Protein AF-0000000066700471 (afdb_homodimer)

Foldseek 3Di:
DCPPDAACDPPDPRHLVNAAPSPDLFFDDAEPAPVQAAEAAWAAKDKWLLQPKFKFKWFQQQQWIKTATDDPDRFIWIDTPPDPAIWGWGIKTKWAAPDQFATDQYHYNPTHGRMKMWTWTAGPVHRLAIEIEIAGEHADDDAQLCVQVLVCLVVHQEHGDMDMTTGHRNVSQDDPDRQKWKWWFHFDFHPPRDRRYIYTYGPDHHYHHPVSVVSRQRHHGNVRHGPRGNYHHHDDNPPIHMYIYGYD/DCPPDAACDPPDPRHLVNAAPSPDLFFDDAEPAPVQAAEAAWAAKDKWLLQPWFKWKWFQQQQWIKTATDDPDRFIWIDTPPDPAIWGWGIKTKWAAPDQFATDQYHYNNTHGRMKMWTWTAGPVHRLAIEIEIAGEHADDDAQLCVQVLVCLVVHQEHGDMDMTTGHRNVSQDDPDRQKWKWWFHFDFHPPRDRRYIYTYGPDHHYHHPVSVVSRQRHHGNVRHGPRGNYHHHDDNPPIHMYIYGYD

pLDDT: mean 95.94, std 6.45, range [39.88, 98.94]

Solvent-accessible surface area (backbone atoms only — not comparable to full-atom values): 24936 Å² total; per-residue (Å²): 122,50,78,94,51,72,48,60,46,77,88,42,78,31,5,56,88,64,36,52,58,55,81,52,70,42,39,31,28,38,58,47,48,66,72,66,47,41,79,47,73,37,57,52,64,42,71,40,44,28,86,44,66,41,36,30,37,37,29,18,71,26,66,39,49,37,37,36,66,58,66,91,64,72,62,36,30,38,32,49,47,76,52,92,52,46,25,33,63,57,36,35,36,48,22,36,30,75,46,69,63,29,16,20,40,46,23,57,62,82,39,37,34,31,18,26,38,38,40,35,19,32,24,70,89,47,60,77,39,31,40,33,42,37,34,39,33,40,82,44,89,44,53,70,47,51,44,61,59,60,70,47,46,85,72,25,33,47,45,73,27,59,46,81,43,56,73,42,46,54,53,53,64,45,41,89,64,74,45,29,29,36,40,35,72,20,19,38,66,50,81,53,21,51,70,43,24,40,39,35,35,44,53,40,54,38,49,33,24,66,70,56,52,48,55,61,51,60,22,23,16,74,85,67,40,66,43,55,55,41,41,47,70,65,31,66,56,78,87,63,67,41,32,39,34,39,36,112,124,51,78,95,51,72,50,59,46,77,88,44,78,30,5,56,88,64,36,52,58,55,81,54,70,42,39,31,27,36,57,47,46,67,70,67,47,42,80,45,75,38,58,50,64,42,71,41,44,29,84,44,65,41,35,30,38,37,30,18,70,26,64,40,48,38,36,36,68,59,65,92,63,72,63,36,29,39,33,49,48,76,51,93,53,46,24,33,62,58,35,35,36,49,24,35,30,76,44,71,63,29,16,20,38,48,23,55,63,82,39,37,33,31,19,24,38,40,39,34,20,33,24,71,89,48,60,78,39,32,41,32,41,35,34,38,34,39,81,43,88,44,52,70,48,49,44,61,60,60,73,48,45,85,72,24,33,48,44,73,28,61,45,80,44,56,72,42,44,54,53,54,64,45,40,89,65,75,46,30,30,36,38,37,73,20,18,40,66,50,81,55,20,50,70,42,24,39,40,35,34,43,51,40,53,38,47,32,25,66,70,55,52,48,55,60,50,60,23,22,16,76,86,67,41,64,43,54,57,42,44,47,70,66,31,64,57,78,86,63,66,41,33,39,35,38,38,110

Nearest PDB structures (foldseek):
  8rbp-assembly1_A  TM=9.234E-01  e=6.744E-28  Homo sapiens
  3dv7-assembly1_A  TM=9.199E-01  e=5.077E-28  Homo sapiens
  5l6t-assembly1_B  TM=9.257E-01  e=1.124E-27  Homo sapiens
  3mnh-assembly1_A  TM=9.157E-01  e=9.483E-28  Homo sapiens
  3znc-assembly1_A-2  TM=9.060E-01  e=3.126E-27  Mus musculus

Sequence (496 aa):
MCPMNWDYDEESECGPKYWPNADGRNQSPINLDLCLMKYNTMEPLKFLNYDVKFKGEIVNNGHSVQVKPHCISNVPEIRGGGFDQTYRLVQYHFHWGLHDNEGSEHTLAGLHYPAELHLVHEGLANPNKLAVVGVFLVLGDDDNALSQECSVLNKIIDPAQSEQIQGILLDDKLPKNRKSFWRYMGSLTTPPCSEVVTWTIFTEPIVVTKSQLALFRSLHDKTGQIMKKNFRPIQKLYQREIQFIVTAMCPMNWDYDEESECGPKYWPNADGRNQSPINLDLCLMKYNTMEPLKFLNYDVKFKGEIVNNGHSVQVKPHCISNVPEIRGGGFDQTYRLVQYHFHWGLHDNEGSEHTLAGLHYPAELHLVHEGLANPNKLAVVGVFLVLGDDDNALSQECSVLNKIIDPAQSEQIQGILLDDKLPKNRKSFWRYMGSLTTPPCSEVVTWTIFTEPIVVTKSQLALFRSLHDKTGQIMKKNFRPIQKLYQREIQFIVTA

Organism: Brugia malayi (NCBI:txid6279)

Structure (mmCIF, N/CA/C/O backbone):
data_AF-0000000066700471-model_v1
#
loop_
_entity.id
_entity.type
_entity.pdbx_description
1 polymer 'Carbonic anhydrase'
#
loop_
_atom_site.group_PDB
_atom_site.id
_atom_site.type_symbol
_atom_site.label_atom_id
_atom_site.label_alt_id
_atom_site.label_comp_id
_atom_site.label_asym_id
_atom_site.label_entity_id
_atom_site.label_seq_id
_atom_site.pdbx_PDB_ins_code
_atom_site.Cartn_x
_atom_site.Cartn_y
_atom_site.Cartn_z
_atom_site.occupancy
_atom_site.B_iso_or_equiv
_atom_site.auth_seq_id
_atom_site.auth_comp_id
_atom_site.auth_asym_id
_atom_site.auth_atom_id
_atom_site.pdbx_PDB_model_num
ATOM 1 N N . MET A 1 1 ? 15.898 9.945 32.062 1 39.88 1 MET A N 1
ATOM 2 C CA . MET A 1 1 ? 14.625 10.469 31.578 1 39.88 1 MET A CA 1
ATOM 3 C C . MET A 1 1 ? 14.836 11.594 30.562 1 39.88 1 MET A C 1
ATOM 5 O O . MET A 1 1 ? 15.555 12.555 30.844 1 39.88 1 MET A O 1
ATOM 9 N N . CYS A 1 2 ? 14.938 11.234 29.234 1 53.69 2 CYS A N 1
ATOM 10 C CA . CYS A 1 2 ? 15.242 12.273 28.266 1 53.69 2 CYS A CA 1
ATOM 11 C C . CYS A 1 2 ? 14.32 13.477 28.438 1 53.69 2 CYS A C 1
ATOM 13 O O . CYS A 1 2 ? 13.141 13.414 28.125 1 53.69 2 CYS A O 1
ATOM 15 N N . PRO A 1 3 ? 14.5 14.18 29.484 1 51.62 3 PRO A N 1
ATOM 16 C CA . PRO A 1 3 ? 13.484 15.188 29.812 1 51.62 3 PRO A CA 1
ATOM 17 C C . PRO A 1 3 ? 12.773 15.742 28.578 1 51.62 3 PRO A C 1
ATOM 19 O O . PRO A 1 3 ? 11.562 15.555 28.422 1 51.62 3 PRO A O 1
ATOM 22 N N . MET A 1 4 ? 13.227 17.047 28.031 1 57.75 4 MET A N 1
ATOM 23 C CA . MET A 1 4 ? 12.664 17.969 27.047 1 57.75 4 MET A CA 1
ATOM 24 C C . MET A 1 4 ? 13.078 17.562 25.625 1 57.75 4 MET A C 1
ATOM 26 O O . MET A 1 4 ? 12.57 18.125 24.656 1 57.75 4 MET A O 1
ATOM 30 N N . ASN A 1 5 ? 13.812 16.422 25.5 1 81.31 5 ASN A N 1
ATOM 31 C CA . ASN A 1 5 ? 14.391 16.188 24.188 1 81.31 5 ASN A CA 1
ATOM 32 C C . ASN A 1 5 ? 14.023 14.797 23.656 1 81.31 5 ASN A C 1
ATOM 34 O O . ASN A 1 5 ? 14.336 13.789 24.281 1 81.31 5 ASN A O 1
ATOM 38 N N . TRP A 1 6 ? 13.055 14.75 22.844 1 90.62 6 TRP A N 1
ATOM 39 C CA . TRP A 1 6 ? 12.711 13.469 22.234 1 90.62 6 TRP A CA 1
ATOM 40 C C . TRP A 1 6 ? 13.242 13.383 20.812 1 90.62 6 TRP A C 1
ATOM 42 O O . TRP A 1 6 ? 13.578 14.406 20.203 1 90.62 6 TRP A O 1
ATOM 52 N N . ASP A 1 7 ? 13.508 12.156 20.375 1 91.62 7 ASP A N 1
ATOM 53 C CA . ASP A 1 7 ? 13.93 11.922 18.984 1 91.62 7 ASP A CA 1
ATOM 54 C C . ASP A 1 7 ? 13.273 10.664 18.422 1 91.62 7 ASP A C 1
ATOM 56 O O . ASP A 1 7 ? 12.5 10 19.109 1 91.62 7 ASP A O 1
ATOM 60 N N . TYR A 1 8 ? 13.523 10.383 17.203 1 92.75 8 TYR A N 1
ATOM 61 C CA . TYR A 1 8 ? 12.859 9.281 16.516 1 92.75 8 TYR A CA 1
ATOM 62 C C . TYR A 1 8 ? 13.742 8.031 16.516 1 92.75 8 TYR A C 1
ATOM 64 O O . TYR A 1 8 ? 13.375 7.004 15.953 1 92.75 8 TYR A O 1
ATOM 72 N N . ASP A 1 9 ? 14.883 8.102 17.125 1 90.69 9 ASP A N 1
ATOM 73 C CA . ASP A 1 9 ? 15.797 6.965 17.156 1 90.69 9 ASP A CA 1
ATOM 74 C C . ASP A 1 9 ? 15.305 5.902 18.141 1 90.69 9 ASP A C 1
ATOM 76 O O . ASP A 1 9 ? 15.328 6.109 19.359 1 90.69 9 ASP A O 1
ATOM 80 N N . GLU A 1 10 ? 14.992 4.773 17.656 1 89.69 10 GLU A N 1
ATOM 81 C CA . GLU A 1 10 ? 14.383 3.715 18.453 1 89.69 10 GLU A CA 1
ATOM 82 C C . GLU A 1 10 ? 15.367 3.156 19.469 1 89.69 10 GLU A C 1
ATOM 84 O O . GLU A 1 10 ? 14.961 2.562 20.469 1 89.69 10 GLU A O 1
ATOM 89 N N . GLU A 1 11 ? 16.609 3.299 19.234 1 89.94 11 GLU A N 1
ATOM 90 C CA . GLU A 1 11 ? 17.641 2.766 20.125 1 89.94 11 GLU A CA 1
ATOM 91 C C . GLU A 1 11 ? 18.078 3.807 21.156 1 89.94 11 GLU A C 1
ATOM 93 O O . GLU A 1 11 ? 18.844 3.502 22.062 1 89.94 11 GLU A O 1
ATOM 98 N N . SER A 1 12 ? 17.547 5 20.969 1 89.69 12 SER A N 1
ATOM 99 C CA . SER A 1 12 ? 17.922 6.105 21.844 1 89.69 12 SER A CA 1
ATOM 100 C C . SER A 1 12 ? 17.109 6.078 23.141 1 89.69 12 SER A C 1
ATOM 102 O O . SER A 1 12 ? 15.953 5.676 23.141 1 89.69 12 SER A O 1
ATOM 104 N N . GLU A 1 13 ? 17.688 6.578 24.188 1 89.25 13 GLU A N 1
ATOM 105 C CA . GLU A 1 13 ? 16.984 6.719 25.453 1 89.25 13 GLU A CA 1
ATOM 106 C C . GLU A 1 13 ? 15.891 7.773 25.375 1 89.25 13 GLU A C 1
ATOM 108 O O . GLU A 1 13 ? 15.023 7.852 26.25 1 89.25 13 GLU A O 1
ATOM 113 N N . CYS A 1 14 ? 15.898 8.539 24.391 1 90.62 14 CYS A N 1
ATOM 114 C CA . CYS A 1 14 ? 14.883 9.555 24.156 1 90.62 14 CYS A CA 1
ATOM 115 C C . CYS A 1 14 ? 13.969 9.164 23 1 90.62 14 CYS A C 1
ATOM 117 O O . CYS A 1 14 ? 13.258 10 22.453 1 90.62 14 CYS A O 1
ATOM 119 N N . GLY A 1 15 ? 14.039 7.953 22.672 1 93.44 15 GLY A N 1
ATOM 120 C CA . GLY A 1 15 ? 13.297 7.461 21.516 1 93.44 15 GLY A CA 1
ATOM 121 C C . GLY A 1 15 ? 11.844 7.156 21.828 1 93.44 15 GLY A C 1
ATOM 122 O O . GLY A 1 15 ? 11.398 7.312 22.969 1 93.44 15 GLY A O 1
ATOM 123 N N . PRO A 1 16 ? 11.102 6.715 20.844 1 94.5 16 PRO A N 1
ATOM 124 C CA . PRO A 1 16 ? 9.641 6.594 20.906 1 94.5 16 PRO A CA 1
ATOM 125 C C . PRO A 1 16 ? 9.18 5.66 22.016 1 94.5 16 PRO A C 1
ATOM 127 O O . PRO A 1 16 ? 8.125 5.883 22.625 1 94.5 16 PRO A O 1
ATOM 130 N N . LYS A 1 17 ? 9.914 4.672 22.328 1 91.44 17 LYS A N 1
ATOM 131 C CA . LYS A 1 17 ? 9.539 3.711 23.359 1 91.44 17 LYS A CA 1
ATOM 132 C C . LYS A 1 17 ? 9.422 4.383 24.734 1 91.44 17 LYS A C 1
ATOM 134 O O . LYS A 1 17 ? 8.695 3.906 25.609 1 91.44 17 LYS A O 1
ATOM 139 N N . TYR A 1 18 ? 10.078 5.508 24.875 1 92.31 18 TYR A N 1
ATOM 140 C CA . TYR A 1 18 ? 10.18 6.125 26.203 1 92.31 18 TYR A CA 1
ATOM 141 C C . TYR A 1 18 ? 9.422 7.449 26.234 1 92.31 18 TYR A C 1
ATOM 143 O O . TYR A 1 18 ? 9.547 8.211 27.203 1 92.31 18 TYR A O 1
ATOM 151 N N . TRP A 1 19 ? 8.703 7.699 25.203 1 94.94 19 TRP A N 1
ATOM 152 C CA . TRP A 1 19 ? 7.945 8.945 25.172 1 94.94 19 TRP A CA 1
ATOM 153 C C . TRP A 1 19 ? 6.824 8.93 26.203 1 94.94 19 TRP A C 1
ATOM 155 O O . TRP A 1 19 ? 6.328 7.859 26.562 1 94.94 19 TRP A O 1
ATOM 165 N N . PRO A 1 20 ? 6.48 10.102 26.703 1 92.81 20 PRO A N 1
ATOM 166 C CA . PRO A 1 20 ? 5.383 10.148 27.672 1 92.81 20 PRO A CA 1
ATOM 167 C C . PRO A 1 20 ? 4.078 9.578 27.109 1 92.81 20 PRO A C 1
ATOM 169 O O . PRO A 1 20 ? 3.691 9.898 25.984 1 92.81 20 PRO A O 1
ATOM 172 N N . ASN A 1 21 ? 3.432 8.734 27.828 1 93.06 21 ASN A N 1
ATOM 173 C CA . ASN A 1 21 ? 2.133 8.141 27.531 1 93.06 21 ASN A CA 1
ATOM 174 C C . ASN A 1 21 ? 2.184 7.273 26.266 1 93.06 21 ASN A C 1
ATOM 176 O O . ASN A 1 21 ? 1.166 7.082 25.609 1 93.06 21 ASN A O 1
ATOM 180 N N . ALA A 1 22 ? 3.354 6.754 25.922 1 93.75 22 ALA A N 1
ATOM 181 C CA . ALA A 1 22 ? 3.516 5.992 24.688 1 93.75 22 ALA A CA 1
ATOM 182 C C . ALA A 1 22 ? 3.096 4.539 24.875 1 93.75 22 ALA A C 1
ATOM 184 O O . ALA A 1 22 ? 3.088 3.754 23.922 1 93.75 22 ALA A O 1
ATOM 185 N N . ASP A 1 23 ? 2.645 4.188 26.094 1 93.56 23 ASP A N 1
ATOM 186 C CA . ASP A 1 23 ? 2.291 2.803 26.406 1 93.56 23 ASP A CA 1
ATOM 187 C C . ASP A 1 23 ? 0.775 2.615 26.422 1 93.56 23 ASP A C 1
ATOM 189 O O . ASP A 1 23 ? 0.278 1.576 26.859 1 93.56 23 ASP A O 1
ATOM 193 N N . GLY A 1 24 ? 0.075 3.611 25.953 1 95.81 24 GLY A N 1
ATOM 194 C CA . GLY A 1 24 ? -1.369 3.475 25.859 1 95.81 24 GLY A CA 1
ATOM 195 C C . GLY A 1 24 ? -1.806 2.406 24.875 1 95.81 24 GLY A C 1
ATOM 196 O O . GLY A 1 24 ? -1.009 1.947 24.047 1 95.81 24 GLY A O 1
ATOM 197 N N . ARG A 1 25 ? -3.062 2.016 24.938 1 96.81 25 ARG A N 1
ATOM 198 C CA . ARG A 1 25 ? -3.566 0.932 24.094 1 96.81 25 ARG A CA 1
ATOM 199 C C . ARG A 1 25 ? -4.238 1.479 22.844 1 96.81 25 ARG A C 1
ATOM 201 O O . ARG A 1 25 ? -4.688 0.712 21.984 1 96.81 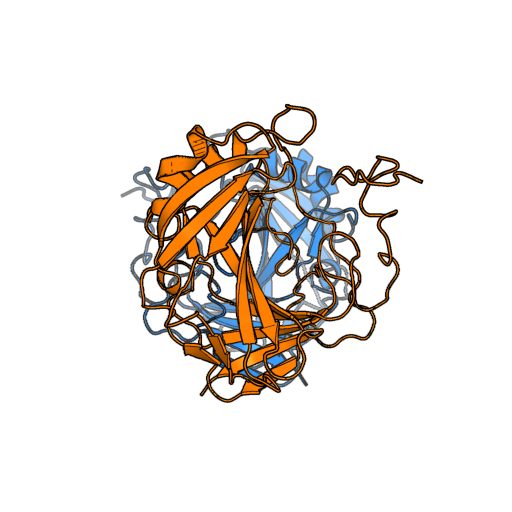25 ARG A O 1
ATOM 208 N N . ASN A 1 26 ? -4.316 2.832 22.734 1 98.12 26 ASN A N 1
ATOM 209 C CA . ASN A 1 26 ? -4.887 3.475 21.562 1 98.12 26 ASN A CA 1
ATOM 210 C C . ASN A 1 26 ? -3.885 4.406 20.891 1 98.12 26 ASN A C 1
ATOM 212 O O . ASN A 1 26 ? -4.223 5.543 20.547 1 98.12 26 ASN A O 1
ATOM 216 N N . GLN A 1 27 ? -2.695 3.916 20.781 1 98.44 27 GLN A N 1
ATOM 217 C CA . GLN A 1 27 ? -1.601 4.73 20.266 1 98.44 27 GLN A CA 1
ATOM 218 C C . GLN A 1 27 ? -1.605 4.75 18.75 1 98.44 27 GLN A C 1
ATOM 220 O O . GLN A 1 27 ? -2.168 3.859 18.109 1 98.44 27 GLN A O 1
ATOM 225 N N . SER A 1 28 ? -1.038 5.773 18.203 1 98.5 28 SER A N 1
ATOM 226 C CA . SER A 1 28 ? -0.813 5.984 16.781 1 98.5 28 SER A CA 1
ATOM 227 C C . SER A 1 28 ? 0.669 6.176 16.469 1 98.5 28 SER A C 1
ATOM 229 O O . SER A 1 28 ? 1.444 6.555 17.359 1 98.5 28 SER A O 1
ATOM 231 N N . PRO A 1 29 ? 1.042 5.934 15.242 1 98.62 29 PRO A N 1
ATOM 232 C CA . PRO A 1 29 ? 0.274 5.508 14.07 1 98.62 29 PRO A CA 1
ATOM 233 C C . PRO A 1 29 ? 0.051 3.996 14.031 1 98.62 29 PRO A C 1
ATOM 235 O O . PRO A 1 29 ? 0.733 3.25 14.742 1 98.62 29 PRO A O 1
ATOM 238 N N . ILE A 1 30 ? -0.865 3.559 13.258 1 98.69 30 ILE A N 1
ATOM 239 C CA . ILE A 1 30 ? -1.124 2.131 13.109 1 98.69 30 ILE A CA 1
ATOM 240 C C . ILE A 1 30 ? -0.91 1.716 11.656 1 98.69 30 ILE A C 1
ATOM 242 O O . ILE A 1 30 ? -0.756 2.566 10.781 1 98.69 30 ILE A O 1
ATOM 246 N N . ASN A 1 31 ? -0.766 0.433 11.5 1 98.06 31 ASN A N 1
ATOM 247 C CA . ASN A 1 31 ? -0.912 -0.144 10.172 1 98.06 31 ASN A CA 1
ATOM 248 C C . ASN A 1 31 ? -2.377 -0.211 9.742 1 98.06 31 ASN A C 1
ATOM 250 O O . ASN A 1 31 ? -3.217 -0.727 10.484 1 98.06 31 ASN A O 1
ATOM 254 N N . LEU A 1 32 ? -2.682 0.372 8.625 1 98.06 32 LEU A N 1
ATOM 255 C CA . LEU A 1 32 ? -4.02 0.213 8.062 1 98.06 32 LEU A CA 1
ATOM 256 C C . LEU A 1 32 ? -4.195 -1.173 7.453 1 98.06 32 LEU A C 1
ATOM 258 O O . LEU A 1 32 ? -4.004 -1.351 6.246 1 98.06 32 LEU A O 1
ATOM 262 N N . ASP A 1 33 ? -4.586 -2.035 8.305 1 95.81 33 ASP A N 1
ATOM 263 C CA . ASP A 1 33 ? -4.773 -3.438 7.949 1 95.81 33 ASP A CA 1
ATOM 264 C C . ASP A 1 33 ? -6.105 -3.65 7.234 1 95.81 33 ASP A C 1
ATOM 266 O O . ASP A 1 33 ? -7.16 -3.678 7.871 1 95.81 33 ASP A O 1
ATOM 270 N N . LEU A 1 34 ? -6.09 -3.916 5.988 1 95 34 LEU A N 1
ATOM 271 C CA . LEU A 1 34 ? -7.277 -3.912 5.141 1 95 34 LEU A CA 1
ATOM 272 C C . LEU A 1 34 ? -8.164 -5.113 5.449 1 95 34 LEU A C 1
ATOM 274 O O . LEU A 1 34 ? -9.375 -5.082 5.188 1 95 34 LEU A O 1
ATOM 278 N N . CYS A 1 35 ? -7.637 -6.164 5.969 1 93.06 35 CYS A N 1
ATOM 279 C CA . CYS A 1 35 ? -8.438 -7.352 6.234 1 93.06 35 CYS A CA 1
ATOM 280 C C . CYS A 1 35 ? -9.141 -7.246 7.578 1 93.06 35 CYS A C 1
ATOM 282 O O . CYS A 1 35 ? -9.969 -8.094 7.922 1 93.06 35 CYS A O 1
ATOM 284 N N . LEU A 1 36 ? -8.883 -6.172 8.352 1 93.06 36 LEU A N 1
ATOM 285 C CA . LEU A 1 36 ? -9.484 -5.996 9.672 1 93.06 36 LEU A CA 1
ATOM 286 C C . LEU A 1 36 ? -10.438 -4.801 9.68 1 93.06 36 LEU A C 1
ATOM 288 O O . LEU A 1 36 ? -11.016 -4.473 10.719 1 93.06 36 LEU A O 1
ATOM 292 N N . MET A 1 37 ? -10.617 -4.191 8.648 1 91.62 37 MET A N 1
ATOM 293 C CA . MET A 1 37 ? -11.414 -2.967 8.617 1 91.62 37 MET A CA 1
ATOM 294 C C . MET A 1 37 ? -12.906 -3.285 8.547 1 91.62 37 MET A C 1
ATOM 296 O O . MET A 1 37 ? -13.297 -4.305 7.977 1 91.62 37 MET A O 1
ATOM 300 N N . LYS A 1 38 ? -13.633 -2.461 9.117 1 94 38 LYS A N 1
ATOM 301 C CA . LYS A 1 38 ? -15.086 -2.504 9.008 1 94 38 LYS A CA 1
ATOM 302 C C . LYS A 1 38 ? -15.602 -1.435 8.047 1 94 38 LYS A C 1
ATOM 304 O O . LYS A 1 38 ? -15.211 -0.269 8.141 1 94 38 LYS A O 1
ATOM 309 N N . TYR A 1 39 ? -16.422 -1.864 7.188 1 92.75 39 TYR A N 1
ATOM 310 C CA . TYR A 1 39 ? -16.969 -0.942 6.199 1 92.75 39 TYR A CA 1
ATOM 311 C C . TYR A 1 39 ? -18.156 -0.18 6.766 1 92.75 39 TYR A C 1
ATOM 313 O O . TYR A 1 39 ? -19 -0.755 7.461 1 92.75 39 TYR A O 1
ATOM 321 N N . ASN A 1 40 ? -18.188 1.077 6.547 1 94.38 40 ASN A N 1
ATOM 322 C CA . ASN A 1 40 ? -19.281 1.928 6.98 1 94.38 40 ASN A CA 1
ATOM 323 C C . ASN A 1 40 ? -19.531 3.072 6 1 94.38 40 ASN A C 1
ATOM 325 O O . ASN A 1 40 ? -18.641 3.43 5.223 1 94.38 40 ASN A O 1
ATOM 329 N N . THR A 1 41 ? -20.734 3.555 5.957 1 95.06 41 THR A N 1
ATOM 330 C CA . THR A 1 41 ? -21.094 4.734 5.176 1 95.06 41 THR A CA 1
ATOM 331 C C . THR A 1 41 ? -21.438 5.906 6.09 1 95.06 41 THR A C 1
ATOM 333 O O . THR A 1 41 ? -22.062 5.719 7.137 1 95.06 41 THR A O 1
ATOM 336 N N . MET A 1 42 ? -21.047 7.066 5.699 1 96.12 42 MET A N 1
ATOM 337 C CA . MET A 1 42 ? -21.312 8.281 6.461 1 96.12 42 MET A CA 1
ATOM 338 C C . MET A 1 42 ? -21.688 9.438 5.535 1 96.12 42 MET A C 1
ATOM 340 O O . MET A 1 42 ? -21.547 9.328 4.316 1 96.12 42 MET A O 1
ATOM 344 N N . GLU A 1 43 ? -22.297 10.469 6.156 1 97.25 43 GLU A N 1
ATOM 345 C CA . GLU A 1 43 ? -22.453 11.719 5.422 1 97.25 43 GLU A CA 1
ATOM 346 C C . GLU A 1 43 ? -21.109 12.266 4.973 1 97.25 43 GLU A C 1
ATOM 348 O O . GLU A 1 43 ? -20.062 11.883 5.512 1 97.25 43 GLU A O 1
ATOM 353 N N . PRO A 1 44 ? -21.125 13.141 4.035 1 97.44 44 PRO A N 1
ATOM 354 C CA . PRO A 1 44 ? -19.875 13.672 3.508 1 97.44 44 PRO A CA 1
ATOM 355 C C . PRO A 1 44 ? -19.078 14.469 4.547 1 97.44 44 PRO A C 1
ATOM 357 O O . PRO A 1 44 ? -19.672 15.148 5.387 1 97.44 44 PRO A O 1
ATOM 360 N N . LEU A 1 45 ? -17.828 14.328 4.527 1 97.81 45 LEU A N 1
ATOM 361 C CA . LEU A 1 45 ? -16.922 15.211 5.25 1 97.81 45 LEU A CA 1
ATOM 362 C C . LEU A 1 45 ? -16.844 16.578 4.578 1 97.81 45 LEU A C 1
ATOM 364 O O . LEU A 1 45 ? -16.594 16.672 3.377 1 97.81 45 LEU A O 1
ATOM 368 N N . LYS A 1 46 ? -17.062 17.594 5.363 1 98.19 46 LYS A N 1
ATOM 369 C CA . LYS A 1 46 ? -17.094 18.953 4.812 1 98.19 46 LYS A CA 1
ATOM 370 C C . LYS A 1 46 ? -15.836 19.719 5.184 1 98.19 46 LYS A C 1
ATOM 372 O O . LYS A 1 46 ? -15.383 19.672 6.324 1 98.19 46 LYS A O 1
ATOM 377 N N . PHE A 1 47 ? -15.328 20.359 4.207 1 98.62 47 PHE A N 1
ATOM 378 C CA . PHE A 1 47 ? -14.164 21.219 4.363 1 98.62 47 PHE A CA 1
ATOM 379 C C . PHE A 1 47 ? -14.531 22.672 4.129 1 98.62 47 PHE A C 1
ATOM 381 O O . PHE A 1 47 ? -14.758 23.094 2.99 1 98.62 47 PHE A O 1
ATOM 388 N N . LEU A 1 48 ? -14.5 23.391 5.207 1 98.31 48 LEU A N 1
ATOM 389 C CA . LEU A 1 48 ? -14.844 24.812 5.125 1 98.31 48 LEU A CA 1
ATOM 390 C C . LEU A 1 48 ? -13.586 25.656 5.004 1 98.31 48 LEU A C 1
ATOM 392 O O . LEU A 1 48 ? -12.609 25.453 5.73 1 98.31 48 LEU A O 1
ATOM 396 N N . ASN A 1 49 ? -13.578 26.578 4.07 1 98.12 49 ASN A N 1
ATOM 397 C CA . ASN A 1 49 ? -12.523 27.547 3.844 1 98.12 49 ASN A CA 1
ATOM 398 C C . ASN A 1 49 ? -11.211 26.875 3.443 1 98.12 49 ASN A C 1
ATOM 400 O O . ASN A 1 49 ? -10.133 27.438 3.646 1 98.12 49 ASN A O 1
ATOM 404 N N . TYR A 1 50 ? -11.266 25.703 2.924 1 98.25 50 TYR A N 1
ATOM 405 C CA . TYR A 1 50 ? -10.078 25.031 2.408 1 98.25 50 TYR A CA 1
ATOM 406 C C . TYR A 1 50 ? -9.695 25.578 1.037 1 98.25 50 TYR A C 1
ATOM 408 O O . TYR A 1 50 ? -8.57 25.375 0.572 1 98.25 50 TYR A O 1
ATOM 416 N N . ASP A 1 51 ? -10.633 26.234 0.413 1 97.19 51 ASP A N 1
ATOM 417 C CA . ASP A 1 51 ? -10.43 26.797 -0.916 1 97.19 51 ASP A CA 1
ATOM 418 C C . ASP A 1 51 ? -10.039 28.266 -0.83 1 97.19 51 ASP A C 1
ATOM 420 O O . ASP A 1 51 ? -10.055 28.984 -1.837 1 97.19 51 ASP A O 1
ATOM 424 N N . VAL A 1 52 ? -9.719 28.734 0.374 1 97.12 52 VAL A N 1
ATOM 425 C CA . VAL A 1 52 ? -9.281 30.109 0.601 1 97.12 52 VAL A CA 1
ATOM 426 C C . VAL A 1 52 ? -7.781 30.125 0.896 1 97.12 52 VAL A C 1
ATOM 428 O O . VAL A 1 52 ? -7.312 29.422 1.792 1 97.12 52 VAL A O 1
ATOM 431 N N . LYS A 1 53 ? -7.125 30.922 0.154 1 96.69 53 LYS A N 1
ATOM 432 C CA . LYS A 1 53 ? -5.691 31.047 0.396 1 96.69 53 LYS A CA 1
ATOM 433 C C . LYS A 1 53 ? -5.418 31.703 1.742 1 96.69 53 LYS A C 1
ATOM 435 O O . LYS A 1 53 ? -6.121 32.656 2.131 1 96.69 53 LYS A O 1
ATOM 440 N N . PHE A 1 54 ? -4.395 31.219 2.398 1 95.75 54 PHE A N 1
ATOM 441 C CA . PHE A 1 54 ? -4.023 31.859 3.652 1 95.75 54 PHE A CA 1
ATOM 442 C C . PHE A 1 54 ? -2.514 32.031 3.748 1 95.75 54 PHE A C 1
ATOM 444 O O . PHE A 1 54 ? -1.77 31.516 2.912 1 95.75 54 PHE A O 1
ATOM 451 N N . LYS A 1 55 ? -2.107 32.844 4.668 1 96.56 55 LYS A N 1
ATOM 452 C CA . LYS A 1 55 ? -0.703 33.031 5.023 1 96.56 55 LYS A CA 1
ATOM 453 C C . LYS A 1 55 ? -0.386 32.375 6.363 1 96.56 55 LYS A C 1
ATOM 455 O O . LYS A 1 55 ? -1.294 31.984 7.105 1 96.56 55 LYS A O 1
ATOM 460 N N . GLY A 1 56 ? 0.83 32.156 6.57 1 97.5 56 GLY A N 1
ATOM 461 C CA . GLY A 1 56 ? 1.253 31.562 7.824 1 97.5 56 GLY A CA 1
ATOM 462 C C . GLY A 1 56 ? 2.758 31.578 8.016 1 97.5 56 GLY A C 1
ATOM 463 O O . GLY A 1 56 ? 3.455 32.406 7.422 1 97.5 56 GLY A O 1
ATOM 464 N N . GLU A 1 57 ? 3.125 30.828 8.938 1 98.44 57 GLU A N 1
ATOM 465 C CA . GLU A 1 57 ? 4.539 30.641 9.242 1 98.44 57 GLU A CA 1
ATOM 466 C C . GLU A 1 57 ? 4.945 29.172 9.109 1 98.44 57 GLU A C 1
ATOM 468 O O . GLU A 1 57 ? 4.219 28.281 9.555 1 98.44 57 GLU A O 1
ATOM 473 N N . ILE A 1 58 ? 6.027 28.969 8.406 1 98.75 58 ILE A N 1
ATOM 474 C CA . ILE A 1 58 ? 6.605 27.641 8.273 1 98.75 58 ILE A CA 1
ATOM 475 C C . ILE A 1 58 ? 7.902 27.547 9.07 1 98.75 58 ILE A C 1
ATOM 477 O O . ILE A 1 58 ? 8.734 28.469 9.016 1 98.75 58 ILE A O 1
ATOM 481 N N . VAL A 1 59 ? 8.016 26.484 9.859 1 98.62 59 VAL A N 1
ATOM 482 C CA . VAL A 1 59 ? 9.156 26.375 10.766 1 98.62 59 VAL A CA 1
ATOM 483 C C . VAL A 1 59 ? 9.75 24.969 10.688 1 98.62 59 VAL A C 1
ATOM 485 O O . VAL A 1 59 ? 9.016 23.984 10.602 1 98.62 59 VAL A O 1
ATOM 488 N N . ASN A 1 60 ? 11.023 24.844 10.531 1 98.56 60 ASN A N 1
ATOM 489 C CA . ASN A 1 60 ? 11.727 23.625 10.891 1 98.56 60 ASN A CA 1
ATOM 490 C C . ASN A 1 60 ? 11.906 23.5 12.398 1 98.56 60 ASN A C 1
ATOM 492 O O . ASN A 1 60 ? 12.758 24.172 12.984 1 98.56 60 ASN A O 1
ATOM 496 N N . ASN A 1 61 ? 11.164 22.656 13.031 1 96.75 61 ASN A N 1
ATOM 497 C CA . ASN A 1 61 ? 11.188 22.609 14.492 1 96.75 61 ASN A CA 1
ATOM 498 C C . ASN A 1 61 ? 12.164 21.547 15 1 96.75 61 ASN A C 1
ATOM 500 O O . ASN A 1 61 ? 12.156 21.219 16.188 1 96.75 61 ASN A O 1
ATOM 504 N N . GLY A 1 62 ? 12.898 21.016 14.047 1 96 62 GLY A N 1
ATOM 505 C CA . GLY A 1 62 ? 13.906 20.031 14.414 1 96 62 GLY A CA 1
ATOM 506 C C . GLY A 1 62 ? 13.391 18.594 14.336 1 96 62 GLY A C 1
ATOM 507 O O . GLY A 1 62 ? 14.18 17.656 14.336 1 96 62 GLY A O 1
ATOM 508 N N . HIS A 1 63 ? 12.102 18.406 14.336 1 96.06 63 HIS A N 1
ATOM 509 C CA . HIS A 1 63 ? 11.477 17.094 14.258 1 96.06 63 HIS A CA 1
ATOM 510 C C . HIS A 1 63 ? 10.664 16.938 12.977 1 96.06 63 HIS A C 1
ATOM 512 O O . HIS A 1 63 ? 10.352 15.82 12.562 1 96.06 63 HIS A O 1
ATOM 518 N N . SER A 1 64 ? 10.297 18.062 12.469 1 97.5 64 SER A N 1
ATOM 519 C CA . SER A 1 64 ? 9.516 18.156 11.242 1 97.5 64 SER A CA 1
ATOM 520 C C . SER A 1 64 ? 9.484 19.578 10.703 1 97.5 64 SER A C 1
ATOM 522 O O . SER A 1 64 ? 10.141 20.469 11.25 1 97.5 64 SER A O 1
ATOM 524 N N . VAL A 1 65 ? 8.812 19.734 9.617 1 98.25 65 VAL A N 1
ATOM 525 C CA . VAL A 1 65 ? 8.398 21.047 9.117 1 98.25 65 VAL A CA 1
ATOM 526 C C . VAL A 1 65 ? 6.926 21.281 9.43 1 98.25 65 VAL A C 1
ATOM 528 O O . VAL A 1 65 ? 6.074 20.453 9.102 1 98.25 65 VAL A O 1
ATOM 531 N N . GLN A 1 66 ? 6.703 22.359 10.031 1 98.62 66 GLN A N 1
ATOM 532 C CA . GLN A 1 66 ? 5.359 22.672 10.5 1 98.62 66 GLN A CA 1
ATOM 533 C C . GLN A 1 66 ? 4.902 24.031 9.977 1 98.62 66 GLN A C 1
ATOM 535 O O . GLN A 1 66 ? 5.684 24.984 9.953 1 98.62 66 GLN A O 1
ATOM 540 N N . VAL A 1 67 ? 3.678 24.094 9.57 1 98.62 67 VAL A N 1
ATOM 541 C CA . VAL A 1 67 ? 3.074 25.359 9.148 1 98.62 67 VAL A CA 1
ATOM 542 C C . VAL A 1 67 ? 1.938 25.734 10.094 1 98.62 67 VAL A C 1
ATOM 544 O O . VAL A 1 67 ? 1.062 24.906 10.383 1 98.62 67 VAL A O 1
ATOM 547 N N . LYS A 1 68 ? 1.978 26.906 10.555 1 98 68 LYS A N 1
ATOM 548 C CA . LYS A 1 68 ? 0.907 27.5 11.359 1 98 68 LYS A CA 1
ATOM 549 C C . LYS A 1 68 ? 0.197 28.609 10.594 1 98 68 LYS A C 1
ATOM 551 O O . LYS A 1 68 ? 0.816 29.609 10.227 1 98 68 LYS A O 1
ATOM 556 N N . PRO A 1 69 ? -1.047 28.406 10.43 1 97.12 69 PRO A N 1
ATOM 557 C CA . PRO A 1 69 ? -1.78 29.438 9.703 1 97.12 69 PRO A CA 1
ATOM 558 C C . PRO A 1 69 ? -1.976 30.719 10.523 1 97.12 69 PRO A C 1
ATOM 560 O O . PRO A 1 69 ? -2.176 30.641 11.734 1 97.12 69 PRO A O 1
ATOM 563 N N . HIS A 1 70 ? -1.9 31.812 9.906 1 95 70 HIS A N 1
ATOM 564 C CA . HIS A 1 70 ? -2.307 33.094 10.438 1 95 70 HIS A CA 1
ATOM 565 C C . HIS A 1 70 ? -3.594 33.594 9.781 1 95 70 HIS A C 1
ATOM 567 O O . HIS A 1 70 ? -3.555 34.344 8.805 1 95 70 HIS A O 1
ATOM 573 N N . CYS A 1 71 ? -4.66 33.094 10.352 1 87 71 CYS A N 1
ATOM 574 C CA . CYS A 1 71 ? -5.949 33.438 9.758 1 87 71 CYS A CA 1
ATOM 575 C C . CYS A 1 71 ? -6.684 34.469 10.609 1 87 71 CYS A C 1
ATOM 577 O O . CYS A 1 71 ? -6.828 34.281 11.82 1 87 71 CYS A O 1
ATOM 579 N N . ILE A 1 72 ? -7.039 35.531 10.023 1 84.88 72 ILE A N 1
ATOM 580 C CA . ILE A 1 72 ? -7.855 36.531 10.688 1 84.88 72 ILE A CA 1
ATOM 581 C C . ILE A 1 72 ? -9.336 36.188 10.516 1 84.88 72 ILE A C 1
ATOM 583 O O . ILE A 1 72 ? -10.133 36.406 11.43 1 84.88 72 ILE A O 1
ATOM 587 N N . SER A 1 73 ? -9.703 35.656 9.43 1 88.56 73 SER A N 1
ATOM 588 C CA . SER A 1 73 ? -11.039 35.219 9.07 1 88.56 73 SER A CA 1
ATOM 589 C C . SER A 1 73 ? -10.984 33.969 8.203 1 88.56 73 SER A C 1
ATOM 591 O O . SER A 1 73 ? -9.906 33.562 7.754 1 88.56 73 SER A O 1
ATOM 593 N N . ASN A 1 74 ? -12.148 33.25 8.094 1 94 74 ASN A N 1
ATOM 594 C CA . ASN A 1 74 ? -12.258 32.062 7.227 1 94 74 ASN A CA 1
ATOM 595 C C . ASN A 1 74 ? -11.273 30.969 7.637 1 94 74 ASN A C 1
ATOM 597 O O . ASN A 1 74 ? -10.57 30.422 6.789 1 94 74 ASN A O 1
ATOM 601 N N . VAL A 1 75 ? -11.156 30.812 8.914 1 96 75 VAL A N 1
ATOM 602 C CA . VAL A 1 75 ? -10.297 29.75 9.414 1 96 75 VAL A CA 1
ATOM 603 C C . VAL A 1 75 ? -10.758 28.406 8.852 1 96 75 VAL A C 1
ATOM 605 O O . VAL A 1 75 ? -11.945 28.094 8.867 1 96 75 VAL A O 1
ATOM 608 N N . PRO A 1 76 ? -9.82 27.656 8.305 1 98.31 76 PRO A N 1
ATOM 609 C CA . PRO A 1 76 ? -10.227 26.344 7.793 1 98.31 76 PRO A CA 1
ATOM 610 C C . PRO A 1 76 ? -10.82 25.438 8.875 1 98.31 76 PRO A C 1
ATOM 612 O O . PRO A 1 76 ? -10.297 25.375 9.984 1 98.31 76 PRO A O 1
ATOM 615 N N . GLU A 1 77 ? -11.93 24.844 8.531 1 98.56 77 GLU A N 1
ATOM 616 C CA . GLU A 1 77 ? -12.641 23.969 9.453 1 98.56 77 GLU A CA 1
ATOM 617 C C . GLU A 1 77 ? -13.086 22.688 8.758 1 98.56 77 GLU A C 1
ATOM 619 O O . GLU A 1 77 ? -13.195 22.641 7.531 1 98.56 77 GLU A O 1
ATOM 624 N N . ILE A 1 78 ? -13.305 21.656 9.586 1 98.81 78 ILE A N 1
ATOM 625 C CA . ILE A 1 78 ? -13.891 20.422 9.078 1 98.81 78 ILE A CA 1
ATOM 626 C C . ILE A 1 78 ? -15.062 20.016 9.961 1 98.81 78 ILE A C 1
ATOM 628 O O . ILE A 1 78 ? -15.062 20.266 11.164 1 98.81 78 ILE A O 1
ATOM 632 N N . ARG A 1 79 ? -16 19.453 9.398 1 98.5 79 ARG A N 1
ATOM 633 C CA . ARG A 1 79 ? -17.172 18.906 10.078 1 98.5 79 ARG A CA 1
ATOM 634 C C . ARG A 1 79 ? -17.844 17.844 9.227 1 98.5 79 ARG A C 1
ATOM 636 O O . ARG A 1 79 ? -17.453 17.609 8.078 1 98.5 79 ARG A O 1
ATOM 643 N N . GLY A 1 80 ? -18.797 17.141 9.797 1 97.69 80 GLY A N 1
ATOM 644 C CA . GLY A 1 80 ? -19.422 16.047 9.07 1 97.69 80 GLY A CA 1
ATOM 645 C C . GLY A 1 80 ? -18.547 14.812 9 1 97.69 80 GLY A C 1
ATOM 646 O O . GLY A 1 80 ? -17.594 14.68 9.766 1 97.69 80 GLY A O 1
ATOM 647 N N . GLY A 1 81 ? -19.016 13.844 8.242 1 96.75 81 GLY A N 1
ATOM 648 C CA . GLY A 1 81 ? -18.266 12.617 8.094 1 96.75 81 GLY A CA 1
ATOM 649 C C . GLY A 1 81 ? -18.172 11.812 9.383 1 96.75 81 GLY A C 1
ATOM 650 O O . GLY A 1 81 ? -17.188 11.109 9.617 1 96.75 81 GLY A O 1
ATOM 651 N N . GLY A 1 82 ? -19.062 12.047 10.289 1 96.31 82 GLY A N 1
ATOM 652 C CA . GLY A 1 82 ? -19.094 11.289 11.523 1 96.31 82 GLY A CA 1
ATOM 653 C C . GLY A 1 82 ? -18.5 12.023 12.703 1 96.31 82 GLY A C 1
ATOM 654 O O . GLY A 1 82 ? -18.5 11.523 13.828 1 96.31 82 GLY A O 1
ATOM 655 N N . PHE A 1 83 ? -17.969 13.18 12.469 1 97.88 83 PHE A N 1
ATOM 656 C CA . PHE A 1 83 ? -17.422 13.977 13.57 1 97.88 83 PHE A CA 1
ATOM 657 C C . PHE A 1 83 ? -18.547 14.414 14.516 1 97.88 83 PHE A C 1
ATOM 659 O O . PHE A 1 83 ? -19.656 14.695 14.07 1 97.88 83 PHE A O 1
ATOM 666 N N . ASP A 1 84 ? -18.156 14.586 15.766 1 96.81 84 ASP A N 1
ATOM 667 C CA . ASP A 1 84 ? -19.141 14.953 16.781 1 96.81 84 ASP A CA 1
ATOM 668 C C . ASP A 1 84 ? -19.219 16.469 16.953 1 96.81 84 ASP A C 1
ATOM 670 O O . ASP A 1 84 ? -20.078 16.969 17.672 1 96.81 84 ASP A O 1
ATOM 674 N N . GLN A 1 85 ? -18.344 17.141 16.391 1 98.5 85 GLN A N 1
ATOM 675 C CA . GLN A 1 85 ? -18.266 18.594 16.438 1 98.5 85 GLN A CA 1
ATOM 676 C C . GLN A 1 85 ? -17.469 19.141 15.258 1 98.5 85 GLN A C 1
ATOM 678 O O . GLN A 1 85 ? -16.922 18.375 14.469 1 98.5 85 GLN A O 1
ATOM 683 N N . THR A 1 86 ? -17.516 20.406 15.141 1 98.69 86 THR A N 1
ATOM 684 C CA . THR A 1 86 ? -16.656 21.078 14.164 1 98.69 86 THR A CA 1
ATOM 685 C C . THR A 1 86 ? -15.234 21.234 14.711 1 98.69 86 THR A C 1
ATOM 687 O O . THR A 1 86 ? -15.039 21.438 15.914 1 98.69 86 THR A O 1
ATOM 690 N N . TYR A 1 87 ? -14.305 21.109 13.852 1 98.81 87 TYR A N 1
ATOM 691 C CA . TYR A 1 87 ? -12.898 21.25 14.211 1 98.81 87 TYR A CA 1
ATOM 692 C C . TYR A 1 87 ? -12.227 22.344 13.375 1 98.81 87 TYR A C 1
ATOM 694 O O . TYR A 1 87 ? -12.492 22.469 12.18 1 98.81 87 TYR A O 1
ATOM 702 N N . ARG A 1 88 ? -11.328 23.031 13.992 1 98.38 88 ARG A N 1
ATOM 703 C CA . ARG A 1 88 ? -10.617 24.109 13.312 1 98.38 88 ARG A CA 1
ATOM 704 C C . ARG A 1 88 ? -9.141 23.781 13.148 1 98.38 88 ARG A C 1
ATOM 706 O O . ARG A 1 88 ? -8.516 23.25 14.062 1 98.38 88 ARG A O 1
ATOM 713 N N . LEU A 1 89 ? -8.672 24.156 11.969 1 98.62 89 LEU A N 1
ATOM 714 C CA . LEU A 1 89 ? -7.262 23.891 11.695 1 98.62 89 LEU A CA 1
ATOM 715 C C . LEU A 1 89 ? -6.363 24.688 12.633 1 98.62 89 LEU A C 1
ATOM 717 O O . LEU A 1 89 ? -6.551 25.891 12.812 1 98.62 89 LEU A O 1
ATOM 721 N N . VAL A 1 90 ? -5.363 24 13.141 1 98 90 VAL A N 1
ATOM 722 C CA . VAL A 1 90 ? -4.395 24.625 14.031 1 98 90 VAL A CA 1
ATOM 723 C C . VAL A 1 90 ? -3.031 24.703 13.352 1 98 90 VAL A C 1
ATOM 725 O O . VAL A 1 90 ? -2.316 25.688 13.484 1 98 90 VAL A O 1
ATOM 728 N N . GLN A 1 91 ? -2.672 23.641 12.703 1 98.44 91 GLN A N 1
ATOM 729 C CA . GLN A 1 91 ? -1.391 23.516 12.016 1 98.44 91 GLN A CA 1
ATOM 730 C C . GLN A 1 91 ? -1.378 22.312 11.07 1 98.44 91 GLN A C 1
ATOM 732 O O . GLN A 1 91 ? -2.307 21.5 11.078 1 98.44 91 GLN A O 1
ATOM 737 N N . TYR A 1 92 ? -0.418 22.266 10.227 1 98.69 92 TYR A N 1
ATOM 738 C CA . TYR A 1 92 ? -0.128 21.016 9.539 1 98.69 92 TYR A CA 1
ATOM 739 C C . TYR A 1 92 ? 1.375 20.781 9.438 1 98.69 92 TYR A C 1
ATOM 741 O O . TYR A 1 92 ? 2.166 21.71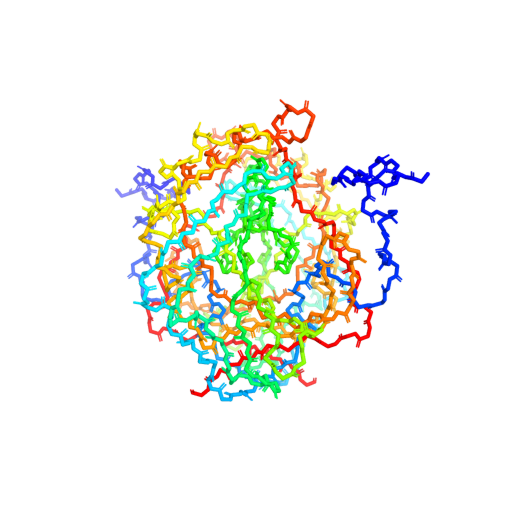9 9.578 1 98.69 92 TYR A O 1
ATOM 749 N N . HIS A 1 93 ? 1.752 19.547 9.336 1 98.81 93 HIS A N 1
ATOM 750 C CA . HIS A 1 93 ? 3.16 19.172 9.281 1 98.81 93 HIS A CA 1
ATOM 751 C C . HIS A 1 93 ? 3.361 17.891 8.469 1 98.81 93 HIS A C 1
ATOM 753 O O . HIS A 1 93 ? 2.391 17.266 8.039 1 98.81 93 HIS A O 1
ATOM 759 N N . PHE A 1 94 ? 4.672 17.531 8.297 1 98.81 94 PHE A N 1
ATOM 760 C CA . PHE A 1 94 ? 5.004 16.469 7.359 1 98.81 94 PHE A CA 1
ATOM 761 C C . PHE A 1 94 ? 5.879 15.406 8.031 1 98.81 94 PHE A C 1
ATOM 763 O O . PHE A 1 94 ? 6.625 15.711 8.961 1 98.81 94 PHE A O 1
ATOM 770 N N . HIS A 1 95 ? 5.746 14.258 7.547 1 98.81 95 HIS A N 1
ATOM 771 C CA . HIS A 1 95 ? 6.621 13.133 7.852 1 98.81 95 HIS A CA 1
ATOM 772 C C . HIS A 1 95 ? 7.238 12.555 6.582 1 98.81 95 HIS A C 1
ATOM 774 O O . HIS A 1 95 ? 6.562 12.445 5.555 1 98.81 95 HIS A O 1
ATOM 780 N N . TRP A 1 96 ? 8.523 12.211 6.688 1 98.38 96 TRP A N 1
ATOM 781 C CA . TRP A 1 96 ? 9.195 11.672 5.508 1 98.38 96 TRP A CA 1
ATOM 782 C C . TRP A 1 96 ? 10.367 10.781 5.91 1 98.38 96 TRP A C 1
ATOM 784 O O . TRP A 1 96 ? 10.766 10.75 7.078 1 98.38 96 TRP A O 1
ATOM 794 N N . GLY A 1 97 ? 10.82 9.961 4.984 1 96.5 97 GLY A N 1
ATOM 795 C CA . GLY A 1 97 ? 12.031 9.172 5.129 1 96.5 97 GLY A CA 1
ATOM 796 C C . GLY A 1 97 ? 13.07 9.461 4.062 1 96.5 97 GLY A C 1
ATOM 797 O O . GLY A 1 97 ? 12.805 10.219 3.125 1 96.5 97 GLY A O 1
ATOM 798 N N . LEU A 1 98 ? 14.203 8.883 4.254 1 95 98 LEU A N 1
ATOM 799 C CA . LEU A 1 98 ? 15.289 9.109 3.312 1 95 98 LEU A CA 1
ATOM 800 C C . LEU A 1 98 ? 15.07 8.328 2.023 1 95 98 LEU A C 1
ATOM 802 O O . LEU A 1 98 ? 15.539 8.734 0.958 1 95 98 LEU A O 1
ATOM 806 N N . HIS A 1 99 ? 14.336 7.227 2.197 1 93.44 99 HIS A N 1
ATOM 807 C CA . HIS A 1 99 ? 14.102 6.363 1.045 1 93.44 99 HIS A CA 1
ATOM 808 C C . HIS A 1 99 ? 12.617 6.332 0.672 1 93.44 99 HIS A C 1
ATOM 810 O O . HIS A 1 99 ? 11.758 6.613 1.509 1 93.44 99 HIS A O 1
ATOM 816 N N . ASP A 1 100 ? 12.383 5.918 -0.528 1 93 100 ASP A N 1
ATOM 817 C CA . ASP A 1 100 ? 11.031 6.035 -1.082 1 93 100 ASP A CA 1
ATOM 818 C C . ASP A 1 100 ? 10.109 4.969 -0.503 1 93 100 ASP A C 1
ATOM 820 O O . ASP A 1 100 ? 8.891 5.047 -0.66 1 93 100 ASP A O 1
ATOM 824 N N . ASN A 1 101 ? 10.641 3.941 0.14 1 92.19 101 ASN A N 1
ATOM 825 C CA . ASN A 1 101 ? 9.805 2.877 0.694 1 92.19 101 ASN A CA 1
ATOM 826 C C . ASN A 1 101 ? 9.617 3.041 2.199 1 92.19 101 ASN A C 1
ATOM 828 O O . ASN A 1 101 ? 9.289 2.078 2.896 1 92.19 101 ASN A O 1
ATOM 832 N N . GLU A 1 102 ? 9.922 4.199 2.641 1 94.31 102 GLU A N 1
ATOM 833 C CA . GLU A 1 102 ? 9.672 4.598 4.023 1 94.31 102 GLU A CA 1
ATOM 834 C C . GLU A 1 102 ? 9.305 6.074 4.109 1 94.31 102 GLU A C 1
ATOM 836 O O . GLU A 1 102 ? 9.602 6.852 3.199 1 94.31 102 GLU A O 1
ATOM 841 N N . GLY A 1 103 ? 8.641 6.434 5.227 1 97.19 103 GLY A N 1
ATOM 842 C CA . GLY A 1 103 ? 8.438 7.855 5.449 1 97.19 103 GLY A CA 1
ATOM 843 C C . GLY A 1 103 ? 7.078 8.18 6.035 1 97.19 103 GLY A C 1
ATOM 844 O O . GLY A 1 103 ? 6.965 9.016 6.934 1 97.19 103 GLY A O 1
ATOM 845 N N . SER A 1 104 ? 6.047 7.641 5.441 1 98.56 104 SER A N 1
ATOM 846 C CA . SER A 1 104 ? 4.738 7.859 6.047 1 98.56 104 SER A CA 1
ATOM 847 C C . SER A 1 104 ? 4.664 7.242 7.441 1 98.56 104 SER A C 1
ATOM 849 O O . SER A 1 104 ? 5.234 6.176 7.684 1 98.56 104 SER A O 1
ATOM 851 N N . GLU A 1 105 ? 4 7.871 8.32 1 98.44 105 GLU A N 1
ATOM 852 C CA . GLU A 1 105 ? 3.812 7.32 9.664 1 98.44 105 GLU A CA 1
ATOM 853 C C . GLU A 1 105 ? 2.902 6.094 9.633 1 98.44 105 GLU A C 1
ATOM 855 O O . GLU A 1 105 ? 3.271 5.027 10.125 1 98.44 105 GLU A O 1
ATOM 860 N N . HIS A 1 106 ? 1.786 6.32 9.086 1 98.75 106 HIS A N 1
ATOM 861 C CA . HIS A 1 106 ? 0.914 5.164 8.898 1 98.75 106 HIS A CA 1
ATOM 862 C C . HIS A 1 106 ? 1.424 4.262 7.785 1 98.75 106 HIS A C 1
ATOM 864 O O . HIS A 1 106 ? 2.086 4.73 6.855 1 98.75 106 HIS A O 1
ATOM 870 N N . THR A 1 107 ? 1.131 3.023 7.895 1 98.12 107 THR A N 1
ATOM 871 C CA . THR A 1 107 ? 1.371 2.098 6.793 1 98.12 107 THR A CA 1
ATOM 872 C C . THR A 1 107 ? 0.054 1.568 6.234 1 98.12 107 THR A C 1
ATOM 874 O O . THR A 1 107 ? -0.951 1.512 6.949 1 98.12 107 THR A O 1
ATOM 877 N N . LEU A 1 108 ? 0.08 1.296 4.988 1 97.69 108 LEU A N 1
ATOM 878 C CA . LEU A 1 108 ? -1.042 0.668 4.301 1 97.69 108 LEU A CA 1
ATOM 879 C C . LEU A 1 108 ? -0.729 -0.786 3.963 1 97.69 108 LEU A C 1
ATOM 881 O O . LEU A 1 108 ? 0.08 -1.061 3.074 1 97.69 108 LEU A O 1
ATOM 885 N N . ALA A 1 109 ? -1.365 -1.698 4.656 1 96.5 109 ALA A N 1
ATOM 886 C CA . ALA A 1 109 ? -1.166 -3.129 4.438 1 96.5 109 ALA A CA 1
ATOM 887 C C . ALA A 1 109 ? 0.318 -3.484 4.457 1 96.5 109 ALA A C 1
ATOM 889 O O . ALA A 1 109 ? 0.802 -4.207 3.584 1 96.5 109 ALA A O 1
ATOM 890 N N . GLY A 1 110 ? 1.024 -2.822 5.348 1 95.75 110 GLY A N 1
ATOM 891 C CA . GLY A 1 110 ? 2.426 -3.139 5.574 1 95.75 110 GLY A CA 1
ATOM 892 C C . GLY A 1 110 ? 3.371 -2.275 4.762 1 95.75 110 GLY A C 1
ATOM 893 O O . GLY A 1 110 ? 4.594 -2.375 4.91 1 95.75 110 GLY A O 1
ATOM 894 N N . LEU A 1 111 ? 2.861 -1.404 3.938 1 96.88 111 LEU A N 1
ATOM 895 C CA . LEU A 1 111 ? 3.691 -0.599 3.049 1 96.88 111 LEU A CA 1
ATOM 896 C C . LEU A 1 111 ? 3.734 0.854 3.514 1 96.88 111 LEU A C 1
ATOM 898 O O . LEU A 1 111 ? 2.729 1.388 3.984 1 96.88 111 LEU A O 1
ATOM 902 N N . HIS A 1 112 ? 4.871 1.498 3.295 1 97.5 112 HIS A N 1
ATOM 903 C CA . HIS A 1 112 ? 5.027 2.922 3.572 1 97.5 112 HIS A CA 1
ATOM 904 C C . HIS A 1 112 ? 4.926 3.746 2.291 1 97.5 112 HIS A C 1
ATOM 906 O O . HIS A 1 112 ? 5.434 3.338 1.244 1 97.5 112 HIS A O 1
ATOM 912 N N . TYR A 1 113 ? 4.32 4.812 2.434 1 98 113 TYR A N 1
ATOM 913 C CA . TYR A 1 113 ? 4.543 5.871 1.456 1 98 113 TYR A CA 1
ATOM 914 C C . TYR A 1 113 ? 5.82 6.641 1.768 1 98 113 TYR A C 1
ATOM 916 O O . TYR A 1 113 ? 6.328 6.586 2.891 1 98 113 TYR A O 1
ATOM 924 N N . PRO A 1 114 ? 6.367 7.383 0.795 1 97.75 114 PRO A N 1
ATOM 925 C CA . PRO A 1 114 ? 7.586 8.156 1.063 1 97.75 114 PRO A CA 1
ATOM 926 C C . PRO A 1 114 ? 7.359 9.289 2.062 1 97.75 114 PRO A C 1
ATOM 928 O O . PRO A 1 114 ? 8.312 9.75 2.699 1 97.75 114 PRO A O 1
ATOM 931 N N . ALA A 1 115 ? 6.133 9.695 2.162 1 98.62 115 ALA A N 1
ATOM 932 C CA . ALA A 1 115 ? 5.832 10.789 3.082 1 98.62 115 ALA A CA 1
ATOM 933 C C . ALA A 1 115 ? 4.348 10.805 3.441 1 98.62 115 ALA A C 1
ATOM 935 O O . ALA A 1 115 ? 3.547 10.086 2.838 1 98.62 115 ALA A O 1
ATOM 936 N N . GLU A 1 116 ? 4.02 11.586 4.426 1 98.88 116 GLU A N 1
ATOM 937 C CA . GLU A 1 116 ? 2.654 11.742 4.926 1 98.88 116 GLU A CA 1
ATOM 938 C C . GLU A 1 116 ? 2.428 13.148 5.473 1 98.88 116 GLU A C 1
ATOM 940 O O . GLU A 1 116 ? 3.297 13.711 6.145 1 98.88 116 GLU A O 1
ATOM 945 N N . LEU A 1 117 ? 1.325 13.719 5.117 1 98.88 117 LEU A N 1
ATOM 946 C CA . LEU A 1 117 ? 0.889 15.023 5.594 1 98.88 117 LEU A CA 1
ATOM 947 C C . LEU A 1 117 ? -0.157 14.883 6.695 1 98.88 117 LEU A C 1
ATOM 949 O O . LEU A 1 117 ? -1.067 14.055 6.586 1 98.88 117 LEU A O 1
ATOM 953 N N . HIS A 1 118 ? 0.02 15.625 7.801 1 98.94 118 HIS A N 1
ATOM 954 C CA . HIS A 1 118 ? -0.98 15.695 8.859 1 98.94 118 HIS A CA 1
ATOM 955 C C . HIS A 1 118 ? -1.567 17.094 8.969 1 98.94 118 HIS A C 1
ATOM 957 O O . HIS A 1 118 ? -0.837 18.062 9.203 1 98.94 118 HIS A O 1
ATOM 963 N N . LEU A 1 119 ? -2.838 17.219 8.766 1 98.94 119 LEU A N 1
ATOM 964 C CA . LEU A 1 119 ? -3.588 18.438 9.102 1 98.94 119 LEU A CA 1
ATOM 965 C C . LEU A 1 119 ? -4.246 18.312 10.469 1 98.94 119 LEU A C 1
ATOM 967 O O . LEU A 1 119 ? -5.148 17.484 10.656 1 98.94 119 LEU A O 1
ATOM 971 N N . VAL A 1 120 ? -3.844 19.109 11.359 1 98.88 120 VAL A N 1
ATOM 972 C CA . VAL A 1 120 ? -4.266 18.984 12.75 1 98.88 120 VAL A CA 1
ATOM 973 C C . VAL A 1 120 ? -5.336 20.031 13.062 1 98.88 120 VAL A C 1
ATOM 975 O O . VAL A 1 120 ? -5.137 21.219 12.844 1 98.88 120 VAL A O 1
ATOM 978 N N . HIS A 1 121 ? -6.457 19.562 13.609 1 98.88 121 HIS A N 1
ATOM 979 C CA . HIS A 1 121 ? -7.586 20.422 13.961 1 98.88 121 HIS A CA 1
ATOM 980 C C . HIS A 1 121 ? -7.945 20.281 15.438 1 98.88 121 HIS A C 1
ATOM 982 O O . HIS A 1 121 ? -7.84 19.188 16 1 98.88 121 HIS A O 1
ATOM 988 N N . GLU A 1 122 ? -8.375 21.312 16 1 98.56 122 GLU A N 1
ATOM 989 C CA . GLU A 1 122 ? -8.875 21.297 17.375 1 98.56 122 GLU A CA 1
ATOM 990 C C . GLU A 1 122 ? -10.383 21.5 17.406 1 98.56 122 GLU A C 1
ATOM 992 O O . GLU A 1 122 ? -10.938 22.281 16.641 1 98.56 122 GLU A O 1
ATOM 997 N N . GLY A 1 123 ? -11.008 20.797 18.344 1 98.69 123 GLY A N 1
ATOM 998 C CA . GLY A 1 123 ? -12.445 20.922 18.484 1 98.69 123 GLY A CA 1
ATOM 999 C C . GLY A 1 123 ? -12.883 22.312 18.938 1 98.69 123 GLY A C 1
ATOM 1000 O O . GLY A 1 123 ? -12.25 22.922 19.797 1 98.69 123 GLY A O 1
ATOM 1001 N N . LEU A 1 124 ? -13.938 22.766 18.359 1 98.25 124 LEU A N 1
ATOM 1002 C CA . LEU A 1 124 ? -14.445 24.078 18.734 1 98.25 124 LEU A CA 1
ATOM 1003 C C . LEU A 1 124 ? -15.203 24 20.062 1 98.25 124 LEU A C 1
ATOM 1005 O O . LEU A 1 124 ? -15.047 24.875 20.922 1 98.25 124 LEU A O 1
ATOM 1009 N N . ALA A 1 125 ? -16.047 22.938 20.141 1 98.31 125 ALA A N 1
ATOM 1010 C CA . ALA A 1 125 ? -16.812 22.766 21.375 1 98.31 125 ALA A CA 1
ATOM 1011 C C . ALA A 1 125 ? -15.914 22.25 22.516 1 98.31 125 ALA A C 1
ATOM 1013 O O . ALA A 1 125 ? -16.031 22.703 23.656 1 98.31 125 ALA A O 1
ATOM 1014 N N . ASN A 1 126 ? -15.031 21.328 22.25 1 98.25 126 ASN A N 1
ATOM 1015 C CA . ASN A 1 126 ? -14.07 20.75 23.188 1 98.25 126 ASN A CA 1
ATOM 1016 C C . ASN A 1 126 ? -12.656 20.75 22.594 1 98.25 126 ASN A C 1
ATOM 1018 O O . ASN A 1 126 ? -12.281 19.828 21.875 1 98.25 126 ASN A O 1
ATOM 1022 N N . PRO A 1 127 ? -11.914 21.656 22.953 1 96.56 127 PRO A N 1
ATOM 1023 C CA . PRO A 1 127 ? -10.586 21.812 22.344 1 96.56 127 PRO A CA 1
ATOM 1024 C C . PRO A 1 127 ? -9.633 20.688 22.719 1 96.56 127 PRO A C 1
ATOM 1026 O O . PRO A 1 127 ? -8.555 20.562 22.125 1 96.56 127 PRO A O 1
ATOM 1029 N N . ASN A 1 128 ? -9.938 19.891 23.688 1 96.94 128 ASN A N 1
ATOM 1030 C CA . ASN A 1 128 ? -9.102 18.766 24.047 1 96.94 128 ASN A CA 1
ATOM 1031 C C . ASN A 1 128 ? -9.195 17.641 23.031 1 96.94 128 ASN A C 1
ATOM 1033 O O . ASN A 1 128 ? -8.359 16.734 23.016 1 96.94 128 ASN A O 1
ATOM 1037 N N . LYS A 1 129 ? -10.219 17.656 22.281 1 98.31 129 LYS A N 1
ATOM 1038 C CA . LYS A 1 129 ? -10.375 16.672 21.203 1 98.31 129 LYS A CA 1
ATOM 1039 C C . LYS A 1 129 ? -9.727 17.172 19.922 1 98.31 129 LYS A C 1
ATOM 1041 O O . LYS A 1 129 ? -9.984 18.281 19.469 1 98.31 129 LYS A O 1
ATOM 1046 N N . LEU A 1 130 ? -8.922 16.344 19.391 1 98.81 130 LEU A N 1
ATOM 1047 C CA . LEU A 1 130 ? -8.25 16.688 18.141 1 98.81 130 LEU A CA 1
ATOM 1048 C C . LEU A 1 130 ? -8.758 15.812 16.984 1 98.81 130 LEU A C 1
ATOM 1050 O O . LEU A 1 130 ? -9.141 14.664 17.203 1 98.81 130 LEU A O 1
ATOM 1054 N N . ALA A 1 131 ? -8.828 16.344 15.852 1 98.94 131 ALA A N 1
ATOM 1055 C CA . ALA A 1 131 ? -9.047 15.633 14.594 1 98.94 131 ALA A CA 1
ATOM 1056 C C . ALA A 1 131 ? -7.863 15.828 13.648 1 98.94 131 ALA A C 1
ATOM 1058 O O . ALA A 1 131 ? -7.496 16.953 13.32 1 98.94 131 ALA A O 1
ATOM 1059 N N . VAL A 1 132 ? -7.277 14.766 13.266 1 98.94 132 VAL A N 1
ATOM 1060 C CA . VAL A 1 132 ? -6.152 14.859 12.344 1 98.94 132 VAL A CA 1
ATOM 1061 C C . VAL A 1 132 ? -6.512 14.195 11.023 1 98.94 132 VAL A C 1
ATOM 1063 O O . VAL A 1 132 ? -6.973 13.055 11 1 98.94 132 VAL A O 1
ATOM 1066 N N . VAL A 1 133 ? -6.359 14.93 9.977 1 98.94 133 VAL A N 1
ATOM 1067 C CA . VAL A 1 133 ? -6.5 14.391 8.625 1 98.94 133 VAL A CA 1
ATOM 1068 C C . VAL A 1 133 ? -5.125 14.008 8.078 1 98.94 133 VAL A C 1
ATOM 1070 O O . VAL A 1 133 ? -4.25 14.859 7.922 1 98.94 133 VAL A O 1
ATOM 1073 N N . GLY A 1 134 ? -4.953 12.719 7.871 1 98.88 134 GLY A N 1
ATOM 1074 C CA . GLY A 1 134 ? -3.744 12.219 7.246 1 98.88 134 GLY A CA 1
ATOM 1075 C C . GLY A 1 134 ? -3.889 12.016 5.75 1 98.88 134 GLY A C 1
ATOM 1076 O O . GLY A 1 134 ? -4.922 11.531 5.277 1 98.88 134 GLY A O 1
ATOM 1077 N N . VAL A 1 135 ? -2.865 12.445 5.031 1 98.88 135 VAL A N 1
ATOM 1078 C CA . VAL A 1 135 ? -2.818 12.281 3.58 1 98.88 135 VAL A CA 1
ATOM 1079 C C . VAL A 1 135 ? -1.471 11.695 3.17 1 98.88 135 VAL A C 1
ATOM 1081 O O . VAL A 1 135 ? -0.418 12.242 3.5 1 98.88 135 VAL A O 1
ATOM 1084 N N . PHE A 1 136 ? -1.566 10.602 2.447 1 98.75 136 PHE A N 1
ATOM 1085 C CA . PHE A 1 136 ? -0.349 9.984 1.931 1 98.75 136 PHE A CA 1
ATOM 1086 C C . PHE A 1 136 ? 0.176 10.758 0.724 1 98.75 136 PHE A C 1
ATOM 1088 O O . PHE A 1 136 ? -0.604 11.242 -0.098 1 98.75 136 PHE A O 1
ATOM 1095 N N . LEU A 1 137 ? 1.51 10.852 0.662 1 98.62 137 LEU A N 1
ATOM 1096 C CA . LEU A 1 137 ? 2.164 11.461 -0.49 1 98.62 137 LEU A CA 1
ATOM 1097 C C . LEU A 1 137 ? 2.857 10.406 -1.345 1 98.62 137 LEU A C 1
ATOM 1099 O O . LEU A 1 137 ? 3.637 9.602 -0.832 1 98.62 137 LEU A O 1
ATOM 1103 N N . VAL A 1 138 ? 2.551 10.453 -2.584 1 97.38 138 VAL A N 1
ATOM 1104 C CA . VAL A 1 138 ? 3.17 9.531 -3.527 1 97.38 138 VAL A CA 1
ATOM 1105 C C . VAL A 1 138 ? 3.988 10.305 -4.555 1 97.38 138 VAL A C 1
ATOM 1107 O O . VAL A 1 138 ? 3.662 11.453 -4.875 1 97.38 138 VAL A O 1
ATOM 1110 N N . LEU A 1 139 ? 5.047 9.727 -5.051 1 96.5 139 LEU A N 1
ATOM 1111 C CA . LEU A 1 139 ? 5.918 10.406 -6 1 96.5 139 LEU A CA 1
ATOM 1112 C C . LEU A 1 139 ? 5.305 10.414 -7.395 1 96.5 139 LEU A C 1
ATOM 1114 O O . LEU A 1 139 ? 4.762 9.398 -7.844 1 96.5 139 LEU A O 1
ATOM 1118 N N . GLY A 1 140 ? 5.312 11.547 -8.008 1 96.5 140 GLY A N 1
ATOM 1119 C CA . GLY A 1 140 ? 4.836 11.75 -9.367 1 96.5 140 GLY A CA 1
ATOM 1120 C C . GLY A 1 140 ? 5.273 13.078 -9.961 1 96.5 140 GLY A C 1
ATOM 1121 O O . GLY A 1 140 ? 6.316 13.617 -9.586 1 96.5 140 GLY A O 1
ATOM 1122 N N . ASP A 1 141 ? 4.531 13.586 -10.93 1 97 141 ASP A N 1
ATOM 1123 C CA . ASP A 1 141 ? 5.027 14.711 -11.719 1 97 141 ASP A CA 1
ATOM 1124 C C . ASP A 1 141 ? 4.266 15.992 -11.383 1 97 141 ASP A C 1
ATOM 1126 O O . ASP A 1 141 ? 4.57 17.062 -11.914 1 97 141 ASP A O 1
ATOM 1130 N N . ASP A 1 142 ? 3.355 15.93 -10.516 1 97.25 142 ASP A N 1
ATOM 1131 C CA . ASP A 1 142 ? 2.562 17.094 -10.125 1 97.25 142 ASP A CA 1
ATOM 1132 C C . ASP A 1 142 ? 3.162 17.781 -8.906 1 97.25 142 ASP A C 1
ATOM 1134 O O . ASP A 1 142 ? 3.328 17.172 -7.852 1 97.25 142 ASP A O 1
ATOM 1138 N N . ASP A 1 143 ? 3.477 19.031 -9.055 1 97.56 143 ASP A N 1
ATOM 1139 C CA . ASP A 1 143 ? 4.156 19.734 -7.965 1 97.56 143 ASP A CA 1
ATOM 1140 C C . ASP A 1 143 ? 3.221 20.734 -7.285 1 97.56 143 ASP A C 1
ATOM 1142 O O . ASP A 1 143 ? 3.672 21.609 -6.535 1 97.56 143 ASP A O 1
ATOM 1146 N N . ASN A 1 144 ? 1.983 20.656 -7.434 1 97.62 144 ASN A N 1
ATOM 1147 C CA . ASN A 1 144 ? 1.032 21.656 -6.961 1 97.62 144 ASN A CA 1
ATOM 1148 C C . ASN A 1 144 ? 0.875 21.609 -5.445 1 97.62 144 ASN A C 1
ATOM 1150 O O . ASN A 1 144 ? 0.831 22.641 -4.785 1 97.62 144 ASN A O 1
ATOM 1154 N N . ALA A 1 145 ? 0.853 20.469 -4.883 1 97.81 145 ALA A N 1
ATOM 1155 C CA . ALA A 1 145 ? 0.429 20.281 -3.498 1 97.81 145 ALA A CA 1
ATOM 1156 C C . ALA A 1 145 ? 1.387 20.969 -2.527 1 97.81 145 ALA A C 1
ATOM 1158 O O . ALA A 1 145 ? 0.964 21.484 -1.497 1 97.81 145 ALA A O 1
ATOM 1159 N N . LEU A 1 146 ? 2.676 21 -2.869 1 98.25 146 LEU A N 1
ATOM 1160 C CA . LEU A 1 146 ? 3.664 21.5 -1.921 1 98.25 146 LEU A CA 1
ATOM 1161 C C . LEU A 1 146 ? 4.422 22.688 -2.5 1 98.25 146 LEU A C 1
ATOM 1163 O O . LEU A 1 146 ? 5.5 23.031 -2.016 1 98.25 146 LEU A O 1
ATOM 1167 N N . SER A 1 147 ? 3.893 23.312 -3.531 1 98.12 147 SER A N 1
ATOM 1168 C CA . SER A 1 147 ? 4.602 24.359 -4.254 1 98.12 147 SER A CA 1
ATOM 1169 C C . SER A 1 147 ? 5.012 25.484 -3.32 1 98.12 147 SER A C 1
ATOM 1171 O O . SER A 1 147 ? 6.156 25.953 -3.357 1 98.12 147 SER A O 1
ATOM 1173 N N . GLN A 1 148 ? 4.117 26 -2.455 1 98.12 148 GLN A N 1
ATOM 1174 C CA . GLN A 1 148 ? 4.406 27.125 -1.585 1 98.12 148 GLN A CA 1
ATOM 1175 C C . GLN A 1 148 ? 5.449 26.766 -0.532 1 98.12 148 GLN A C 1
ATOM 1177 O O . GLN A 1 148 ? 6.387 27.531 -0.285 1 98.12 148 GLN A O 1
ATOM 1182 N N . GLU A 1 149 ? 5.301 25.609 0.099 1 98.44 149 GLU A N 1
ATOM 1183 C CA . GLU A 1 149 ? 6.27 25.156 1.093 1 98.44 149 GLU A CA 1
ATOM 1184 C C . GLU A 1 149 ? 7.656 25 0.478 1 98.44 149 GLU A C 1
ATOM 1186 O O . GLU A 1 149 ? 8.648 25.469 1.038 1 98.44 149 GLU A O 1
ATOM 1191 N N . CYS A 1 150 ? 7.691 24.391 -0.672 1 98.31 150 CYS A N 1
ATOM 1192 C CA . CYS A 1 150 ? 8.969 24.047 -1.286 1 98.31 150 CYS A CA 1
ATOM 1193 C C . CYS A 1 150 ? 9.68 25.297 -1.794 1 98.31 150 CYS A C 1
ATOM 1195 O O . CYS A 1 150 ? 10.883 25.281 -2.062 1 98.31 150 CYS A O 1
ATOM 1197 N N . SER A 1 151 ? 8.938 26.375 -1.911 1 97.94 151 SER A N 1
ATOM 1198 C CA . SER A 1 151 ? 9.555 27.625 -2.34 1 97.94 151 SER A CA 1
ATOM 1199 C C . SER A 1 151 ? 10.398 28.234 -1.227 1 97.94 151 SER A C 1
ATOM 1201 O O . SER A 1 151 ? 11.227 29.109 -1.479 1 97.94 151 SER A O 1
ATOM 1203 N N . VAL A 1 152 ? 10.258 27.766 0.018 1 98.25 152 VAL A N 1
ATOM 1204 C CA . VAL A 1 152 ? 10.938 28.453 1.106 1 98.25 152 VAL A CA 1
ATOM 1205 C C . VAL A 1 152 ? 11.727 27.453 1.946 1 98.25 152 VAL A C 1
ATOM 1207 O O . VAL A 1 152 ? 12.43 27.844 2.885 1 98.25 152 VAL A O 1
ATOM 1210 N N . LEU A 1 153 ? 11.672 26.141 1.644 1 98.38 153 LEU A N 1
ATOM 1211 C CA . LEU A 1 153 ? 12.289 25.109 2.484 1 98.38 153 LEU A CA 1
ATOM 1212 C C . LEU A 1 153 ? 13.797 25.328 2.576 1 98.38 153 LEU A C 1
ATOM 1214 O O . LEU A 1 153 ? 14.398 25.047 3.613 1 98.38 153 LEU A O 1
ATOM 1218 N N . ASN A 1 154 ? 14.383 25.828 1.526 1 97.94 154 ASN A N 1
ATOM 1219 C CA . ASN A 1 154 ? 15.828 26.047 1.512 1 97.94 154 ASN A CA 1
ATOM 1220 C C . ASN A 1 154 ? 16.234 27.125 2.516 1 97.94 154 ASN A C 1
ATOM 1222 O O . ASN A 1 154 ? 17.422 27.25 2.838 1 97.94 154 ASN A O 1
ATOM 1226 N N . LYS A 1 155 ? 15.305 27.875 2.959 1 98.25 155 LYS A N 1
ATOM 1227 C CA . LYS A 1 155 ? 15.586 28.953 3.895 1 98.25 155 LYS A CA 1
ATOM 1228 C C . LYS A 1 155 ? 15.461 28.484 5.34 1 98.25 155 LYS A C 1
ATOM 1230 O O . LYS A 1 155 ? 15.789 29.219 6.273 1 98.25 155 LYS A O 1
ATOM 1235 N N . ILE A 1 156 ? 14.945 27.297 5.5 1 98.44 156 ILE A N 1
ATOM 1236 C CA . ILE A 1 156 ? 14.727 26.828 6.863 1 98.44 156 ILE A CA 1
ATOM 1237 C C . ILE A 1 156 ? 15.375 25.453 7.039 1 98.44 156 ILE A C 1
ATOM 1239 O O . ILE A 1 156 ? 14.758 24.531 7.578 1 98.44 156 ILE A O 1
ATOM 1243 N N . ILE A 1 157 ? 16.531 25.281 6.543 1 98.5 157 ILE A N 1
ATOM 1244 C CA . ILE A 1 157 ? 17.266 24.016 6.57 1 98.5 157 ILE A CA 1
ATOM 1245 C C . ILE A 1 157 ? 17.578 23.641 8.016 1 98.5 157 ILE A C 1
ATOM 1247 O O . ILE A 1 157 ? 17.438 22.469 8.398 1 98.5 157 ILE A O 1
ATOM 1251 N N . ASP A 1 158 ? 17.938 24.594 8.789 1 97.94 158 ASP A N 1
ATOM 1252 C CA . ASP A 1 158 ? 18.359 24.328 10.164 1 97.94 158 ASP A CA 1
ATOM 1253 C C . ASP A 1 158 ? 17.188 24.438 11.133 1 97.94 158 ASP A C 1
ATOM 1255 O O . ASP A 1 158 ? 16.25 25.219 10.898 1 97.94 158 ASP A O 1
ATOM 1259 N N . PRO A 1 159 ? 17.281 23.719 12.219 1 96.56 159 PRO A N 1
ATOM 1260 C CA . PRO A 1 159 ? 16.188 23.766 13.203 1 96.56 159 PRO A CA 1
ATOM 1261 C C . PRO A 1 159 ? 15.953 25.156 13.766 1 96.56 159 PRO A C 1
ATOM 1263 O O . PRO A 1 159 ? 16.906 25.922 13.945 1 96.56 159 PRO A O 1
ATOM 1266 N N . ALA A 1 160 ? 14.711 25.484 14.062 1 95.5 160 ALA A N 1
ATOM 1267 C CA . ALA A 1 160 ? 14.242 26.719 14.695 1 95.5 160 ALA A CA 1
ATOM 1268 C C . ALA A 1 160 ? 14.203 27.859 13.688 1 95.5 160 ALA A C 1
ATOM 1270 O O . ALA A 1 160 ? 13.766 28.969 14.023 1 95.5 160 ALA A O 1
ATOM 1271 N N . GLN A 1 161 ? 14.68 27.594 12.562 1 97.88 161 GLN A N 1
ATOM 1272 C CA . GLN A 1 161 ? 14.484 28.609 11.523 1 97.88 161 GLN A CA 1
ATOM 1273 C C . GLN A 1 161 ? 13.039 28.625 11.031 1 97.88 161 GLN A C 1
ATOM 1275 O O . GLN A 1 161 ? 12.398 27.578 10.945 1 97.88 161 GLN A O 1
ATOM 1280 N N . SER A 1 162 ? 12.562 29.812 10.711 1 98.31 162 SER A N 1
ATOM 1281 C CA . SER A 1 162 ? 11.188 29.984 10.266 1 98.31 162 SER A CA 1
ATOM 1282 C C . SER A 1 162 ? 11.094 31 9.141 1 98.31 162 SER A C 1
ATOM 1284 O O . SER A 1 162 ? 12.016 31.812 8.945 1 98.31 162 SER A O 1
ATOM 1286 N N . GLU A 1 163 ? 10.133 30.906 8.375 1 98.38 163 GLU A N 1
ATOM 1287 C CA . GLU A 1 163 ? 9.836 31.812 7.27 1 98.38 163 GLU A CA 1
ATOM 1288 C C . GLU A 1 163 ? 8.336 32.094 7.16 1 98.38 163 GLU A C 1
ATOM 1290 O O . GLU A 1 163 ? 7.523 31.234 7.547 1 98.38 163 GLU A O 1
ATO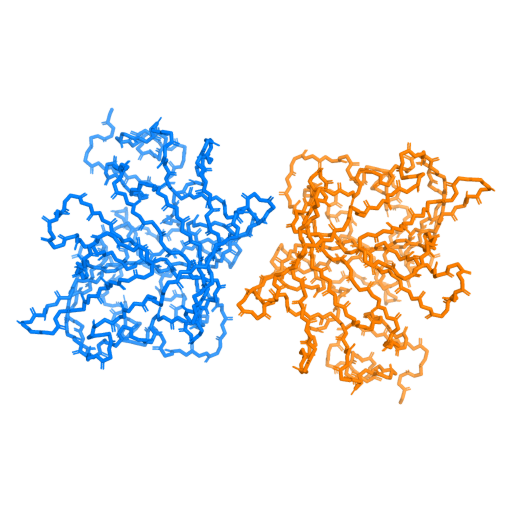M 1295 N N . GLN A 1 164 ? 8.008 33.312 6.77 1 98 164 GLN A N 1
ATOM 1296 C CA . GLN A 1 164 ? 6.625 33.562 6.387 1 98 164 GLN A CA 1
ATOM 1297 C C . GLN A 1 164 ? 6.281 32.875 5.062 1 98 164 GLN A C 1
ATOM 1299 O O . GLN A 1 164 ? 7.113 32.844 4.156 1 98 164 GLN A O 1
ATOM 1304 N N . ILE A 1 165 ? 5.121 32.344 5.008 1 97.62 165 ILE A N 1
ATOM 1305 C CA . ILE A 1 165 ? 4.648 31.703 3.793 1 97.62 165 ILE A CA 1
ATOM 1306 C C . ILE A 1 165 ? 3.246 32.188 3.447 1 97.62 165 ILE A C 1
ATOM 1308 O O . ILE A 1 165 ? 2.473 32.562 4.34 1 97.62 165 ILE A O 1
ATOM 1312 N N . GLN A 1 166 ? 2.963 32.312 2.16 1 96.44 166 GLN A N 1
ATOM 1313 C CA . GLN A 1 166 ? 1.672 32.812 1.721 1 96.44 166 GLN A CA 1
ATOM 1314 C C . GLN A 1 166 ? 1.141 32.031 0.526 1 96.44 166 GLN A C 1
ATOM 1316 O O . GLN A 1 166 ? 1.873 31.25 -0.085 1 96.44 166 GLN A O 1
ATOM 1321 N N . GLY A 1 167 ? -0.113 32.188 0.271 1 96.38 167 GLY A N 1
ATOM 1322 C CA . GLY A 1 167 ? -0.732 31.609 -0.908 1 96.38 167 GLY A CA 1
ATOM 1323 C C . GLY A 1 167 ? -1.021 30.125 -0.759 1 96.38 167 GLY A C 1
ATOM 1324 O O . GLY A 1 167 ? -1.161 29.422 -1.754 1 96.38 167 GLY A O 1
ATOM 1325 N N . ILE A 1 168 ? -1.114 29.719 0.448 1 97.06 168 ILE A N 1
ATOM 1326 C CA . ILE A 1 168 ? -1.342 28.297 0.686 1 97.06 168 ILE A CA 1
ATOM 1327 C C . ILE A 1 168 ? -2.811 27.953 0.438 1 97.06 168 ILE A C 1
ATOM 1329 O O . ILE A 1 168 ? -3.705 28.609 0.985 1 97.06 168 ILE A O 1
ATOM 1333 N N . LEU A 1 169 ? -3.053 27.062 -0.37 1 97.56 169 LEU A N 1
ATOM 1334 C CA . LEU A 1 169 ? -4.379 26.516 -0.609 1 97.56 169 LEU A CA 1
ATOM 1335 C C . LEU A 1 169 ? -4.469 25.078 -0.084 1 97.56 169 LEU A C 1
ATOM 1337 O O . LEU A 1 169 ? -3.887 24.156 -0.665 1 97.56 169 LEU A O 1
ATOM 1341 N N . LEU A 1 170 ? -5.246 24.875 0.969 1 98.25 170 LEU A N 1
ATOM 1342 C CA . LEU A 1 170 ? -5.324 23.562 1.606 1 98.25 170 LEU A CA 1
ATOM 1343 C C . LEU A 1 170 ? -5.984 22.547 0.678 1 98.25 170 LEU A C 1
ATOM 1345 O O . LEU A 1 170 ? -5.684 21.359 0.744 1 98.25 170 LEU A O 1
ATOM 1349 N N . ASP A 1 171 ? -6.836 23.016 -0.188 1 98.06 171 ASP A N 1
ATOM 1350 C CA . ASP A 1 171 ? -7.504 22.141 -1.144 1 98.06 171 ASP A CA 1
ATOM 1351 C C . ASP A 1 171 ? -6.492 21.359 -1.98 1 98.06 171 ASP A C 1
ATOM 1353 O O . ASP A 1 171 ? -6.754 20.234 -2.393 1 98.06 171 ASP A O 1
ATOM 1357 N N . ASP A 1 172 ? -5.34 21.938 -2.23 1 97.94 172 ASP A N 1
ATOM 1358 C CA . ASP A 1 172 ? -4.289 21.281 -3.016 1 97.94 172 ASP A CA 1
ATOM 1359 C C . ASP A 1 172 ? -3.646 20.141 -2.24 1 97.94 172 ASP A C 1
ATOM 1361 O O . ASP A 1 172 ? -2.938 19.312 -2.816 1 97.94 172 ASP A O 1
ATOM 1365 N N . LYS A 1 173 ? -3.916 20.125 -0.96 1 98.25 173 LYS A N 1
ATOM 1366 C CA . LYS A 1 173 ? -3.279 19.141 -0.09 1 98.25 173 LYS A CA 1
ATOM 1367 C C . LYS A 1 173 ? -4.234 18 0.24 1 98.25 173 LYS A C 1
ATOM 1369 O O . LYS A 1 173 ? -3.908 17.125 1.042 1 98.25 173 LYS A O 1
ATOM 1374 N N . LEU A 1 174 ? -5.371 18.062 -0.307 1 98.56 174 LEU A N 1
ATOM 1375 C CA . LEU A 1 174 ? -6.355 16.984 -0.19 1 98.56 174 LEU A CA 1
ATOM 1376 C C . LEU A 1 174 ? -6.48 16.219 -1.502 1 98.56 174 LEU A C 1
ATOM 1378 O O . LEU A 1 174 ? -6.25 16.781 -2.578 1 98.56 174 LEU A O 1
ATOM 1382 N N . PRO A 1 175 ? -6.824 14.953 -1.385 1 98 175 PRO A N 1
ATOM 1383 C CA . PRO A 1 175 ? -7.039 14.203 -2.627 1 98 175 PRO A CA 1
ATOM 1384 C C . PRO A 1 175 ? -8.234 14.719 -3.426 1 98 175 PRO A C 1
ATOM 1386 O O . PRO A 1 175 ? -9.094 15.414 -2.877 1 98 175 PRO A O 1
ATOM 1389 N N . LYS A 1 176 ? -8.234 14.383 -4.672 1 96.25 176 LYS A N 1
ATOM 1390 C CA . LYS A 1 176 ? -9.375 14.734 -5.516 1 96.25 176 LYS A CA 1
ATOM 1391 C C . LYS A 1 176 ? -10.633 13.992 -5.086 1 96.25 176 LYS A C 1
ATOM 1393 O O . LYS A 1 176 ? -11.711 14.586 -5 1 96.25 176 LYS A O 1
ATOM 1398 N N . ASN A 1 177 ? -10.492 12.719 -4.887 1 96.25 177 ASN A N 1
ATOM 1399 C CA . ASN A 1 177 ? -11.594 11.93 -4.352 1 96.25 177 ASN A CA 1
ATOM 1400 C C . ASN A 1 177 ? -11.57 11.898 -2.824 1 96.25 177 ASN A C 1
ATOM 1402 O O . ASN A 1 177 ? -10.688 11.273 -2.225 1 96.25 177 ASN A O 1
ATOM 1406 N N . ARG A 1 178 ? -12.523 12.516 -2.199 1 96.94 178 ARG A N 1
ATOM 1407 C CA . ARG A 1 178 ? -12.555 12.641 -0.746 1 96.94 178 ARG A CA 1
ATOM 1408 C C . ARG A 1 178 ? -13.703 11.836 -0.152 1 96.94 178 ARG A C 1
ATOM 1410 O O . ARG A 1 178 ? -14.125 12.086 0.98 1 96.94 178 ARG A O 1
ATOM 1417 N N . LYS A 1 179 ? -14.195 10.867 -0.911 1 96.56 179 LYS A N 1
ATOM 1418 C CA . LYS A 1 179 ? -15.391 10.141 -0.505 1 96.56 179 LYS A CA 1
ATOM 1419 C C . LYS A 1 179 ? -15.039 8.891 0.296 1 96.56 179 LYS A C 1
ATOM 1421 O O . LYS A 1 179 ? -15.922 8.211 0.821 1 96.56 179 LYS A O 1
ATOM 1426 N N . SER A 1 180 ? -13.789 8.562 0.347 1 97.12 180 SER A N 1
ATOM 1427 C CA . SER A 1 180 ? -13.398 7.363 1.082 1 97.12 180 SER A CA 1
ATOM 1428 C C . SER A 1 180 ? -12.188 7.629 1.964 1 97.12 180 SER A C 1
ATOM 1430 O O . SER A 1 180 ? -11.227 8.273 1.533 1 97.12 180 SER A O 1
ATOM 1432 N N . PHE A 1 181 ? -12.273 7.172 3.197 1 98.12 181 PHE A N 1
ATOM 1433 C CA . PHE A 1 181 ? -11.195 7.34 4.164 1 98.12 181 PHE A CA 1
ATOM 1434 C C . PHE A 1 181 ? -11.305 6.316 5.285 1 98.12 181 PHE A C 1
ATOM 1436 O O . PHE A 1 181 ? -12.352 5.68 5.449 1 98.12 181 PHE A O 1
ATOM 1443 N N . TRP A 1 182 ? -10.211 6.129 5.996 1 98.12 182 TRP A N 1
ATOM 1444 C CA . TRP A 1 182 ? -10.211 5.348 7.227 1 98.12 182 TRP A CA 1
ATOM 1445 C C . TRP A 1 182 ? -10.398 6.242 8.445 1 98.12 182 TRP A C 1
ATOM 1447 O O . TRP A 1 182 ? -9.883 7.363 8.484 1 98.12 182 TRP A O 1
ATOM 1457 N N . ARG A 1 183 ? -11.141 5.73 9.375 1 98.25 183 ARG A N 1
ATOM 1458 C CA . ARG A 1 183 ? -11.406 6.422 10.633 1 98.25 183 ARG A CA 1
ATOM 1459 C C . ARG A 1 183 ? -11.062 5.543 11.828 1 98.25 183 ARG A C 1
ATOM 1461 O O . ARG A 1 183 ? -11.414 4.363 11.859 1 98.25 183 ARG A O 1
ATOM 1468 N N . TYR A 1 184 ? -10.328 6.117 12.75 1 98.38 184 TYR A N 1
ATOM 1469 C CA . TYR A 1 184 ? -10.086 5.43 14.016 1 98.38 184 TYR A CA 1
ATOM 1470 C C . TYR A 1 184 ? -9.703 6.422 15.109 1 98.38 184 TYR A C 1
ATOM 1472 O O . TYR A 1 184 ? -9.289 7.543 14.82 1 98.38 184 TYR A O 1
ATOM 1480 N N . MET A 1 185 ? -9.945 6.035 16.344 1 98 185 MET A N 1
ATOM 1481 C CA . MET A 1 185 ? -9.516 6.816 17.5 1 98 185 MET A CA 1
ATOM 1482 C C . MET A 1 185 ? -8.086 6.449 17.906 1 98 185 MET A C 1
ATOM 1484 O O . MET A 1 185 ? -7.754 5.27 18.016 1 98 185 MET A O 1
ATOM 1488 N N . GLY A 1 186 ? -7.305 7.449 18.047 1 98.56 186 GLY A N 1
ATOM 1489 C CA . GLY A 1 186 ? -5.914 7.188 18.375 1 98.56 186 GLY A CA 1
ATOM 1490 C C . GLY A 1 186 ? -5.266 8.297 19.172 1 98.56 186 GLY A C 1
ATOM 1491 O O . GLY A 1 186 ? -5.941 8.992 19.938 1 98.56 186 GLY A O 1
ATOM 1492 N N . SER A 1 187 ? -3.977 8.383 19.125 1 98.62 187 SER A N 1
ATOM 1493 C CA . SER A 1 187 ? -3.174 9.344 19.875 1 98.62 187 SER A CA 1
ATOM 1494 C C . SER A 1 187 ? -2.402 10.273 18.953 1 98.62 187 SER A C 1
ATOM 1496 O O . SER A 1 187 ? -2.383 10.07 17.734 1 98.62 187 SER A O 1
ATOM 1498 N N . LEU A 1 188 ? -1.875 11.258 19.547 1 98 188 LEU A N 1
ATOM 1499 C CA . LEU A 1 188 ? -0.791 11.969 18.875 1 98 188 LEU A CA 1
ATOM 1500 C C . LEU A 1 188 ? 0.353 11.016 18.531 1 98 188 LEU A C 1
ATOM 1502 O O . LEU A 1 188 ? 0.549 10.008 19.219 1 98 188 LEU A O 1
ATOM 1506 N N . THR A 1 189 ? 1.11 11.414 17.438 1 98.06 189 THR A N 1
ATOM 1507 C CA . THR A 1 189 ? 2.217 10.555 17.031 1 98.06 189 THR A CA 1
ATOM 1508 C C . THR A 1 189 ? 3.547 11.109 17.531 1 98.06 189 THR A C 1
ATOM 1510 O O . THR A 1 189 ? 4.613 10.609 17.156 1 98.06 189 THR A O 1
ATOM 1513 N N . THR A 1 190 ? 3.498 12.164 18.281 1 96.12 190 THR A N 1
ATOM 1514 C CA . THR A 1 190 ? 4.625 12.766 18.984 1 96.12 190 THR A CA 1
ATOM 1515 C C . THR A 1 190 ? 4.27 13.023 20.438 1 96.12 190 THR A C 1
ATOM 1517 O O . THR A 1 190 ? 3.092 13.023 20.812 1 96.12 190 THR A O 1
ATOM 1520 N N . PRO A 1 191 ? 5.281 13.172 21.219 1 95.12 191 PRO A N 1
ATOM 1521 C CA . PRO A 1 191 ? 4.98 13.422 22.641 1 95.12 191 PRO A CA 1
ATOM 1522 C C . PRO A 1 191 ? 4.004 14.578 22.828 1 95.12 191 PRO A C 1
ATOM 1524 O O . PRO A 1 191 ? 4.094 15.594 22.141 1 95.12 191 PRO A O 1
ATOM 1527 N N . PRO A 1 192 ? 3.072 14.367 23.781 1 94.75 192 PRO A N 1
ATOM 1528 C CA . PRO A 1 192 ? 3.002 13.367 24.859 1 94.75 192 PRO A CA 1
ATOM 1529 C C . PRO A 1 192 ? 2.201 12.133 24.453 1 94.75 192 PRO A C 1
ATOM 1531 O O . PRO A 1 192 ? 1.763 11.367 25.328 1 94.75 192 PRO A O 1
ATOM 1534 N N . CYS A 1 193 ? 1.83 11.977 23.281 1 97.25 193 CYS A N 1
ATOM 1535 C CA . CYS A 1 193 ? 1.172 10.789 22.75 1 97.25 193 CYS A CA 1
ATOM 1536 C C . CYS A 1 193 ? -0.206 10.602 23.375 1 97.25 193 CYS A C 1
ATOM 1538 O O . CYS A 1 193 ? -0.625 9.477 23.641 1 97.25 193 CYS A O 1
ATOM 1540 N N . SER A 1 194 ? -0.821 11.75 23.641 1 97.44 194 SER A N 1
ATOM 1541 C CA . SER A 1 194 ? -2.15 11.719 24.234 1 97.44 194 SER A CA 1
ATOM 1542 C C . SER A 1 194 ? -3.164 11.062 23.312 1 97.44 194 SER A C 1
ATOM 1544 O O . SER A 1 194 ? -3.186 11.344 22.109 1 97.44 194 SER A O 1
ATOM 1546 N N . GLU A 1 195 ? -4 10.203 23.891 1 97.94 195 GLU A N 1
ATOM 1547 C CA . GLU A 1 195 ? -4.984 9.445 23.125 1 97.94 195 GLU A CA 1
ATOM 1548 C C . GLU A 1 195 ? -6.293 10.219 22.984 1 97.94 195 GLU A C 1
ATOM 1550 O O . GLU A 1 195 ? -7.328 9.781 23.484 1 97.94 195 GLU A O 1
ATOM 1555 N N . VAL A 1 196 ? -6.215 11.312 22.203 1 98.31 196 VAL A N 1
ATOM 1556 C CA . VAL A 1 196 ? -7.328 12.258 22.125 1 98.31 196 VAL A CA 1
ATOM 1557 C C . VAL A 1 196 ? -7.633 12.57 20.656 1 98.31 196 VAL A C 1
ATOM 1559 O O . VAL A 1 196 ? -8.328 13.539 20.359 1 98.31 196 VAL A O 1
ATOM 1562 N N . VAL A 1 197 ? -7.109 11.758 19.766 1 98.75 197 VAL A N 1
ATOM 1563 C CA . VAL A 1 197 ? -7.152 12.125 18.359 1 98.75 197 VAL A CA 1
ATOM 1564 C C . VAL A 1 197 ? -8.148 11.234 17.625 1 98.75 197 VAL A C 1
ATOM 1566 O O . VAL A 1 197 ? -8.133 10.016 17.781 1 98.75 197 VAL A O 1
ATOM 1569 N N . THR A 1 198 ? -8.992 11.844 16.859 1 98.75 198 THR A N 1
ATOM 1570 C CA . THR A 1 198 ? -9.734 11.141 15.812 1 98.75 198 THR A CA 1
ATOM 1571 C C . THR A 1 198 ? -9 11.242 14.484 1 98.75 198 THR A C 1
ATOM 1573 O O . THR A 1 198 ? -8.859 12.328 13.922 1 98.75 198 THR A O 1
ATOM 1576 N N . TRP A 1 199 ? -8.609 10.117 13.984 1 98.88 199 TRP A N 1
ATOM 1577 C CA . TRP A 1 199 ? -7.836 10.078 12.742 1 98.88 199 TRP A CA 1
ATOM 1578 C C . TRP A 1 199 ? -8.75 9.875 11.539 1 98.88 199 TRP A C 1
ATOM 1580 O O . TRP A 1 199 ? -9.672 9.055 11.586 1 98.88 199 TRP A O 1
ATOM 1590 N N . THR A 1 200 ? -8.516 10.617 10.57 1 98.81 200 THR A N 1
ATOM 1591 C CA . THR A 1 200 ? -9.055 10.43 9.227 1 98.81 200 THR A CA 1
ATOM 1592 C C . THR A 1 200 ? -7.926 10.305 8.203 1 98.81 200 THR A C 1
ATOM 1594 O O . THR A 1 200 ? -7.176 11.25 7.977 1 98.81 200 THR A O 1
ATOM 1597 N N . ILE A 1 201 ? -7.793 9.141 7.621 1 98.81 201 ILE A N 1
ATOM 1598 C CA . ILE A 1 201 ? -6.754 8.938 6.617 1 98.81 201 ILE A CA 1
ATOM 1599 C C . ILE A 1 201 ? -7.395 8.672 5.258 1 98.81 201 ILE A C 1
ATOM 1601 O O . ILE A 1 201 ? -8.086 7.668 5.082 1 98.81 201 ILE A O 1
ATOM 1605 N N . PHE A 1 202 ? -7.133 9.562 4.312 1 98.56 202 PHE A N 1
ATOM 1606 C CA . PHE A 1 202 ? -7.746 9.406 2.998 1 98.56 202 PHE A CA 1
ATOM 1607 C C . PHE A 1 202 ? -7.148 8.211 2.262 1 98.56 202 PHE A C 1
ATOM 1609 O O . PHE A 1 202 ? -5.945 7.953 2.365 1 98.56 202 PHE A O 1
ATOM 1616 N N . THR A 1 203 ? -8 7.543 1.48 1 97.56 203 THR A N 1
ATOM 1617 C CA . THR A 1 203 ? -7.582 6.363 0.732 1 97.56 203 THR A CA 1
ATOM 1618 C C . THR A 1 203 ? -6.773 6.762 -0.497 1 97.56 203 THR A C 1
ATOM 1620 O O . THR A 1 203 ? -5.914 6.004 -0.953 1 97.56 203 THR A O 1
ATOM 1623 N N . GLU A 1 204 ? -7.047 7.895 -1.06 1 97.88 204 GLU A N 1
ATOM 1624 C CA . GLU A 1 204 ? -6.316 8.391 -2.225 1 97.88 204 GLU A CA 1
ATOM 1625 C C . GLU A 1 204 ? -5.145 9.273 -1.811 1 97.88 204 GLU A C 1
ATOM 1627 O O . GLU A 1 204 ? -5.328 10.266 -1.106 1 97.88 204 GLU A O 1
ATOM 1632 N N . PRO A 1 205 ? -3.932 8.945 -2.217 1 98.12 205 PRO A N 1
ATOM 1633 C CA . PRO A 1 205 ? -2.785 9.812 -1.94 1 98.12 205 PRO A CA 1
ATOM 1634 C C . PRO A 1 205 ? -2.732 11.031 -2.863 1 98.12 205 PRO A C 1
ATOM 1636 O O . PRO A 1 205 ? -3.496 11.109 -3.828 1 98.12 205 PRO A O 1
ATOM 1639 N N . ILE A 1 206 ? -1.894 11.953 -2.518 1 98.38 206 ILE A N 1
ATOM 1640 C CA . ILE A 1 206 ? -1.645 13.062 -3.426 1 98.38 206 ILE A CA 1
ATOM 1641 C C . ILE A 1 206 ? -0.226 12.969 -3.982 1 98.38 206 ILE A C 1
ATOM 1643 O O . ILE A 1 206 ? 0.63 12.297 -3.406 1 98.38 206 ILE A O 1
ATOM 1647 N N . VAL A 1 207 ? -0.01 13.664 -5.055 1 97.88 207 VAL A N 1
ATOM 1648 C CA . VAL A 1 207 ? 1.245 13.531 -5.789 1 97.88 207 VAL A CA 1
ATOM 1649 C C . VAL A 1 207 ? 2.201 14.648 -5.387 1 97.88 207 VAL A C 1
ATOM 1651 O O . VAL A 1 207 ? 1.791 15.805 -5.25 1 97.88 207 VAL A O 1
ATOM 1654 N N . VAL A 1 208 ? 3.422 14.312 -5.156 1 98.31 208 VAL A N 1
ATOM 1655 C CA . VAL A 1 208 ? 4.527 15.258 -5.016 1 98.31 208 VAL A CA 1
ATOM 1656 C C . VAL A 1 208 ? 5.688 14.828 -5.91 1 98.31 208 VAL A C 1
ATOM 1658 O O . VAL A 1 208 ? 5.785 13.656 -6.297 1 98.31 208 VAL A O 1
ATOM 1661 N N . THR A 1 209 ? 6.547 15.719 -6.207 1 98.31 209 THR A N 1
ATOM 1662 C CA . THR A 1 209 ? 7.656 15.383 -7.094 1 98.31 209 THR A CA 1
ATOM 1663 C C . THR A 1 209 ? 8.875 14.93 -6.289 1 98.31 209 THR A C 1
ATOM 1665 O O . THR A 1 209 ? 8.984 15.234 -5.102 1 98.31 209 THR A O 1
ATOM 1668 N N . LYS A 1 210 ? 9.766 14.227 -6.984 1 97.56 210 LYS A N 1
ATOM 1669 C CA . LYS A 1 210 ? 11.023 13.812 -6.375 1 97.56 210 LYS A CA 1
ATOM 1670 C C . LYS A 1 210 ? 11.828 15.016 -5.902 1 97.56 210 LYS A C 1
ATOM 1672 O O . LYS A 1 210 ? 12.445 14.977 -4.84 1 97.56 210 LYS A O 1
ATOM 1677 N N . SER A 1 211 ? 11.773 16.062 -6.684 1 98.19 211 SER A N 1
ATOM 1678 C CA . SER A 1 211 ? 12.516 17.281 -6.336 1 98.19 211 SER A CA 1
ATOM 1679 C C . SER A 1 211 ? 11.961 17.922 -5.066 1 98.19 211 SER A C 1
ATOM 1681 O O . SER A 1 211 ? 12.727 18.406 -4.23 1 98.19 211 SER A O 1
ATOM 1683 N N . GLN A 1 212 ? 10.688 17.969 -4.949 1 98.5 212 GLN A N 1
ATOM 1684 C CA . GLN A 1 212 ? 10.07 18.516 -3.748 1 98.5 212 GLN A CA 1
ATOM 1685 C C . GLN A 1 212 ? 10.445 17.703 -2.514 1 98.5 212 GLN A C 1
ATOM 1687 O O . GLN A 1 212 ? 10.812 18.266 -1.479 1 98.5 212 GLN A O 1
ATOM 1692 N N . LEU A 1 213 ? 10.352 16.391 -2.65 1 98.31 213 LEU A N 1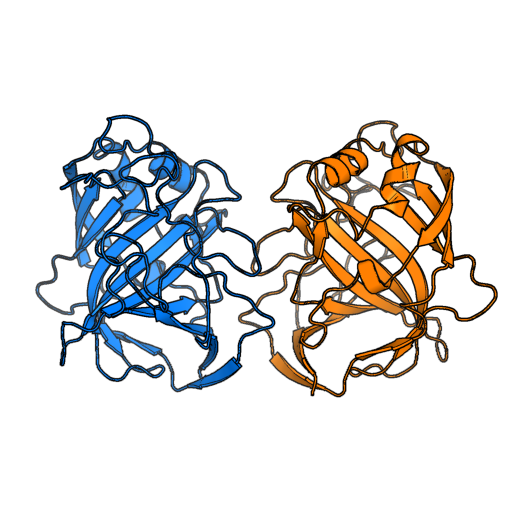
ATOM 1693 C CA . LEU A 1 213 ? 10.672 15.531 -1.514 1 98.31 213 LEU A CA 1
ATOM 1694 C C . LEU A 1 213 ? 12.148 15.641 -1.157 1 98.31 213 LEU A C 1
ATOM 1696 O O . LEU A 1 213 ? 12.516 15.547 0.016 1 98.31 213 LEU A O 1
ATOM 1700 N N . ALA A 1 214 ? 12.992 15.859 -2.139 1 98.19 214 ALA A N 1
ATOM 1701 C CA . ALA A 1 214 ? 14.422 16.031 -1.9 1 98.19 214 ALA A CA 1
ATOM 1702 C C . ALA A 1 214 ? 14.688 17.25 -1.016 1 98.19 214 ALA A C 1
ATOM 1704 O O . ALA A 1 214 ? 15.617 17.25 -0.205 1 98.19 214 ALA A O 1
ATOM 1705 N N . LEU A 1 215 ? 13.922 18.281 -1.152 1 98.5 215 LEU A N 1
ATOM 1706 C CA . LEU A 1 215 ? 14.062 19.438 -0.291 1 98.5 215 LEU A CA 1
ATOM 1707 C C . LEU A 1 215 ? 13.781 19.078 1.164 1 98.5 215 LEU A C 1
ATOM 1709 O O . LEU A 1 215 ? 14.508 19.5 2.066 1 98.5 215 LEU A O 1
ATOM 1713 N N . PHE A 1 216 ? 12.742 18.328 1.396 1 98.5 216 PHE A N 1
ATOM 1714 C CA . PHE A 1 216 ? 12.453 17.859 2.746 1 98.5 216 PHE A CA 1
ATOM 1715 C C . PHE A 1 216 ? 13.602 17.016 3.295 1 98.5 216 PHE A C 1
ATOM 1717 O O . PHE A 1 216 ? 13.992 17.188 4.453 1 98.5 216 PHE A O 1
ATOM 1724 N N . ARG A 1 217 ? 14.141 16.203 2.447 1 98.25 217 ARG A N 1
ATOM 1725 C CA . ARG A 1 217 ? 15.188 15.266 2.844 1 98.25 217 ARG A CA 1
ATOM 1726 C C . ARG A 1 217 ? 16.5 15.984 3.08 1 98.25 217 ARG A C 1
ATOM 1728 O O . ARG A 1 217 ? 17.484 15.383 3.531 1 98.25 217 ARG A O 1
ATOM 1735 N N . SER A 1 218 ? 16.547 17.266 2.834 1 98.25 218 SER A N 1
ATOM 1736 C CA . SER A 1 218 ? 17.75 18.047 3.057 1 98.25 218 SER A CA 1
ATOM 1737 C C . SER A 1 218 ? 17.688 18.797 4.391 1 98.25 218 SER A C 1
ATOM 1739 O O . SER A 1 218 ? 18.688 19.391 4.82 1 98.25 218 SER A O 1
ATOM 1741 N N . LEU A 1 219 ? 16.625 18.781 4.996 1 98.38 219 LEU A N 1
ATOM 1742 C CA . LEU A 1 219 ? 16.438 19.531 6.238 1 98.38 219 LEU A CA 1
ATOM 1743 C C . LEU A 1 219 ? 17.188 18.859 7.387 1 98.38 219 LEU A C 1
ATOM 1745 O O . LEU A 1 219 ? 17.328 17.641 7.418 1 98.38 219 LEU A O 1
ATOM 1749 N N . HIS A 1 220 ? 17.547 19.672 8.297 1 98.06 220 HIS A N 1
ATOM 1750 C CA . HIS A 1 220 ? 18.344 19.203 9.43 1 98.06 220 HIS A CA 1
ATOM 1751 C C . HIS A 1 220 ? 17.469 19.031 10.672 1 98.06 220 HIS A C 1
ATOM 1753 O O . HIS A 1 220 ? 16.469 19.719 10.828 1 98.06 220 HIS A O 1
ATOM 1759 N N . ASP A 1 221 ? 17.875 18.094 11.477 1 95.06 221 ASP A N 1
ATOM 1760 C CA . ASP A 1 221 ? 17.219 17.906 12.758 1 95.06 221 ASP A CA 1
ATOM 1761 C C . ASP A 1 221 ? 17.906 18.719 13.852 1 95.06 221 ASP A C 1
ATOM 1763 O O . ASP A 1 221 ? 18.75 19.562 13.562 1 95.06 221 ASP A O 1
ATOM 1767 N N . LYS A 1 222 ? 17.516 18.531 15.07 1 91.44 222 LYS A N 1
ATOM 1768 C CA . LYS A 1 222 ? 17.984 19.328 16.203 1 91.44 222 LYS A CA 1
ATOM 1769 C C . LYS A 1 222 ? 19.484 19.188 16.375 1 91.44 222 LYS A C 1
ATOM 1771 O O . LYS A 1 222 ? 20.141 20.047 16.969 1 91.44 222 LYS A O 1
ATOM 1776 N N . THR A 1 223 ? 20.047 18.094 15.867 1 91.5 223 THR A N 1
ATOM 1777 C CA . THR A 1 223 ? 21.469 17.859 16 1 91.5 223 THR A CA 1
ATOM 1778 C C . THR A 1 223 ? 22.25 18.547 14.883 1 91.5 223 THR A C 1
ATOM 1780 O O . THR A 1 223 ? 23.484 18.547 14.875 1 91.5 223 THR A O 1
ATOM 1783 N N . GLY A 1 224 ? 21.516 19.094 14 1 93.75 224 GLY A N 1
ATOM 1784 C CA . GLY A 1 224 ? 22.172 19.75 12.875 1 93.75 224 GLY A CA 1
ATOM 1785 C C . GLY A 1 224 ? 22.484 18.812 11.734 1 93.75 224 GLY A C 1
ATOM 1786 O O . GLY A 1 224 ? 23.141 19.188 10.758 1 93.75 224 GLY A O 1
ATOM 1787 N N . GLN A 1 225 ? 22.094 17.641 11.906 1 95.56 225 GLN A N 1
ATOM 1788 C CA . GLN A 1 225 ? 22.281 16.641 10.852 1 95.56 225 GLN A CA 1
ATOM 1789 C C . GLN A 1 225 ? 21.016 16.484 10.016 1 95.56 225 GLN A C 1
ATOM 1791 O O . GLN A 1 225 ? 19.938 16.922 10.414 1 95.56 225 GLN A O 1
ATOM 1796 N N . ILE A 1 226 ? 21.219 15.891 8.922 1 97.06 226 ILE A N 1
ATOM 1797 C CA . ILE A 1 226 ? 20.062 15.602 8.062 1 97.06 226 ILE A CA 1
ATOM 1798 C C . ILE A 1 226 ? 19.031 14.781 8.836 1 97.06 226 ILE A C 1
ATOM 1800 O O . ILE A 1 226 ? 19.391 13.82 9.523 1 97.06 226 ILE A O 1
ATOM 1804 N N . MET A 1 227 ? 17.844 15.219 8.789 1 96 227 MET A N 1
ATOM 1805 C CA . MET A 1 227 ? 16.734 14.5 9.406 1 96 227 MET A CA 1
ATOM 1806 C C . MET A 1 227 ? 16.422 13.227 8.633 1 96 227 MET A C 1
ATOM 1808 O O . MET A 1 227 ? 15.594 13.242 7.715 1 96 227 MET A O 1
ATOM 1812 N N . LYS A 1 228 ? 16.938 12.148 8.938 1 93.62 228 LYS A N 1
ATOM 1813 C CA . LYS A 1 228 ? 16.875 10.906 8.172 1 93.62 228 LYS A CA 1
ATOM 1814 C C . LYS A 1 228 ? 15.508 10.25 8.281 1 93.62 228 LYS A C 1
ATOM 1816 O O . LYS A 1 228 ? 15.086 9.531 7.375 1 93.62 228 LYS A O 1
ATOM 1821 N N . LYS A 1 229 ? 14.922 10.453 9.414 1 95.12 229 LYS A N 1
ATOM 1822 C CA . LYS A 1 229 ? 13.641 9.828 9.734 1 95.12 229 LYS A CA 1
ATOM 1823 C C . LYS A 1 229 ? 12.875 10.656 10.766 1 95.12 229 LYS A C 1
ATOM 1825 O O . LYS A 1 229 ? 13.422 11.023 11.805 1 95.12 229 LYS A O 1
ATOM 1830 N N . ASN A 1 230 ? 11.547 10.906 10.477 1 97.38 230 ASN A N 1
ATOM 1831 C CA . ASN A 1 230 ? 10.766 11.641 11.469 1 97.38 230 ASN A CA 1
ATOM 1832 C C . ASN A 1 230 ? 9.375 11.039 11.641 1 97.38 230 ASN A C 1
ATOM 1834 O O . ASN A 1 230 ? 8.375 11.758 11.672 1 97.38 230 ASN A O 1
ATOM 1838 N N . PHE A 1 231 ? 9.336 9.766 11.68 1 97.69 231 PHE A N 1
ATOM 1839 C CA . PHE A 1 231 ? 8.07 9.086 11.906 1 97.69 231 PHE A CA 1
ATOM 1840 C C . PHE A 1 231 ? 8.195 8.055 13.023 1 97.69 231 PHE A C 1
ATOM 1842 O O . PHE A 1 231 ? 9.266 7.465 13.211 1 97.69 231 PHE A O 1
ATOM 1849 N N . ARG A 1 232 ? 7.148 7.918 13.766 1 97.19 232 ARG A N 1
ATOM 1850 C CA . ARG A 1 232 ? 7.047 6.984 14.883 1 97.19 232 ARG A CA 1
ATOM 1851 C C . ARG A 1 232 ? 6.797 5.562 14.391 1 97.19 232 ARG A C 1
ATOM 1853 O O . ARG A 1 232 ? 6.074 5.359 13.406 1 97.19 232 ARG A O 1
ATOM 1860 N N . PRO A 1 233 ? 7.395 4.492 15.047 1 96.56 233 PRO A N 1
ATOM 1861 C CA . PRO A 1 233 ? 7.07 3.117 14.656 1 96.56 233 PRO A CA 1
ATOM 1862 C C . PRO A 1 233 ? 5.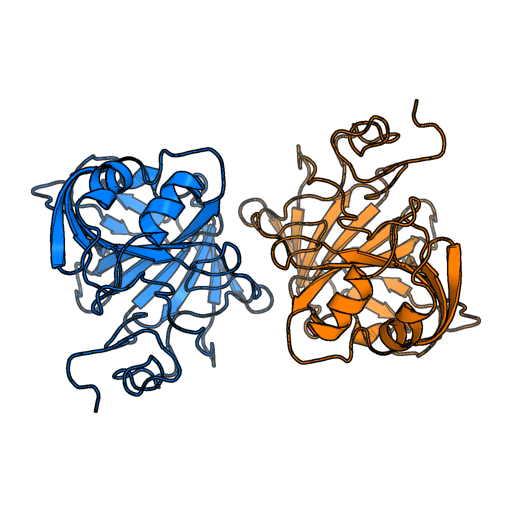578 2.807 14.781 1 96.56 233 PRO A C 1
ATOM 1864 O O . PRO A 1 233 ? 4.898 3.367 15.648 1 96.56 233 PRO A O 1
ATOM 1867 N N . ILE A 1 234 ? 5.133 1.957 13.945 1 97.88 234 ILE A N 1
ATOM 1868 C CA . ILE A 1 234 ? 3.744 1.512 13.961 1 97.88 234 ILE A CA 1
ATOM 1869 C C . ILE A 1 234 ? 3.385 0.984 15.344 1 97.88 234 ILE A C 1
ATOM 1871 O O . ILE A 1 234 ? 4.172 0.263 15.969 1 97.88 234 ILE A O 1
ATOM 1875 N N . GLN A 1 235 ? 2.223 1.361 15.805 1 98.06 235 GLN A N 1
ATOM 1876 C CA . GLN A 1 235 ? 1.701 0.921 17.094 1 98.06 235 GLN A CA 1
ATOM 1877 C C . GLN A 1 235 ? 0.677 -0.197 16.922 1 98.06 235 GLN A C 1
ATOM 1879 O O . GLN A 1 235 ? 0.064 -0.325 15.852 1 98.06 235 GLN A O 1
ATOM 1884 N N . LYS A 1 236 ? 0.478 -0.937 18.031 1 96.94 236 LYS A N 1
ATOM 1885 C CA . LYS A 1 236 ? -0.467 -2.051 18.016 1 96.94 236 LYS A CA 1
ATOM 1886 C C . LYS A 1 236 ? -1.906 -1.55 17.938 1 96.94 236 LYS A C 1
ATOM 1888 O O . LYS A 1 236 ? -2.252 -0.541 18.562 1 96.94 236 LYS A O 1
ATOM 1893 N N . LEU A 1 237 ? -2.635 -2.279 17.203 1 96.94 237 LEU A N 1
ATOM 1894 C CA . LEU A 1 237 ? -4.043 -1.926 17.047 1 96.94 237 LEU A CA 1
ATOM 1895 C C . LEU A 1 237 ? -4.828 -2.254 18.312 1 96.94 237 LEU A C 1
ATOM 1897 O O . LEU A 1 237 ? -5.695 -1.479 18.734 1 96.94 237 LEU A O 1
ATOM 1901 N N . TYR A 1 238 ? -4.531 -3.424 18.969 1 96.12 238 TYR A N 1
ATOM 1902 C CA . TYR A 1 238 ? -5.254 -3.996 20.094 1 96.12 238 TYR A CA 1
ATOM 1903 C C . TYR A 1 238 ? -6.727 -4.207 19.75 1 96.12 238 TYR A C 1
ATOM 1905 O O . TYR A 1 238 ? -7.051 -4.891 18.781 1 96.12 238 TYR A O 1
ATOM 1913 N N . GLN A 1 239 ? -7.648 -3.643 20.516 1 94.06 239 GLN A N 1
ATOM 1914 C CA . GLN A 1 239 ? -9.062 -3.932 20.312 1 94.06 239 GLN A CA 1
ATOM 1915 C C . GLN A 1 239 ? -9.75 -2.82 19.531 1 94.06 239 GLN A C 1
ATOM 1917 O O . GLN A 1 239 ? -10.977 -2.826 19.375 1 94.06 239 GLN A O 1
ATOM 1922 N N . ARG A 1 240 ? -9 -1.979 19.031 1 95.38 240 ARG A N 1
ATOM 1923 C CA . ARG A 1 240 ? -9.602 -0.856 18.328 1 95.38 240 ARG A CA 1
ATOM 1924 C C . ARG A 1 240 ? -10.156 -1.293 16.969 1 95.38 240 ARG A C 1
ATOM 1926 O O . ARG A 1 240 ? -9.625 -2.213 16.344 1 95.38 240 ARG A O 1
ATOM 1933 N N . GLU A 1 241 ? -11.141 -0.586 16.609 1 94.94 241 GLU A N 1
ATOM 1934 C CA . GLU A 1 241 ? -11.75 -0.772 15.289 1 94.94 241 GLU A CA 1
ATOM 1935 C C . GLU A 1 241 ? -11.242 0.273 14.297 1 94.94 241 GLU A C 1
ATOM 1937 O O . GLU A 1 241 ? -11.125 1.451 14.641 1 94.94 241 GLU A O 1
ATOM 1942 N N . ILE A 1 242 ? -10.922 -0.192 13.164 1 97.06 242 ILE A N 1
ATOM 1943 C CA . ILE A 1 242 ? -10.656 0.701 12.047 1 97.06 242 ILE A CA 1
ATOM 1944 C C . ILE A 1 242 ? -11.836 0.684 11.078 1 97.06 242 ILE A C 1
ATOM 1946 O O . ILE A 1 242 ? -12.25 -0.381 10.609 1 97.06 242 ILE A O 1
ATOM 1950 N N . GLN A 1 243 ? -12.375 1.814 10.812 1 97.38 243 GLN A N 1
ATOM 1951 C CA . GLN A 1 243 ? -13.492 1.91 9.875 1 97.38 243 GLN A CA 1
ATOM 1952 C C . GLN A 1 243 ? -13.016 2.363 8.5 1 97.38 243 GLN A C 1
ATOM 1954 O O . GLN A 1 243 ? -12.211 3.293 8.391 1 97.38 243 GLN A O 1
ATOM 1959 N N . PHE A 1 244 ? -13.414 1.658 7.566 1 96.69 244 PHE A N 1
ATOM 1960 C CA . PHE A 1 244 ? -13.336 2.133 6.191 1 96.69 244 PHE A CA 1
ATOM 1961 C C . PHE A 1 244 ? -14.633 2.809 5.777 1 96.69 244 PHE A C 1
ATOM 1963 O O . PHE A 1 244 ? -15.656 2.141 5.582 1 96.69 244 PHE A O 1
ATOM 1970 N N . ILE A 1 245 ? -14.547 4.086 5.57 1 97 245 ILE A N 1
ATOM 1971 C CA . ILE A 1 245 ? -15.766 4.871 5.387 1 97 245 ILE A CA 1
ATOM 1972 C C . ILE A 1 245 ? -15.875 5.32 3.932 1 97 245 ILE A C 1
ATOM 1974 O O . ILE A 1 245 ? -14.898 5.797 3.346 1 97 245 ILE A O 1
ATOM 1978 N N . VAL A 1 246 ? -17 5.133 3.357 1 95.44 246 VAL A N 1
ATOM 1979 C CA . VAL A 1 246 ? -17.375 5.734 2.082 1 95.44 246 VAL A CA 1
ATOM 1980 C C . VAL A 1 246 ? -18.547 6.695 2.291 1 95.44 246 VAL A C 1
ATOM 1982 O O . VAL A 1 246 ? -19.547 6.34 2.928 1 95.44 246 VAL A O 1
ATOM 1985 N N . THR A 1 247 ? -18.344 7.824 1.796 1 93.75 247 THR A N 1
ATOM 1986 C CA . THR A 1 247 ? -19.391 8.812 2.016 1 93.75 247 THR A CA 1
ATOM 1987 C C . THR A 1 247 ? -20.359 8.836 0.836 1 93.75 247 THR A C 1
ATOM 1989 O O . THR A 1 247 ? -20.016 8.445 -0.276 1 93.75 247 THR A O 1
ATOM 1992 N N . ALA A 1 248 ? -21.672 9.219 1.076 1 82.5 248 ALA A N 1
ATOM 1993 C CA . ALA A 1 248 ? -22.734 9.297 0.087 1 82.5 248 ALA A CA 1
ATOM 1994 C C . ALA A 1 248 ? -22.547 10.492 -0.838 1 82.5 248 ALA A C 1
ATOM 1996 O O . ALA A 1 248 ? -22.094 11.555 -0.403 1 82.5 248 ALA A O 1
ATOM 1997 N N . MET B 1 1 ? 8.516 -7.172 -35.688 1 39.97 1 MET B N 1
ATOM 1998 C CA . MET B 1 1 ? 7.586 -7.973 -34.906 1 39.97 1 MET B CA 1
ATOM 1999 C C . MET B 1 1 ? 8.336 -8.961 -34.031 1 39.97 1 MET B C 1
ATOM 2001 O O . MET B 1 1 ? 9.164 -9.734 -34.5 1 39.97 1 MET B O 1
ATOM 2005 N N . CYS B 1 2 ? 8.711 -8.562 -32.75 1 54.06 2 CYS B N 1
ATOM 2006 C CA . CYS B 1 2 ? 9.492 -9.461 -31.906 1 54.06 2 CYS B CA 1
ATOM 2007 C C . CYS B 1 2 ? 8.867 -10.852 -31.875 1 54.06 2 CYS B C 1
ATOM 2009 O O . CYS B 1 2 ? 7.828 -11.047 -31.234 1 54.06 2 CYS B O 1
ATOM 2011 N N . PRO B 1 3 ? 8.914 -11.523 -32.938 1 51.81 3 PRO B N 1
ATOM 2012 C CA . PRO B 1 3 ? 8.102 -12.734 -33.031 1 51.81 3 PRO B CA 1
ATOM 2013 C C . PRO B 1 3 ? 7.895 -13.398 -31.656 1 51.81 3 PRO B C 1
ATOM 2015 O O . PRO B 1 3 ? 6.762 -13.5 -31.172 1 51.81 3 PRO B O 1
ATOM 2018 N N . MET B 1 4 ? 8.789 -14.562 -31.297 1 57.56 4 MET B N 1
ATOM 2019 C CA . MET B 1 4 ? 8.742 -15.555 -30.234 1 57.56 4 MET B CA 1
ATOM 2020 C C . MET B 1 4 ? 9.406 -15.023 -28.969 1 57.56 4 MET B C 1
ATOM 2022 O O . MET B 1 4 ? 9.32 -15.641 -27.906 1 57.56 4 MET B O 1
ATOM 2026 N N . ASN B 1 5 ? 9.867 -13.727 -29 1 81.44 5 ASN B N 1
ATOM 2027 C CA . ASN B 1 5 ? 10.703 -13.312 -27.875 1 81.44 5 ASN B CA 1
ATOM 2028 C C . ASN B 1 5 ? 10.172 -12.031 -27.219 1 81.44 5 ASN B C 1
ATOM 2030 O O . ASN B 1 5 ? 10.031 -11.008 -27.891 1 81.44 5 ASN B O 1
ATOM 2034 N N . TRP B 1 6 ? 9.492 -12.172 -26.188 1 90.75 6 TRP B N 1
ATOM 2035 C CA . TRP B 1 6 ? 9.039 -10.984 -25.469 1 90.75 6 TRP B CA 1
ATOM 2036 C C . TRP B 1 6 ? 9.891 -10.734 -24.234 1 90.75 6 TRP B C 1
ATOM 2038 O O . TRP B 1 6 ? 10.602 -11.633 -23.766 1 90.75 6 TRP B O 1
ATOM 2048 N N . ASP B 1 7 ? 9.969 -9.477 -23.844 1 91.62 7 ASP B N 1
ATOM 2049 C CA . ASP B 1 7 ? 10.68 -9.102 -22.625 1 91.62 7 ASP B CA 1
ATOM 2050 C C . ASP B 1 7 ? 9.922 -8.016 -21.875 1 91.62 7 ASP B C 1
ATOM 2052 O O . ASP B 1 7 ? 8.859 -7.57 -22.297 1 91.62 7 ASP B O 1
ATOM 2056 N N . TYR B 1 8 ? 10.43 -7.648 -20.75 1 92.88 8 TYR B N 1
ATOM 2057 C CA . TYR B 1 8 ? 9.734 -6.699 -19.875 1 92.88 8 TYR B CA 1
ATOM 2058 C C . TYR B 1 8 ? 10.273 -5.289 -20.078 1 92.88 8 TYR B C 1
ATOM 2060 O O . TYR B 1 8 ? 9.844 -4.352 -19.406 1 92.88 8 TYR B O 1
ATOM 2068 N N . ASP B 1 9 ? 11.188 -5.098 -20.969 1 90.81 9 ASP B N 1
ATOM 2069 C CA . ASP B 1 9 ? 11.766 -3.785 -21.219 1 90.81 9 ASP B CA 1
ATOM 2070 C C . ASP B 1 9 ? 10.805 -2.896 -22 1 90.81 9 ASP B C 1
ATOM 2072 O O . ASP B 1 9 ? 10.539 -3.139 -23.188 1 90.81 9 ASP B O 1
ATOM 2076 N N . GLU B 1 10 ? 10.375 -1.851 -21.406 1 89.88 10 GLU B N 1
ATOM 2077 C CA . GLU B 1 10 ? 9.344 -0.989 -21.969 1 89.88 10 GLU B CA 1
ATOM 2078 C C . GLU B 1 10 ? 9.867 -0.251 -23.203 1 89.88 10 GLU B C 1
ATOM 2080 O O . GLU B 1 10 ? 9.086 0.205 -24.047 1 89.88 10 GLU B O 1
ATOM 2085 N N . GLU B 1 11 ? 11.141 -0.095 -23.312 1 90.12 11 GLU B N 1
ATOM 2086 C CA . GLU B 1 11 ? 11.742 0.627 -24.422 1 90.12 11 GLU B CA 1
ATOM 2087 C C . GLU B 1 11 ? 12.117 -0.322 -25.562 1 90.12 11 GLU B C 1
ATOM 2089 O O . GLU B 1 11 ? 12.516 0.119 -26.641 1 90.12 11 GLU B O 1
ATOM 2094 N N . SER B 1 12 ? 11.945 -1.612 -25.297 1 89.75 12 SER B N 1
ATOM 2095 C CA . SER B 1 12 ? 12.312 -2.637 -26.266 1 89.75 12 SER B CA 1
ATOM 2096 C C . SER B 1 12 ? 11.211 -2.84 -27.297 1 89.75 12 SER B C 1
ATOM 2098 O O . SER B 1 12 ? 10.023 -2.715 -26.984 1 89.75 12 SER B O 1
ATOM 2100 N N . GLU B 1 13 ? 11.578 -3.229 -28.469 1 89.19 13 GLU B N 1
ATOM 2101 C CA . GLU B 1 13 ? 10.625 -3.568 -29.516 1 89.19 13 GLU B CA 1
ATOM 2102 C C . GLU B 1 13 ? 9.859 -4.844 -29.172 1 89.19 13 GLU B C 1
ATOM 2104 O O . GLU B 1 13 ? 8.836 -5.145 -29.781 1 89.19 13 GLU B O 1
ATOM 2109 N N . CYS B 1 14 ? 10.305 -5.547 -28.266 1 90.75 14 CYS B N 1
ATOM 2110 C CA . CYS B 1 14 ? 9.648 -6.762 -27.797 1 90.75 14 CYS B CA 1
ATOM 2111 C C . CYS B 1 14 ? 9.016 -6.551 -26.422 1 90.75 14 CYS B C 1
ATOM 2113 O O . CYS B 1 14 ? 8.688 -7.512 -25.734 1 90.75 14 CYS B O 1
ATOM 2115 N N . GLY B 1 15 ? 8.891 -5.348 -26.078 1 93.5 15 GLY B N 1
ATOM 2116 C CA . GLY B 1 15 ? 8.391 -4.996 -24.75 1 93.5 15 GLY B CA 1
ATOM 2117 C C . GLY B 1 15 ? 6.879 -5.047 -24.656 1 93.5 15 GLY B C 1
ATOM 2118 O O . GLY B 1 15 ? 6.195 -5.348 -25.641 1 93.5 15 GLY B O 1
ATOM 2119 N N . PRO B 1 16 ? 6.34 -4.75 -23.484 1 94.62 16 PRO B N 1
ATOM 2120 C CA . PRO B 1 16 ? 4.93 -4.973 -23.172 1 94.62 16 PRO B CA 1
ATOM 2121 C C . PRO B 1 16 ? 3.984 -4.207 -24.094 1 94.62 16 PRO B C 1
ATOM 2123 O O . PRO B 1 16 ? 2.891 -4.688 -24.391 1 94.62 16 PRO B O 1
ATOM 2126 N N . LYS B 1 17 ? 4.359 -3.09 -24.562 1 91.5 17 LYS B N 1
ATOM 2127 C CA . LYS B 1 17 ? 3.512 -2.275 -25.422 1 91.5 17 LYS B CA 1
ATOM 2128 C C . LYS B 1 17 ? 3.197 -3.006 -26.734 1 91.5 17 LYS B C 1
ATOM 2130 O O . LYS B 1 17 ? 2.176 -2.738 -27.359 1 91.5 17 LYS B O 1
ATOM 2135 N N . TYR B 1 18 ? 4.039 -3.949 -27.078 1 92.44 18 TYR B N 1
ATOM 2136 C CA . TYR B 1 18 ? 3.926 -4.574 -28.391 1 92.44 18 TYR B CA 1
ATOM 2137 C C . TYR B 1 18 ? 3.512 -6.035 -28.266 1 92.44 18 TYR B C 1
ATOM 2139 O O . TYR B 1 18 ? 3.541 -6.777 -29.25 1 92.44 18 TYR B O 1
ATOM 2147 N N . TRP B 1 19 ? 3.174 -6.418 -27.078 1 95.06 19 TRP B N 1
ATOM 2148 C CA . TRP B 1 19 ? 2.758 -7.801 -26.891 1 95.06 19 TRP B CA 1
ATOM 2149 C C . TRP B 1 19 ? 1.432 -8.078 -27.578 1 95.06 19 TRP B C 1
ATOM 2151 O O . TRP B 1 19 ? 0.623 -7.164 -27.781 1 95.06 19 TRP B O 1
ATOM 2161 N N . PRO B 1 20 ? 1.26 -9.32 -28 1 92.94 20 PRO B N 1
ATOM 2162 C CA . PRO B 1 20 ? -0.015 -9.648 -28.641 1 92.94 20 PRO B CA 1
ATOM 2163 C C . PRO B 1 20 ? -1.217 -9.375 -27.75 1 92.94 20 PRO B C 1
ATOM 2165 O O . PRO B 1 20 ? -1.208 -9.75 -26.562 1 92.94 20 PRO B O 1
ATOM 2168 N N . ASN B 1 21 ? -2.217 -8.719 -28.219 1 93.25 21 ASN B N 1
ATOM 2169 C CA . ASN B 1 21 ? -3.492 -8.43 -27.578 1 93.25 21 ASN B CA 1
ATOM 2170 C C . ASN B 1 21 ? -3.311 -7.531 -26.359 1 93.25 21 ASN B C 1
ATOM 2172 O O . ASN B 1 21 ? -4.125 -7.562 -25.438 1 93.25 21 ASN B O 1
ATOM 2176 N N . ALA B 1 22 ? -2.248 -6.75 -26.328 1 93.94 22 ALA B N 1
ATOM 2177 C CA . ALA B 1 22 ? -1.947 -5.922 -25.156 1 93.94 22 ALA B CA 1
ATOM 2178 C C . ALA B 1 22 ? -2.732 -4.613 -25.203 1 93.94 22 ALA B C 1
ATOM 2180 O O . ALA B 1 22 ? -2.67 -3.816 -24.25 1 93.94 22 ALA B O 1
ATOM 2181 N N . ASP B 1 23 ? -3.559 -4.426 -26.219 1 93.69 23 ASP B N 1
ATOM 2182 C CA . ASP B 1 23 ? -4.293 -3.176 -26.391 1 93.69 23 ASP B CA 1
ATOM 2183 C C . ASP B 1 23 ? -5.758 -3.34 -26 1 93.69 23 ASP B C 1
ATOM 2185 O O . ASP B 1 23 ? -6.582 -2.463 -26.266 1 93.69 23 ASP B O 1
ATOM 2189 N N . GLY B 1 24 ? -6.055 -4.449 -25.391 1 95.81 24 GLY B N 1
ATOM 2190 C CA . GLY B 1 24 ? -7.414 -4.645 -24.906 1 95.81 24 GLY B CA 1
ATOM 2191 C C . GLY B 1 24 ? -7.805 -3.666 -23.812 1 95.81 24 GLY B C 1
ATOM 2192 O O . GLY B 1 24 ? -6.945 -3.006 -23.219 1 95.81 24 GLY B O 1
ATOM 2193 N N . ARG B 1 25 ? -9.086 -3.582 -23.516 1 96.81 25 ARG B N 1
ATOM 2194 C CA . ARG B 1 25 ? -9.586 -2.613 -22.547 1 96.81 25 ARG B CA 1
ATOM 2195 C C . ARG B 1 25 ? -9.758 -3.256 -21.172 1 96.81 25 ARG B C 1
ATOM 2197 O O . ARG B 1 25 ? -10.117 -2.582 -20.203 1 96.81 25 ARG B O 1
ATOM 2204 N N . ASN B 1 26 ? -9.492 -4.578 -21.094 1 98.12 26 ASN B N 1
ATOM 2205 C CA . ASN B 1 26 ? -9.57 -5.293 -19.812 1 98.12 26 ASN B CA 1
ATOM 2206 C C . ASN B 1 26 ? -8.234 -5.949 -19.469 1 98.12 26 ASN B C 1
ATOM 2208 O O . ASN B 1 26 ? -8.195 -7.121 -19.078 1 98.12 26 ASN B O 1
ATOM 2212 N N . GLN B 1 27 ? -7.215 -5.18 -19.656 1 98.44 27 GLN B N 1
ATOM 2213 C CA . GLN B 1 27 ? -5.863 -5.699 -19.469 1 98.44 27 GLN B CA 1
ATOM 2214 C C . GLN B 1 27 ? -5.453 -5.672 -18 1 98.44 27 GLN B C 1
ATOM 2216 O O . GLN B 1 27 ? -6.016 -4.91 -17.203 1 98.44 27 GLN B O 1
ATOM 2221 N N . SER B 1 28 ? -4.543 -6.535 -17.672 1 98.5 28 SER B N 1
ATOM 2222 C CA . SER B 1 28 ? -3.902 -6.641 -16.359 1 98.5 28 SER B CA 1
ATOM 2223 C C . SER B 1 28 ? -2.389 -6.484 -16.469 1 98.5 28 SER B C 1
ATOM 2225 O O . SER B 1 28 ? -1.814 -6.707 -17.547 1 98.5 28 SER B O 1
ATOM 2227 N N . PRO B 1 29 ? -1.763 -6.105 -15.375 1 98.62 29 PRO B N 1
ATOM 2228 C CA . PRO B 1 29 ? -2.266 -5.82 -14.031 1 98.62 29 PRO B CA 1
ATOM 2229 C C . PRO B 1 29 ? -2.811 -4.402 -13.891 1 98.62 29 PRO B C 1
ATOM 2231 O O . PRO B 1 29 ? -2.531 -3.545 -14.734 1 98.62 29 PRO B O 1
ATOM 2234 N N . ILE B 1 30 ? -3.562 -4.16 -12.883 1 98.69 30 ILE B N 1
ATOM 2235 C CA . ILE B 1 30 ? -4.094 -2.824 -12.633 1 98.69 30 ILE B CA 1
ATOM 2236 C C . ILE B 1 30 ? -3.602 -2.32 -11.281 1 98.69 30 ILE B C 1
ATOM 2238 O O . ILE B 1 30 ? -3.031 -3.082 -10.492 1 98.69 30 ILE B O 1
ATOM 2242 N N . ASN B 1 31 ? -3.713 -1.037 -11.133 1 98.06 31 ASN B N 1
ATOM 2243 C CA . ASN B 1 31 ? -3.627 -0.463 -9.789 1 98.06 31 ASN B CA 1
ATOM 2244 C C . ASN B 1 31 ? -4.902 -0.72 -8.992 1 98.06 31 ASN B C 1
ATOM 2246 O O . ASN B 1 31 ? -6.004 -0.442 -9.461 1 98.06 31 ASN B O 1
ATOM 2250 N N . LEU B 1 32 ? -4.742 -1.311 -7.84 1 98.06 32 LEU B N 1
ATOM 2251 C CA . LEU B 1 32 ? -5.887 -1.445 -6.941 1 98.06 32 LEU B CA 1
ATOM 2252 C C . LEU B 1 32 ? -6.199 -0.117 -6.262 1 98.06 32 LEU B C 1
ATOM 2254 O O . LEU B 1 32 ? -5.746 0.136 -5.145 1 98.06 32 LEU B O 1
ATOM 2258 N N . ASP B 1 33 ? -7.004 0.6 -6.961 1 95.75 33 ASP B N 1
ATOM 2259 C CA . ASP B 1 33 ? -7.406 1.933 -6.523 1 95.75 33 ASP B CA 1
ATOM 2260 C C . ASP B 1 33 ? -8.508 1.854 -5.473 1 95.75 33 ASP B C 1
ATOM 2262 O O . ASP B 1 33 ? -9.672 1.611 -5.805 1 95.75 33 ASP B O 1
ATOM 2266 N N . LEU B 1 34 ? -8.227 2.158 -4.258 1 94.94 34 LEU B N 1
ATOM 2267 C CA . LEU B 1 34 ? -9.117 1.906 -3.127 1 94.94 34 LEU B CA 1
ATOM 2268 C C . LEU B 1 34 ? -10.305 2.857 -3.148 1 94.94 34 LEU B C 1
ATOM 2270 O O . LEU B 1 34 ? -11.359 2.559 -2.572 1 94.94 34 LEU B O 1
ATOM 2274 N N . CYS B 1 35 ? -10.195 3.99 -3.764 1 92.62 35 CYS B N 1
ATOM 2275 C CA . CYS B 1 35 ? -11.297 4.953 -3.77 1 92.62 35 CYS B CA 1
ATOM 2276 C C . CYS B 1 35 ? -12.281 4.645 -4.887 1 92.62 35 CYS B C 1
ATOM 2278 O O . CYS B 1 35 ? -13.336 5.273 -4.977 1 92.62 35 CYS B O 1
ATOM 2280 N N . LEU B 1 36 ? -11.992 3.631 -5.734 1 92.62 36 LEU B N 1
ATOM 2281 C CA . LEU B 1 36 ? -12.867 3.281 -6.852 1 92.62 36 LEU B CA 1
ATOM 2282 C C . LEU B 1 36 ? -13.477 1.897 -6.652 1 92.62 36 LEU B C 1
ATOM 2284 O O . LEU B 1 36 ? -14.195 1.401 -7.52 1 92.62 36 LEU B O 1
ATOM 2288 N N . MET B 1 37 ? -13.266 1.298 -5.613 1 91.56 37 MET B N 1
ATOM 2289 C CA . MET B 1 37 ? -13.711 -0.077 -5.414 1 91.56 37 MET B CA 1
ATOM 2290 C C . MET B 1 37 ? -15.164 -0.112 -4.953 1 91.56 37 MET B C 1
ATOM 2292 O O . MET B 1 37 ? -15.633 0.808 -4.273 1 91.56 37 MET B O 1
ATOM 2296 N N . LYS B 1 38 ? -15.805 -1.101 -5.332 1 94 38 LYS B N 1
ATOM 2297 C CA . LYS B 1 38 ? -17.141 -1.396 -4.848 1 94 38 LYS B CA 1
ATOM 2298 C C . LYS B 1 38 ? -17.125 -2.516 -3.811 1 94 38 LYS B C 1
ATOM 2300 O O . LYS B 1 38 ? -16.516 -3.562 -4.035 1 94 38 LYS B O 1
ATOM 2305 N N . TYR B 1 39 ? -17.75 -2.258 -2.752 1 92.69 39 TYR B N 1
ATOM 2306 C CA . TYR B 1 39 ? -17.781 -3.242 -1.677 1 92.69 39 TYR B CA 1
ATOM 2307 C C . TYR B 1 39 ? -18.875 -4.277 -1.917 1 92.69 39 TYR B C 1
ATOM 2309 O O . TYR B 1 39 ? -19.984 -3.934 -2.346 1 92.69 39 TYR B O 1
ATOM 2317 N N . ASN B 1 40 ? -18.562 -5.5 -1.735 1 94.44 40 ASN B N 1
ATOM 2318 C CA . ASN B 1 40 ? -19.516 -6.594 -1.883 1 94.44 40 ASN B CA 1
ATOM 2319 C C . ASN B 1 40 ? -19.203 -7.73 -0.908 1 94.44 40 ASN B C 1
ATOM 2321 O O . ASN B 1 40 ? -18.094 -7.848 -0.409 1 94.44 40 ASN B O 1
ATOM 2325 N N . THR B 1 41 ? -20.219 -8.477 -0.557 1 95.06 41 THR B N 1
ATOM 2326 C CA . THR B 1 41 ? -20.078 -9.68 0.259 1 95.06 41 THR B CA 1
ATOM 2327 C C . THR B 1 41 ? -20.375 -10.93 -0.561 1 95.06 41 THR B C 1
ATOM 2329 O O . THR B 1 41 ? -21.266 -10.922 -1.406 1 95.06 41 THR B O 1
ATOM 2332 N N . MET B 1 42 ? -19.641 -11.953 -0.323 1 96.31 42 MET B N 1
ATOM 2333 C CA . MET B 1 42 ? -19.812 -13.219 -1.021 1 96.31 42 MET B CA 1
ATOM 2334 C C . MET B 1 42 ? -19.641 -14.398 -0.062 1 96.31 42 MET B C 1
ATOM 2336 O O . MET B 1 42 ? -19.219 -14.219 1.08 1 96.31 42 MET B O 1
ATOM 2340 N N . GLU B 1 43 ? -20.141 -15.562 -0.529 1 97.25 43 GLU B N 1
ATOM 2341 C CA . GLU B 1 43 ? -19.812 -16.797 0.187 1 97.25 43 GLU B CA 1
ATOM 2342 C C . GLU B 1 43 ? -18.297 -17 0.246 1 97.25 43 GLU B C 1
ATOM 2344 O O . GLU B 1 43 ? -17.547 -16.406 -0.538 1 97.25 43 GLU B O 1
ATOM 2349 N N . PRO B 1 44 ? -17.875 -17.828 1.136 1 97.44 44 PRO B N 1
ATOM 2350 C CA . PRO B 1 44 ? -16.422 -18.031 1.292 1 97.44 44 PRO B CA 1
ATOM 2351 C C . PRO B 1 44 ? -15.789 -18.656 0.058 1 97.44 44 PRO B C 1
ATOM 2353 O O . PRO B 1 44 ? -16.406 -19.484 -0.62 1 97.44 44 PRO B O 1
ATOM 2356 N N . LEU B 1 45 ? -14.633 -18.234 -0.253 1 97.88 45 LEU B N 1
ATOM 2357 C CA . LEU B 1 45 ? -13.773 -18.906 -1.22 1 97.88 45 LEU B CA 1
ATOM 2358 C C . LEU B 1 45 ? -13.203 -20.188 -0.637 1 97.88 45 LEU B C 1
ATOM 2360 O O . LEU B 1 45 ? -12.617 -20.188 0.451 1 97.88 45 LEU B O 1
ATOM 2364 N N . LYS B 1 46 ? -13.398 -21.266 -1.354 1 98.19 46 LYS B N 1
ATOM 2365 C CA . LYS B 1 46 ? -12.969 -22.562 -0.857 1 98.19 46 LYS B CA 1
ATOM 2366 C C . LYS B 1 46 ? -11.703 -23.031 -1.573 1 98.19 46 LYS B C 1
ATOM 2368 O O . LYS B 1 46 ? -11.594 -22.906 -2.795 1 98.19 46 LYS B O 1
ATOM 2373 N N . PHE B 1 47 ? -10.82 -23.516 -0.796 1 98.62 47 PHE B N 1
ATOM 2374 C CA . PHE B 1 47 ? -9.57 -24.094 -1.283 1 98.62 47 PHE B CA 1
ATOM 2375 C C . PHE B 1 47 ? -9.516 -25.578 -1.004 1 98.62 47 PHE B C 1
ATOM 2377 O O . PHE B 1 47 ? -9.328 -26 0.142 1 98.62 47 PHE B O 1
ATOM 2384 N N . LEU B 1 48 ? -9.617 -26.312 -2.068 1 98.31 48 LEU B N 1
ATOM 2385 C CA . LEU B 1 48 ? -9.586 -27.75 -1.941 1 98.31 48 LEU B CA 1
ATOM 2386 C C . LEU B 1 48 ? -8.18 -28.297 -2.184 1 98.31 48 LEU B C 1
ATOM 2388 O O . LEU B 1 48 ? -7.512 -27.891 -3.139 1 98.31 48 LEU B O 1
ATOM 2392 N N . ASN B 1 49 ? -7.723 -29.156 -1.316 1 98.12 49 ASN B N 1
ATOM 2393 C CA . ASN B 1 49 ? -6.445 -29.859 -1.41 1 98.12 49 ASN B CA 1
ATOM 2394 C C . ASN B 1 49 ? -5.27 -28.891 -1.354 1 98.12 49 ASN B C 1
ATOM 2396 O O . ASN B 1 49 ? -4.184 -29.188 -1.853 1 98.12 49 ASN B O 1
ATOM 2400 N N . TYR B 1 50 ? -5.441 -27.734 -0.8 1 98.25 50 TYR B N 1
ATOM 2401 C CA . TYR B 1 50 ? -4.348 -26.781 -0.602 1 98.25 50 TYR B CA 1
ATOM 2402 C C . TYR B 1 50 ? -3.496 -27.188 0.599 1 98.25 50 TYR B C 1
ATOM 2404 O O . TYR B 1 50 ? -2.367 -26.703 0.749 1 98.25 50 TYR B O 1
ATOM 2412 N N . ASP B 1 51 ? -4.059 -28.016 1.442 1 97.25 51 ASP B N 1
ATOM 2413 C CA . ASP B 1 51 ? -3.379 -28.469 2.648 1 97.25 51 ASP B CA 1
ATOM 2414 C C . ASP B 1 51 ? -2.697 -29.812 2.418 1 97.25 51 ASP B C 1
ATOM 2416 O O . ASP B 1 51 ? -2.268 -30.469 3.369 1 97.25 51 ASP B O 1
ATOM 2420 N N . VAL B 1 52 ? -2.621 -30.234 1.158 1 97.12 52 VAL B N 1
ATOM 2421 C CA . VAL B 1 52 ? -1.953 -31.469 0.782 1 97.12 52 VAL B CA 1
ATOM 2422 C C . VAL B 1 52 ? -0.625 -31.156 0.098 1 97.12 52 VAL B C 1
ATOM 2424 O O . VAL B 1 52 ? -0.583 -30.391 -0.871 1 97.12 52 VAL B O 1
ATOM 2427 N N . LYS B 1 53 ? 0.374 -31.75 0.618 1 96.75 53 LYS B N 1
ATOM 2428 C CA . LYS B 1 53 ? 1.683 -31.562 -0 1 96.75 53 LYS B CA 1
ATOM 2429 C C . LYS B 1 53 ? 1.734 -32.188 -1.389 1 96.75 53 LYS B C 1
ATOM 2431 O O . LYS B 1 53 ? 1.191 -33.281 -1.604 1 96.75 53 LYS B O 1
ATOM 2436 N N . PHE B 1 54 ? 2.395 -31.5 -2.279 1 95.81 54 PHE B N 1
ATOM 2437 C CA . PHE B 1 54 ? 2.549 -32.094 -3.607 1 95.81 54 PHE B CA 1
ATOM 2438 C C . PHE B 1 54 ? 3.977 -31.906 -4.109 1 95.81 54 PHE B C 1
ATOM 2440 O O . PHE B 1 54 ? 4.777 -31.203 -3.492 1 95.81 54 PHE B O 1
ATOM 2447 N N . LYS B 1 55 ? 4.305 -32.625 -5.129 1 96.56 55 LYS B N 1
ATOM 2448 C CA . LYS B 1 55 ? 5.562 -32.5 -5.855 1 96.56 55 LYS B CA 1
ATOM 2449 C C . LYS B 1 55 ? 5.348 -31.844 -7.207 1 96.56 55 LYS B C 1
ATOM 2451 O O . LYS B 1 55 ? 4.211 -31.688 -7.664 1 96.56 55 LYS B O 1
ATOM 2456 N N . GLY B 1 56 ? 6.379 -31.359 -7.734 1 97.5 56 GLY B N 1
ATOM 2457 C CA . GLY B 1 56 ? 6.297 -30.719 -9.031 1 97.5 56 GLY B CA 1
ATOM 2458 C C . GLY B 1 56 ? 7.656 -30.391 -9.633 1 97.5 56 GLY B C 1
ATOM 2459 O O . GLY B 1 56 ? 8.656 -31.016 -9.273 1 97.5 56 GLY B O 1
ATOM 2460 N N . GLU B 1 57 ? 7.578 -29.625 -10.594 1 98.44 57 GLU B N 1
ATOM 2461 C CA . GLU B 1 57 ? 8.781 -29.125 -11.258 1 98.44 57 GLU B CA 1
ATOM 2462 C C . GLU B 1 57 ? 8.859 -27.609 -11.203 1 98.44 57 GLU B C 1
ATOM 2464 O O . GLU B 1 57 ? 7.855 -26.922 -11.406 1 98.44 57 GLU B O 1
ATOM 2469 N N . ILE B 1 58 ? 10.016 -27.141 -10.812 1 98.75 58 ILE B N 1
ATOM 2470 C CA . ILE B 1 58 ? 10.281 -25.719 -10.797 1 98.75 58 ILE B CA 1
ATOM 2471 C C . ILE B 1 58 ? 11.258 -25.359 -11.914 1 98.75 58 ILE B C 1
ATOM 2473 O O . ILE B 1 58 ? 12.258 -26.062 -12.117 1 98.75 58 ILE B O 1
ATOM 2477 N N . VAL B 1 59 ? 10.914 -24.312 -12.672 1 98.62 59 VAL B N 1
ATOM 2478 C CA . VAL B 1 59 ? 11.711 -23.969 -13.852 1 98.62 59 VAL B CA 1
ATOM 2479 C C . VAL B 1 59 ? 11.969 -22.469 -13.891 1 98.62 59 VAL B C 1
ATOM 2481 O O . VAL B 1 59 ? 11.078 -21.672 -13.586 1 98.62 59 VAL B O 1
ATOM 2484 N N . ASN B 1 60 ? 13.172 -22.047 -14.078 1 98.56 60 ASN B N 1
ATOM 2485 C CA . ASN B 1 60 ? 13.453 -20.703 -14.57 1 98.56 60 ASN B CA 1
ATOM 2486 C C . ASN B 1 60 ? 13.195 -20.594 -16.078 1 98.56 60 ASN B C 1
ATOM 2488 O O . ASN B 1 60 ? 13.984 -21.078 -16.875 1 98.56 60 ASN B O 1
ATOM 2492 N N . ASN B 1 61 ? 12.133 -19.969 -16.453 1 96.75 61 ASN B N 1
ATOM 2493 C CA . ASN B 1 61 ? 11.758 -19.969 -17.875 1 96.75 61 ASN B CA 1
ATOM 2494 C C . ASN B 1 61 ? 12.281 -18.734 -18.594 1 96.75 61 ASN B C 1
ATOM 2496 O O . ASN B 1 61 ? 11.875 -18.453 -19.719 1 96.75 61 ASN B O 1
ATOM 2500 N N . GLY B 1 62 ? 13.117 -18.016 -17.859 1 96 62 GLY B N 1
ATOM 2501 C CA . GLY B 1 62 ? 13.727 -16.828 -18.438 1 96 62 GLY B CA 1
ATOM 2502 C C . GLY B 1 62 ? 12.945 -15.562 -18.203 1 96 62 GLY B C 1
ATOM 2503 O O . GLY B 1 62 ? 13.461 -14.453 -18.375 1 96 62 GLY B O 1
ATOM 2504 N N . HIS B 1 63 ? 11.688 -15.672 -17.828 1 96.06 63 HIS B N 1
ATOM 2505 C CA . HIS B 1 63 ? 10.82 -14.531 -17.562 1 96.06 63 HIS B CA 1
ATOM 2506 C C . HIS B 1 63 ? 10.359 -14.531 -16.109 1 96.06 63 HIS B C 1
ATOM 2508 O O . HIS B 1 63 ? 9.914 -13.5 -15.594 1 96.06 63 HIS B O 1
ATOM 2514 N N . SER B 1 64 ? 10.422 -15.688 -15.547 1 97.5 64 SER B N 1
ATOM 2515 C CA . SER B 1 64 ? 10.031 -15.906 -14.156 1 97.5 64 SER B CA 1
ATOM 2516 C C . SER B 1 64 ? 10.484 -17.281 -13.664 1 97.5 64 SER B C 1
ATOM 2518 O O . SER B 1 64 ? 11.164 -18.016 -14.391 1 97.5 64 SER B O 1
ATOM 2520 N N . VAL B 1 65 ? 10.172 -17.547 -12.445 1 98.25 65 VAL B N 1
ATOM 2521 C CA . VAL B 1 65 ? 10.227 -18.891 -11.891 1 98.25 65 VAL B CA 1
ATOM 2522 C C . VAL B 1 65 ? 8.82 -19.469 -11.805 1 98.25 65 VAL B C 1
ATOM 2524 O O . VAL B 1 65 ? 7.918 -18.859 -11.234 1 98.25 65 VAL B O 1
ATOM 2527 N N . GLN B 1 66 ? 8.703 -20.609 -12.359 1 98.62 66 GLN B N 1
ATOM 2528 C CA . GLN B 1 66 ? 7.391 -21.234 -12.461 1 98.62 66 GLN B CA 1
ATOM 2529 C C . GLN B 1 66 ? 7.414 -22.641 -11.875 1 98.62 66 GLN B C 1
ATOM 2531 O O . GLN B 1 66 ? 8.367 -23.406 -12.094 1 98.62 66 GLN B O 1
ATOM 2536 N N . VAL B 1 67 ? 6.395 -22.969 -11.156 1 98.62 67 VAL B N 1
ATOM 2537 C CA . VAL B 1 67 ? 6.234 -24.328 -10.625 1 98.62 67 VAL B CA 1
ATOM 2538 C C . VAL B 1 67 ? 5.004 -24.984 -11.242 1 98.62 67 VAL B C 1
ATOM 2540 O O . VAL B 1 67 ? 3.922 -24.391 -11.258 1 98.62 67 VAL B O 1
ATOM 2543 N N . LYS B 1 68 ? 5.188 -26.141 -11.727 1 98 68 LYS B N 1
ATOM 2544 C CA . LYS B 1 68 ? 4.105 -26.984 -12.227 1 98 68 LYS B CA 1
ATOM 2545 C C . LYS B 1 68 ? 3.902 -28.203 -11.344 1 98 68 LYS B C 1
ATOM 2547 O O . LYS B 1 68 ? 4.812 -29.016 -11.18 1 98 68 LYS B O 1
ATOM 2552 N N . PRO B 1 69 ? 2.732 -28.281 -10.844 1 97.12 69 PRO B N 1
ATOM 2553 C CA . PRO B 1 69 ? 2.479 -29.422 -9.977 1 97.12 69 PRO B CA 1
ATOM 2554 C C . PRO B 1 69 ? 2.375 -30.734 -10.75 1 97.12 69 PRO B C 1
ATOM 2556 O O . PRO B 1 69 ? 1.853 -30.766 -11.867 1 97.12 69 PRO B O 1
ATOM 2559 N N . HIS B 1 70 ? 2.867 -31.766 -10.211 1 94.94 70 HIS B N 1
ATOM 2560 C CA . HIS B 1 70 ? 2.648 -33.125 -10.656 1 94.94 70 HIS B CA 1
ATOM 2561 C C . HIS B 1 70 ? 1.729 -33.875 -9.695 1 94.94 70 HIS B C 1
ATOM 2563 O O . HIS B 1 70 ? 2.199 -34.594 -8.805 1 94.94 70 HIS B O 1
ATOM 2569 N N . CYS B 1 71 ? 0.471 -33.656 -9.938 1 86.88 71 CYS B N 1
ATOM 2570 C CA . CYS B 1 71 ? -0.503 -34.25 -9.039 1 86.88 71 CYS B CA 1
ATOM 2571 C C . CYS B 1 71 ? -1.182 -35.469 -9.695 1 86.88 71 CYS B C 1
ATOM 2573 O O . CYS B 1 71 ? -1.681 -35.344 -10.812 1 86.88 71 CYS B O 1
ATOM 2575 N N . ILE B 1 72 ? -1.125 -36.562 -9.062 1 84.62 72 ILE B N 1
ATOM 2576 C CA . ILE B 1 72 ? -1.834 -37.75 -9.523 1 84.62 72 ILE B CA 1
ATOM 2577 C C . ILE B 1 72 ? -3.248 -37.75 -8.945 1 84.62 72 ILE B C 1
ATOM 2579 O O . ILE B 1 72 ? -4.195 -38.156 -9.617 1 84.62 72 ILE B O 1
ATOM 2583 N N . SER B 1 73 ? -3.428 -37.281 -7.777 1 88.5 73 SER B N 1
ATOM 2584 C CA . SER B 1 73 ? -4.688 -37.156 -7.059 1 88.5 73 SER B CA 1
ATOM 2585 C C . SER B 1 73 ? -4.691 -35.875 -6.203 1 88.5 73 SER B C 1
ATOM 2587 O O . SER B 1 73 ? -3.656 -35.25 -6.039 1 88.5 73 SER B O 1
ATOM 2589 N N . ASN B 1 74 ? -5.914 -35.438 -5.766 1 93.94 74 ASN B N 1
ATOM 2590 C CA . ASN B 1 74 ? -6.055 -34.312 -4.867 1 93.94 74 ASN B CA 1
ATOM 2591 C C . ASN B 1 74 ? -5.492 -33.031 -5.488 1 93.94 74 ASN B C 1
ATOM 2593 O O . ASN B 1 74 ? -4.727 -32.312 -4.848 1 93.94 74 ASN B O 1
ATOM 2597 N N . VAL B 1 75 ? -5.754 -32.875 -6.758 1 95.94 75 VAL B N 1
ATOM 2598 C CA . VAL B 1 75 ? -5.324 -31.672 -7.438 1 95.94 75 VAL B CA 1
ATOM 2599 C C . VAL B 1 75 ? -5.914 -30.453 -6.73 1 95.94 75 VAL B C 1
ATOM 2601 O O . VAL B 1 75 ? -7.109 -30.422 -6.426 1 95.94 75 VAL B O 1
ATOM 2604 N N . PRO B 1 76 ? -5.078 -29.484 -6.426 1 98.31 76 PRO B N 1
ATOM 2605 C CA . PRO B 1 76 ? -5.621 -28.281 -5.781 1 98.31 76 PRO B CA 1
ATOM 2606 C C . PRO B 1 76 ? -6.676 -27.578 -6.637 1 98.31 76 PRO B C 1
ATOM 2608 O O . PRO B 1 76 ? -6.5 -27.438 -7.848 1 98.31 76 PRO B O 1
ATOM 2611 N N . GLU B 1 77 ? -7.758 -27.234 -6 1 98.56 77 GLU B N 1
ATOM 2612 C CA . GLU B 1 77 ? -8.875 -26.578 -6.672 1 98.56 77 GLU B CA 1
ATOM 2613 C C . GLU B 1 77 ? -9.398 -25.406 -5.848 1 98.56 77 GLU B C 1
ATOM 2615 O O . GLU B 1 77 ? -9.188 -25.344 -4.633 1 98.56 77 GLU B O 1
ATOM 2620 N N . ILE B 1 78 ? -10.062 -24.484 -6.551 1 98.81 78 ILE B N 1
ATOM 2621 C CA . ILE B 1 78 ? -10.758 -23.406 -5.871 1 98.81 78 ILE B CA 1
ATOM 2622 C C . ILE B 1 78 ? -12.188 -23.297 -6.395 1 98.81 78 ILE B C 1
ATOM 2624 O O . ILE B 1 78 ? -12.445 -23.594 -7.566 1 98.81 78 ILE B O 1
ATOM 2628 N N . ARG B 1 79 ? -13.047 -22.953 -5.59 1 98.5 79 ARG B N 1
ATOM 2629 C CA . ARG B 1 79 ? -14.445 -22.719 -5.914 1 98.5 79 ARG B CA 1
ATOM 2630 C C . ARG B 1 79 ? -15.102 -21.812 -4.879 1 98.5 79 ARG B C 1
ATOM 2632 O O . ARG B 1 79 ? -14.477 -21.453 -3.875 1 98.5 79 ARG B O 1
ATOM 2639 N N . GLY B 1 80 ? -16.312 -21.375 -5.156 1 97.69 80 GLY B N 1
ATOM 2640 C CA . GLY B 1 80 ? -16.938 -20.422 -4.258 1 97.69 80 GLY B CA 1
ATOM 2641 C C . GLY B 1 80 ? -16.391 -19.016 -4.387 1 97.69 80 GLY B C 1
ATOM 2642 O O . GLY B 1 80 ? -15.742 -18.688 -5.375 1 97.69 80 GLY B O 1
ATOM 2643 N N . GLY B 1 81 ? -16.844 -18.156 -3.488 1 96.81 81 GLY B N 1
ATOM 2644 C CA . GLY B 1 81 ? -16.375 -16.781 -3.518 1 96.81 81 GLY B CA 1
ATOM 2645 C C . GLY B 1 81 ? -16.812 -16.031 -4.758 1 96.81 81 GLY B C 1
ATOM 2646 O O . GLY B 1 81 ? -16.125 -15.125 -5.223 1 96.81 81 GLY B O 1
ATOM 2647 N N . GLY B 1 82 ? -17.844 -16.5 -5.406 1 96.38 82 GLY B N 1
ATOM 2648 C CA . GLY B 1 82 ? -18.391 -15.805 -6.566 1 96.38 82 GLY B CA 1
ATOM 2649 C C . GLY B 1 82 ? -17.953 -16.422 -7.883 1 96.38 82 GLY B C 1
ATOM 2650 O O . GLY B 1 82 ? -18.375 -15.977 -8.953 1 96.38 82 GLY B O 1
ATOM 2651 N N . PHE B 1 83 ? -17.125 -17.422 -7.832 1 97.88 83 PHE B N 1
ATOM 2652 C CA . PHE B 1 83 ? -16.734 -18.109 -9.062 1 97.88 83 PHE B CA 1
ATOM 2653 C C . PHE B 1 83 ? -17.938 -18.828 -9.68 1 97.88 83 PHE B C 1
ATOM 2655 O O . PHE B 1 83 ? -18.797 -19.344 -8.969 1 97.88 83 PHE B O 1
ATOM 2662 N N . ASP B 1 84 ? -17.875 -18.938 -11.008 1 96.81 84 ASP B N 1
ATOM 2663 C CA . ASP B 1 84 ? -18.984 -19.547 -11.727 1 96.81 84 ASP B CA 1
ATOM 2664 C C . ASP B 1 84 ? -18.75 -21.047 -11.93 1 96.81 84 ASP B C 1
ATOM 2666 O O . ASP B 1 84 ? -19.641 -21.75 -12.391 1 96.81 84 ASP B O 1
ATOM 2670 N N . GLN B 1 85 ? -17.625 -21.484 -11.625 1 98.5 85 GLN B N 1
ATOM 2671 C CA . GLN B 1 85 ? -17.234 -22.875 -11.734 1 98.5 85 GLN B CA 1
ATOM 2672 C C . GLN B 1 85 ? -16.047 -23.188 -10.828 1 98.5 85 GLN B C 1
ATOM 2674 O O . GLN B 1 85 ? -15.5 -22.297 -10.188 1 98.5 85 GLN B O 1
ATOM 2679 N N . THR B 1 86 ? -15.773 -24.438 -10.734 1 98.69 86 THR B N 1
ATOM 2680 C CA . THR B 1 86 ? -14.555 -24.859 -10.055 1 98.69 86 THR B CA 1
ATOM 2681 C C . THR B 1 86 ? -13.336 -24.688 -10.961 1 98.69 86 THR B C 1
ATOM 2683 O O . THR B 1 86 ? -13.43 -24.906 -12.172 1 98.69 86 THR B O 1
ATOM 2686 N N . TYR B 1 87 ? -12.258 -24.344 -10.375 1 98.81 87 TYR B N 1
ATOM 2687 C CA . TYR B 1 87 ? -11.008 -24.172 -11.102 1 98.81 87 TYR B CA 1
ATOM 2688 C C . TYR B 1 87 ? -9.906 -25.047 -10.508 1 98.81 87 TYR B C 1
ATOM 2690 O O . TYR B 1 87 ? -9.812 -25.188 -9.289 1 98.81 87 TYR B O 1
ATOM 2698 N N . ARG B 1 88 ? -9.07 -25.516 -11.359 1 98.38 88 ARG B N 1
ATOM 2699 C CA . ARG B 1 88 ? -7.984 -26.391 -10.938 1 98.38 88 ARG B CA 1
ATOM 2700 C C . ARG B 1 88 ? -6.629 -25.734 -11.164 1 98.38 88 ARG B C 1
ATOM 2702 O O . ARG B 1 88 ? -6.41 -25.094 -12.195 1 98.38 88 ARG B O 1
ATOM 2709 N N . LEU B 1 89 ? -5.789 -25.953 -10.148 1 98.62 89 LEU B N 1
ATOM 2710 C CA . LEU B 1 89 ? -4.461 -25.359 -10.258 1 98.62 89 LEU B CA 1
ATOM 2711 C C . LEU B 1 89 ? -3.688 -25.953 -11.43 1 98.62 89 LEU B C 1
ATOM 2713 O O . LEU B 1 89 ? -3.637 -27.172 -11.586 1 98.62 89 LEU B O 1
ATOM 2717 N N . VAL B 1 90 ? -3.051 -25.062 -12.164 1 98 90 VAL B N 1
ATOM 2718 C CA . VAL B 1 90 ? -2.24 -25.484 -13.305 1 98 90 VAL B CA 1
ATOM 2719 C C . VAL B 1 90 ? -0.764 -25.219 -13.016 1 98 90 VAL B C 1
ATOM 2721 O O . VAL B 1 90 ? 0.099 -26.031 -13.367 1 98 90 VAL B O 1
ATOM 2724 N N . GLN B 1 91 ? -0.496 -24.078 -12.445 1 98.44 91 GLN B N 1
ATOM 2725 C CA . GLN B 1 91 ? 0.86 -23.656 -12.117 1 98.44 91 GLN B CA 1
ATOM 2726 C C . GLN B 1 91 ? 0.847 -22.453 -11.18 1 98.44 91 GLN B C 1
ATOM 2728 O O . GLN B 1 91 ? -0.21 -21.875 -10.906 1 98.44 91 GLN B O 1
ATOM 2733 N N . TYR B 1 92 ? 1.961 -22.156 -10.625 1 98.69 92 TYR B N 1
ATOM 2734 C CA . TYR B 1 92 ? 2.129 -20.844 -10 1 98.69 92 TYR B CA 1
ATOM 2735 C C . TYR B 1 92 ? 3.51 -20.281 -10.305 1 98.69 92 TYR B C 1
ATOM 2737 O O . TYR B 1 92 ? 4.426 -21.016 -10.672 1 98.69 92 TYR B O 1
ATOM 2745 N N . HIS B 1 93 ? 3.605 -18.984 -10.266 1 98.81 93 HIS B N 1
ATOM 2746 C CA . HIS B 1 93 ? 4.855 -18.297 -10.578 1 98.81 93 HIS B CA 1
ATOM 2747 C C . HIS B 1 93 ? 4.965 -16.984 -9.82 1 98.81 93 HIS B C 1
ATOM 2749 O O . HIS B 1 93 ? 4.027 -16.578 -9.125 1 98.81 93 HIS B O 1
ATOM 2755 N N . PHE B 1 94 ? 6.152 -16.328 -9.992 1 98.81 94 PHE B N 1
ATOM 2756 C CA . PHE B 1 94 ? 6.465 -15.172 -9.148 1 98.81 94 PHE B CA 1
ATOM 2757 C C . PHE B 1 94 ? 6.867 -13.969 -10 1 98.81 94 PHE B C 1
ATOM 2759 O O . PHE B 1 94 ? 7.387 -14.133 -11.102 1 98.81 94 PHE B O 1
ATOM 2766 N N . HIS B 1 95 ? 6.594 -12.859 -9.477 1 98.75 95 HIS B N 1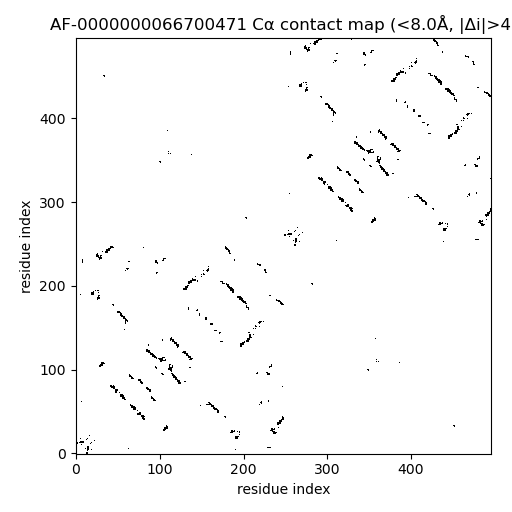
ATOM 2767 C CA . HIS B 1 95 ? 7.078 -11.578 -9.969 1 98.75 95 HIS B CA 1
ATOM 2768 C C . HIS B 1 95 ? 7.863 -10.836 -8.891 1 98.75 95 HIS B C 1
ATOM 2770 O O . HIS B 1 95 ? 7.484 -10.852 -7.719 1 98.75 95 HIS B O 1
ATOM 2776 N N . TRP B 1 96 ? 8.969 -10.211 -9.32 1 98.38 96 TRP B N 1
ATOM 2777 C CA . TRP B 1 96 ? 9.789 -9.492 -8.352 1 98.38 96 TRP B CA 1
ATOM 2778 C C . TRP B 1 96 ? 10.578 -8.375 -9.023 1 98.38 96 TRP B C 1
ATOM 2780 O O . TRP B 1 96 ? 10.625 -8.289 -10.258 1 98.38 96 TRP B O 1
ATOM 2790 N N . GLY B 1 97 ? 11.055 -7.441 -8.234 1 96.5 97 GLY B N 1
ATOM 2791 C CA . GLY B 1 97 ? 11.969 -6.398 -8.672 1 96.5 97 GLY B CA 1
ATOM 2792 C C . GLY B 1 97 ? 13.297 -6.414 -7.934 1 96.5 97 GLY B C 1
ATOM 2793 O O . GLY B 1 97 ? 13.477 -7.184 -6.984 1 96.5 97 GLY B O 1
ATOM 2794 N N . LEU B 1 98 ? 14.172 -5.586 -8.391 1 95.06 98 LEU B N 1
ATOM 2795 C CA . LEU B 1 98 ? 15.5 -5.527 -7.785 1 95.06 98 LEU B CA 1
ATOM 2796 C C . LEU B 1 98 ? 15.453 -4.773 -6.457 1 95.06 98 LEU B C 1
ATOM 2798 O O . LEU B 1 98 ? 16.281 -5.012 -5.578 1 95.06 98 LEU B O 1
ATOM 2802 N N . HIS B 1 99 ? 14.453 -3.889 -6.398 1 93.5 99 HIS B N 1
ATOM 2803 C CA . HIS B 1 99 ? 14.344 -3.064 -5.203 1 93.5 99 HIS B CA 1
ATOM 2804 C C . HIS B 1 99 ? 13.047 -3.359 -4.449 1 93.5 99 HIS B C 1
ATOM 2806 O O . HIS B 1 99 ? 12.086 -3.854 -5.035 1 93.5 99 HIS B O 1
ATOM 2812 N N . ASP B 1 100 ? 13.055 -2.973 -3.209 1 93 100 ASP B N 1
ATOM 2813 C CA . ASP B 1 100 ? 11.961 -3.373 -2.324 1 93 100 ASP B CA 1
ATOM 2814 C C . ASP B 1 100 ? 10.703 -2.562 -2.607 1 93 100 ASP B C 1
ATOM 2816 O O . ASP B 1 100 ? 9.617 -2.912 -2.139 1 93 100 ASP B O 1
ATOM 2820 N N . ASN B 1 101 ? 10.797 -1.471 -3.34 1 92.19 101 ASN B N 1
ATOM 2821 C CA . ASN B 1 101 ? 9.633 -0.644 -3.625 1 92.19 101 ASN B CA 1
ATOM 2822 C C . ASN B 1 101 ? 9.102 -0.89 -5.035 1 92.19 101 ASN B C 1
ATOM 2824 O O . ASN B 1 101 ? 8.398 -0.048 -5.594 1 92.19 101 ASN B O 1
ATOM 2828 N N . GLU B 1 102 ? 9.539 -1.958 -5.574 1 94.31 102 GLU B N 1
ATOM 2829 C CA . GLU B 1 102 ? 9.039 -2.449 -6.855 1 94.31 102 GLU B CA 1
ATOM 2830 C C . GLU B 1 102 ? 9.008 -3.975 -6.887 1 94.31 102 GLU B C 1
ATOM 2832 O O . GLU B 1 102 ? 9.711 -4.633 -6.117 1 94.31 102 GLU B O 1
ATOM 2837 N N . GLY B 1 103 ? 8.164 -4.512 -7.785 1 97.06 103 GLY B N 1
ATOM 2838 C CA . GLY B 1 103 ? 8.234 -5.949 -7.988 1 97.06 103 GLY B CA 1
ATOM 2839 C C . GLY B 1 103 ? 6.871 -6.586 -8.203 1 97.06 103 GLY B C 1
ATOM 2840 O O . GLY B 1 103 ? 6.711 -7.441 -9.07 1 97.06 103 GLY B O 1
ATOM 2841 N N . SER B 1 104 ? 5.941 -6.289 -7.324 1 98.56 104 SER B N 1
ATOM 2842 C CA . SER B 1 104 ? 4.602 -6.816 -7.566 1 98.56 104 SER B CA 1
ATOM 2843 C C . SER B 1 104 ? 4.02 -6.277 -8.867 1 98.56 104 SER B C 1
ATOM 2845 O O . SER B 1 104 ? 4.246 -5.117 -9.219 1 98.56 104 SER B O 1
ATOM 2847 N N . GLU B 1 105 ? 3.299 -7.07 -9.555 1 98.44 105 GLU B N 1
ATOM 2848 C CA . GLU B 1 105 ? 2.646 -6.629 -10.781 1 98.44 105 GLU B CA 1
ATOM 2849 C C . GLU B 1 105 ? 1.518 -5.645 -10.484 1 98.44 105 GLU B C 1
ATOM 2851 O O . GLU B 1 105 ? 1.478 -4.547 -11.039 1 98.44 105 GLU B O 1
ATOM 2856 N N . HIS B 1 106 ? 0.666 -6.094 -9.664 1 98.75 106 HIS B N 1
ATOM 2857 C CA . HIS B 1 106 ? -0.365 -5.164 -9.219 1 98.75 106 HIS B CA 1
ATOM 2858 C C . HIS B 1 106 ? 0.206 -4.129 -8.25 1 98.75 106 HIS B C 1
ATOM 2860 O O . HIS B 1 106 ? 1.184 -4.402 -7.551 1 98.75 106 HIS B O 1
ATOM 2866 N N . THR B 1 107 ? -0.375 -2.99 -8.242 1 98.12 107 THR B N 1
ATOM 2867 C CA . THR B 1 107 ? -0.071 -1.997 -7.219 1 98.12 107 THR B CA 1
ATOM 2868 C C . THR B 1 107 ? -1.276 -1.768 -6.312 1 98.12 107 THR B C 1
ATOM 2870 O O . THR B 1 107 ? -2.42 -1.964 -6.73 1 98.12 107 THR B O 1
ATOM 2873 N N . LEU B 1 108 ? -0.981 -1.466 -5.113 1 97.62 108 LEU B N 1
ATOM 2874 C CA . LEU B 1 108 ? -1.992 -1.087 -4.133 1 97.62 108 LEU B CA 1
ATOM 2875 C C . LEU B 1 108 ? -1.939 0.41 -3.85 1 97.62 108 LEU B C 1
ATOM 2877 O O . LEU B 1 108 ? -1.007 0.89 -3.201 1 97.62 108 LEU B O 1
ATOM 2881 N N . ALA B 1 109 ? -2.928 1.133 -4.312 1 96.44 109 ALA B N 1
ATOM 2882 C CA . ALA B 1 109 ? -3.006 2.578 -4.113 1 96.44 109 ALA B CA 1
ATOM 2883 C C . ALA B 1 109 ? -1.703 3.258 -4.527 1 96.44 109 ALA B C 1
ATOM 2885 O O . ALA B 1 109 ? -1.18 4.105 -3.797 1 96.44 109 ALA B O 1
ATOM 2886 N N . GLY B 1 110 ? -1.13 2.744 -5.59 1 95.81 110 GLY B N 1
ATOM 2887 C CA . GLY B 1 110 ? 0.049 3.359 -6.18 1 95.81 110 GLY B CA 1
ATOM 2888 C C . GLY B 1 110 ? 1.35 2.764 -5.672 1 95.81 110 GLY B C 1
ATOM 2889 O O . GLY B 1 110 ? 2.43 3.135 -6.137 1 95.81 110 GLY B O 1
ATOM 2890 N N . LEU B 1 111 ? 1.284 1.837 -4.758 1 96.88 111 LEU B N 1
ATOM 2891 C CA . LEU B 1 111 ? 2.482 1.271 -4.145 1 96.88 111 LEU B CA 1
ATOM 2892 C C . LEU B 1 111 ? 2.734 -0.145 -4.652 1 96.88 111 LEU B C 1
ATOM 2894 O O . LEU B 1 111 ? 1.789 -0.908 -4.871 1 96.88 111 LEU B O 1
ATOM 2898 N N . HIS B 1 112 ? 4.012 -0.503 -4.754 1 97.5 112 HIS B N 1
ATOM 2899 C CA . HIS B 1 112 ? 4.414 -1.86 -5.105 1 97.5 112 HIS B CA 1
ATOM 2900 C C . HIS B 1 112 ? 4.852 -2.645 -3.875 1 97.5 112 HIS B C 1
ATOM 2902 O O . HIS B 1 112 ? 5.516 -2.098 -2.99 1 97.5 112 HIS B O 1
ATOM 2908 N N . TYR B 1 113 ? 4.484 -3.828 -3.891 1 98 113 TYR B N 1
ATOM 2909 C CA . TYR B 1 113 ? 5.195 -4.781 -3.041 1 98 113 TYR B CA 1
ATOM 2910 C C . TYR B 1 113 ? 6.484 -5.25 -3.703 1 98 113 TYR B C 1
ATOM 2912 O O . TYR B 1 113 ? 6.648 -5.117 -4.918 1 98 113 TYR B O 1
ATOM 2920 N N . PRO B 1 114 ? 7.426 -5.801 -2.93 1 97.75 114 PRO B N 1
ATOM 2921 C CA . PRO B 1 114 ? 8.672 -6.285 -3.537 1 97.75 114 PRO B CA 1
ATOM 2922 C C . PRO B 1 114 ? 8.445 -7.469 -4.473 1 97.75 114 PRO B C 1
ATOM 2924 O O . PRO B 1 114 ? 9.266 -7.719 -5.363 1 97.75 114 PRO B O 1
ATOM 2927 N N . ALA B 1 115 ? 7.371 -8.156 -4.254 1 98.62 115 ALA B N 1
ATOM 2928 C CA . ALA B 1 115 ? 7.09 -9.32 -5.09 1 98.62 115 ALA B CA 1
ATOM 2929 C C . ALA B 1 115 ? 5.613 -9.688 -5.035 1 98.62 115 ALA B C 1
ATOM 2931 O O . ALA B 1 115 ? 4.859 -9.156 -4.215 1 98.62 115 ALA B O 1
ATOM 2932 N N . GLU B 1 116 ? 5.219 -10.555 -5.926 1 98.88 116 GLU B N 1
ATOM 2933 C CA . GLU B 1 116 ? 3.844 -11.031 -6.043 1 98.88 116 GLU B CA 1
ATOM 2934 C C . GLU B 1 116 ? 3.807 -12.477 -6.547 1 98.88 116 GLU B C 1
ATOM 2936 O O . GLU B 1 116 ? 4.566 -12.844 -7.445 1 98.88 116 GLU B O 1
ATOM 2941 N N . LEU B 1 117 ? 2.99 -13.258 -5.93 1 98.88 117 LEU B N 1
ATOM 2942 C CA . LEU B 1 117 ? 2.754 -14.641 -6.309 1 98.88 117 LEU B CA 1
ATOM 2943 C C . LEU B 1 117 ? 1.448 -14.781 -7.082 1 98.88 117 LEU B C 1
ATOM 2945 O O . LEU B 1 117 ? 0.436 -14.18 -6.715 1 98.88 117 LEU B O 1
ATOM 2949 N N . HIS B 1 118 ? 1.494 -15.5 -8.211 1 98.94 118 HIS B N 1
ATOM 2950 C CA . HIS B 1 118 ? 0.291 -15.844 -8.969 1 98.94 118 HIS B CA 1
ATOM 2951 C C . HIS B 1 118 ? 0.037 -17.344 -8.945 1 98.94 118 HIS B C 1
ATOM 2953 O O . HIS B 1 118 ? 0.882 -18.125 -9.391 1 98.94 118 HIS B O 1
ATOM 2959 N N . LEU B 1 119 ? -1.071 -17.75 -8.43 1 98.94 119 LEU B N 1
ATOM 2960 C CA . LEU B 1 119 ? -1.582 -19.109 -8.578 1 98.94 119 LEU B CA 1
ATOM 2961 C C . LEU B 1 119 ? -2.594 -19.188 -9.719 1 98.94 119 LEU B C 1
ATOM 2963 O O . LEU B 1 119 ? -3.676 -18.594 -9.633 1 98.94 119 LEU B O 1
ATOM 2967 N N . VAL B 1 120 ? -2.268 -19.922 -10.711 1 98.88 120 VAL B N 1
ATOM 2968 C CA . VAL B 1 120 ? -3.061 -19.938 -11.938 1 98.88 120 VAL B CA 1
ATOM 2969 C C . VAL B 1 120 ? -3.91 -21.203 -11.977 1 98.88 120 VAL B C 1
ATOM 2971 O O . VAL B 1 120 ? -3.389 -22.312 -11.852 1 98.88 120 VAL B O 1
ATOM 2974 N N . HIS B 1 121 ? -5.211 -21.031 -12.188 1 98.88 121 HIS B N 1
ATOM 2975 C CA . HIS B 1 121 ? -6.164 -22.125 -12.258 1 98.88 121 HIS B CA 1
ATOM 2976 C C . HIS B 1 121 ? -6.93 -22.125 -13.578 1 98.88 121 HIS B C 1
ATOM 2978 O O . HIS B 1 121 ? -7.234 -21.047 -14.117 1 98.88 121 HIS B O 1
ATOM 2984 N N . GLU B 1 122 ? -7.242 -23.25 -14.031 1 98.56 122 GLU B N 1
ATOM 2985 C CA . GLU B 1 122 ? -8.078 -23.391 -15.219 1 98.56 122 GLU B CA 1
ATOM 2986 C C . GLU B 1 122 ? -9.461 -23.922 -14.859 1 98.56 122 GLU B C 1
ATOM 2988 O O . GLU B 1 122 ? -9.594 -24.797 -13.992 1 98.56 122 GLU B O 1
ATOM 2993 N N . GLY B 1 123 ? -10.445 -23.438 -15.578 1 98.69 123 GLY B N 1
ATOM 2994 C CA . GLY B 1 123 ? -11.805 -23.891 -15.336 1 98.69 123 GLY B CA 1
ATOM 2995 C C . GLY B 1 123 ? -12.008 -25.359 -15.688 1 98.69 123 GLY B C 1
ATOM 2996 O O . GLY B 1 123 ? -11.508 -25.828 -16.703 1 98.69 123 GLY B O 1
ATOM 2997 N N . LEU B 1 124 ? -12.75 -26.016 -14.859 1 98.25 124 LEU B N 1
ATOM 2998 C CA . LEU B 1 124 ? -13.023 -27.438 -15.133 1 98.25 124 LEU B CA 1
ATOM 2999 C C . LEU B 1 124 ? -14.102 -27.578 -16.203 1 98.25 124 LEU B C 1
ATOM 3001 O O . LEU B 1 124 ? -13.977 -28.422 -17.094 1 98.25 124 LEU B O 1
ATOM 3005 N N . ALA B 1 125 ? -15.156 -26.75 -16.016 1 98.25 125 ALA B N 1
ATOM 3006 C CA . ALA B 1 125 ? -16.234 -26.781 -16.984 1 98.25 125 ALA B CA 1
ATOM 3007 C C . ALA B 1 125 ? -15.82 -26.125 -18.297 1 98.25 125 ALA B C 1
ATOM 3009 O O . ALA B 1 125 ? -16.125 -26.641 -19.391 1 98.25 125 ALA B O 1
ATOM 3010 N N . ASN B 1 126 ? -15.141 -25 -18.266 1 98.19 126 ASN B N 1
ATOM 3011 C CA . ASN B 1 126 ? -14.617 -24.25 -19.406 1 98.19 126 ASN B CA 1
ATOM 3012 C C . ASN B 1 126 ? -13.148 -23.906 -19.219 1 98.19 126 ASN B C 1
ATOM 3014 O O . ASN B 1 126 ? -12.812 -22.906 -18.594 1 98.19 126 ASN B O 1
ATOM 3018 N N . PRO B 1 127 ? -12.328 -24.641 -19.781 1 96.5 127 PRO B N 1
ATOM 3019 C CA . PRO B 1 127 ? -10.891 -24.453 -19.562 1 96.5 127 PRO B CA 1
ATOM 3020 C C . PRO B 1 127 ? -10.359 -23.156 -20.156 1 96.5 127 PRO B C 1
ATOM 3022 O O . PRO B 1 127 ? -9.227 -22.766 -19.875 1 96.5 127 PRO B O 1
ATOM 3025 N N . ASN B 1 128 ? -11.094 -22.5 -20.969 1 96.88 128 ASN B N 1
ATOM 3026 C CA . ASN B 1 128 ? -10.672 -21.219 -21.516 1 96.88 128 ASN B CA 1
ATOM 3027 C C . ASN B 1 128 ? -10.742 -20.109 -20.469 1 96.88 128 ASN B C 1
ATOM 3029 O O . ASN B 1 128 ? -10.172 -19.031 -20.656 1 96.88 128 ASN B O 1
ATOM 3033 N N . LYS B 1 129 ? -11.5 -20.328 -19.484 1 98.31 129 LYS B N 1
ATOM 3034 C CA . LYS B 1 129 ? -11.578 -19.375 -18.375 1 98.31 129 LYS B CA 1
ATOM 3035 C C . LYS B 1 129 ? -10.516 -19.672 -17.328 1 98.31 129 LYS B C 1
ATOM 3037 O O . LYS B 1 129 ? -10.383 -20.797 -16.859 1 98.31 129 LYS B O 1
ATOM 3042 N N . LEU B 1 130 ? -9.805 -18.656 -17 1 98.81 130 LEU B N 1
ATOM 3043 C CA . LEU B 1 130 ? -8.766 -18.797 -15.984 1 98.81 130 LEU B CA 1
ATOM 3044 C C . LEU B 1 130 ? -9.133 -18.016 -14.727 1 98.81 130 LEU B C 1
ATOM 3046 O O . LEU B 1 130 ? -9.82 -17 -14.797 1 98.81 130 LEU B O 1
ATOM 3050 N N . ALA B 1 131 ? -8.773 -18.516 -13.617 1 98.94 131 ALA B N 1
ATOM 3051 C CA . ALA B 1 131 ? -8.797 -17.828 -12.328 1 98.94 131 ALA B CA 1
ATOM 3052 C C . ALA B 1 131 ? -7.398 -17.719 -11.742 1 98.94 131 ALA B C 1
ATOM 3054 O O . ALA B 1 131 ? -6.711 -18.719 -11.547 1 98.94 131 ALA B O 1
ATOM 3055 N N . VAL B 1 132 ? -6.992 -16.531 -11.5 1 98.94 132 VAL B N 1
ATOM 3056 C CA . VAL B 1 132 ? -5.672 -16.344 -10.922 1 98.94 132 VAL B CA 1
ATOM 3057 C C . VAL B 1 132 ? -5.809 -15.727 -9.523 1 98.94 132 VAL B C 1
ATOM 3059 O O . VAL B 1 132 ? -6.496 -14.719 -9.352 1 98.94 132 VAL B O 1
ATOM 3062 N N . VAL B 1 133 ? -5.223 -16.375 -8.586 1 98.94 133 VAL B N 1
ATOM 3063 C CA . VAL B 1 133 ? -5.113 -15.844 -7.23 1 98.94 133 VAL B CA 1
ATOM 3064 C C . VAL B 1 133 ? -3.771 -15.133 -7.059 1 98.94 133 VAL B C 1
ATOM 3066 O O . VAL B 1 133 ? -2.713 -15.758 -7.168 1 98.94 133 VAL B O 1
ATOM 3069 N N . GLY B 1 134 ? -3.85 -13.836 -6.863 1 98.88 134 GLY B N 1
ATOM 3070 C CA . GLY B 1 134 ? -2.666 -13.047 -6.57 1 98.88 134 GLY B CA 1
ATOM 3071 C C . GLY B 1 134 ? -2.447 -12.828 -5.086 1 98.88 134 GLY B C 1
ATOM 3072 O O . GLY B 1 134 ? -3.4 -12.578 -4.344 1 98.88 134 GLY B O 1
ATOM 3073 N N . VAL B 1 135 ? -1.205 -12.977 -4.68 1 98.88 135 VAL B N 1
ATOM 3074 C CA . VAL B 1 135 ? -0.81 -12.758 -3.291 1 98.88 135 VAL B CA 1
ATOM 3075 C C . VAL B 1 135 ? 0.426 -11.859 -3.24 1 98.88 135 VAL B C 1
ATOM 3077 O O . VAL B 1 135 ? 1.448 -12.164 -3.857 1 98.88 135 VAL B O 1
ATOM 3080 N N . PHE B 1 136 ? 0.285 -10.805 -2.484 1 98.75 136 PHE B N 1
ATOM 3081 C CA . PHE B 1 136 ? 1.424 -9.914 -2.297 1 98.75 136 PHE B CA 1
ATOM 3082 C C . PHE B 1 136 ? 2.412 -10.5 -1.296 1 98.75 136 PHE B C 1
ATOM 3084 O O . PHE B 1 136 ? 2.008 -11.125 -0.313 1 98.75 136 PHE B O 1
ATOM 3091 N N . LEU B 1 137 ? 3.693 -10.281 -1.588 1 98.62 137 LEU B N 1
ATOM 3092 C CA . LEU B 1 137 ? 4.75 -10.688 -0.67 1 98.62 137 LEU B CA 1
ATOM 3093 C C . LEU B 1 137 ? 5.387 -9.477 0.001 1 98.62 137 LEU B C 1
ATOM 3095 O O . LEU B 1 137 ? 5.777 -8.523 -0.674 1 98.62 137 LEU B O 1
ATOM 3099 N N . VAL B 1 138 ? 5.461 -9.555 1.272 1 97.38 138 VAL B N 1
ATOM 3100 C CA . VAL B 1 138 ? 6.086 -8.484 2.043 1 97.38 138 VAL B CA 1
ATOM 3101 C C . VAL B 1 138 ? 7.305 -9.031 2.785 1 97.38 138 VAL B C 1
ATOM 3103 O O . VAL B 1 138 ? 7.352 -10.211 3.135 1 97.38 138 VAL B O 1
ATOM 3106 N N . LEU B 1 139 ? 8.289 -8.203 3.006 1 96.5 139 LEU B N 1
ATOM 3107 C CA . LEU B 1 139 ? 9.516 -8.641 3.666 1 96.5 139 LEU B CA 1
ATOM 3108 C C . LEU B 1 139 ? 9.312 -8.742 5.176 1 96.5 139 LEU B C 1
ATOM 3110 O O . LEU B 1 139 ? 8.695 -7.867 5.781 1 96.5 139 LEU B O 1
ATOM 3114 N N . GLY B 1 140 ? 9.742 -9.82 5.723 1 96.5 140 GLY B N 1
ATOM 3115 C CA . GLY B 1 140 ? 9.711 -10.086 7.152 1 96.5 140 GLY B CA 1
ATOM 3116 C C . GLY B 1 140 ? 10.578 -11.258 7.566 1 96.5 140 GLY B C 1
ATOM 3117 O O . GLY B 1 140 ? 11.578 -11.555 6.918 1 96.5 140 GLY B O 1
ATOM 3118 N N . ASP B 1 141 ? 10.25 -11.891 8.68 1 97.06 141 ASP B N 1
ATOM 3119 C CA . ASP B 1 141 ? 11.18 -12.852 9.266 1 97.06 141 ASP B CA 1
ATOM 3120 C C . ASP B 1 141 ? 10.672 -14.281 9.102 1 97.06 141 ASP B C 1
ATOM 3122 O O . ASP B 1 141 ? 11.352 -15.234 9.492 1 97.06 141 ASP B O 1
ATOM 3126 N N . ASP B 1 142 ? 9.555 -14.461 8.531 1 97.25 142 ASP B N 1
ATOM 3127 C CA . ASP B 1 142 ? 8.977 -15.781 8.336 1 97.25 142 ASP B CA 1
ATOM 3128 C C . ASP B 1 142 ? 9.375 -16.359 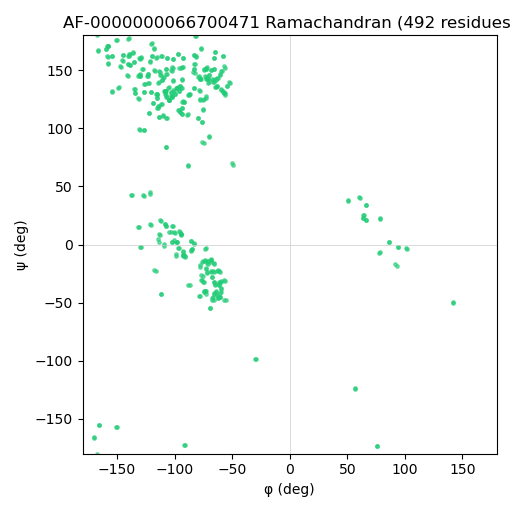6.977 1 97.25 142 ASP B C 1
ATOM 3130 O O . ASP B 1 142 ? 9.125 -15.75 5.938 1 97.25 142 ASP B O 1
ATOM 3134 N N . ASP B 1 143 ? 9.992 -17.5 6.992 1 97.56 143 ASP B N 1
ATOM 3135 C CA . ASP B 1 143 ? 10.5 -18.062 5.746 1 97.56 143 ASP B CA 1
ATOM 3136 C C . ASP B 1 143 ? 9.68 -19.266 5.305 1 97.56 143 ASP B C 1
ATOM 3138 O O . ASP B 1 143 ? 10.109 -20.031 4.434 1 97.56 143 ASP B O 1
ATOM 3142 N N . ASN B 1 144 ? 8.539 -19.469 5.773 1 97.62 144 ASN B N 1
ATOM 3143 C CA . ASN B 1 144 ? 7.758 -20.672 5.531 1 97.62 144 ASN B CA 1
ATOM 3144 C C . ASN B 1 144 ? 7.199 -20.703 4.109 1 97.62 144 ASN B C 1
ATOM 3146 O O . ASN B 1 144 ? 7.223 -21.75 3.453 1 97.62 144 ASN B O 1
ATOM 3150 N N . ALA B 1 145 ? 6.77 -19.641 3.611 1 97.81 145 ALA B N 1
ATOM 3151 C CA . ALA B 1 145 ? 5.965 -19.578 2.395 1 97.81 145 ALA B CA 1
ATOM 3152 C C . ALA B 1 145 ? 6.762 -20.062 1.186 1 97.81 145 ALA B C 1
ATOM 3154 O O . ALA B 1 145 ? 6.215 -20.688 0.284 1 97.81 145 ALA B O 1
ATOM 3155 N N . LEU B 1 146 ? 8.062 -19.781 1.168 1 98.31 146 LEU B N 1
ATOM 3156 C CA . LEU B 1 146 ? 8.859 -20.078 -0.023 1 98.31 146 LEU B CA 1
ATOM 3157 C C . LEU B 1 146 ? 9.992 -21.047 0.298 1 98.31 146 LEU B C 1
ATOM 3159 O O . LEU B 1 146 ? 10.953 -21.156 -0.467 1 98.31 146 LEU B O 1
ATOM 3163 N N . SER B 1 147 ? 9.906 -21.719 1.422 1 98.12 147 SER B N 1
ATOM 3164 C CA . SER B 1 147 ? 11 -22.562 1.898 1 98.12 147 SER B CA 1
ATOM 3165 C C . SER B 1 147 ? 11.391 -23.594 0.856 1 98.12 147 SER B C 1
ATOM 3167 O O . SER B 1 147 ? 12.578 -23.781 0.574 1 98.12 147 SER B O 1
ATOM 3169 N N . GLN B 1 148 ? 10.445 -24.328 0.243 1 98.19 148 GLN B N 1
ATOM 3170 C CA . GLN B 1 148 ? 10.742 -25.391 -0.708 1 98.19 148 GLN B CA 1
ATOM 3171 C C . GLN B 1 148 ? 11.352 -24.828 -1.988 1 98.19 148 GLN B C 1
ATOM 3173 O O . GLN B 1 148 ? 12.336 -25.359 -2.5 1 98.19 148 GLN B O 1
ATOM 3178 N N . GLU B 1 149 ? 10.781 -23.766 -2.523 1 98.44 149 GLU B N 1
ATOM 3179 C CA . GLU B 1 149 ? 11.32 -23.141 -3.725 1 98.44 149 GLU B CA 1
ATOM 3180 C C . GLU B 1 149 ? 12.742 -22.641 -3.498 1 98.44 149 GLU B C 1
ATOM 3182 O O . GLU B 1 149 ? 13.633 -22.891 -4.316 1 98.44 149 GLU B O 1
ATOM 3187 N N . CYS B 1 150 ? 12.945 -22 -2.385 1 98.31 150 CYS B N 1
ATOM 3188 C CA . CYS B 1 150 ? 14.234 -21.375 -2.127 1 98.31 150 CYS B CA 1
ATOM 3189 C C . CYS B 1 150 ? 15.312 -22.406 -1.866 1 98.31 150 CYS B C 1
ATOM 3191 O O . CYS B 1 150 ? 16.5 -22.094 -1.933 1 98.31 150 CYS B O 1
ATOM 3193 N N . SER B 1 151 ? 14.898 -23.609 -1.583 1 97.94 151 SER B N 1
ATOM 3194 C CA . SER B 1 151 ? 15.875 -24.672 -1.375 1 97.94 151 SER B CA 1
ATOM 3195 C C . SER B 1 151 ? 16.5 -25.109 -2.693 1 97.94 151 SER B C 1
ATOM 3197 O O . SER B 1 151 ? 17.547 -25.766 -2.701 1 97.94 151 SER B O 1
ATOM 3199 N N . VAL B 1 152 ? 15.93 -24.719 -3.84 1 98.25 152 VAL B N 1
ATOM 3200 C CA . VAL B 1 152 ? 16.438 -25.281 -5.09 1 98.25 152 VAL B CA 1
ATOM 3201 C C . VAL B 1 152 ? 16.719 -24.141 -6.082 1 98.25 152 VAL B C 1
ATOM 3203 O O . VAL B 1 152 ? 17.203 -24.391 -7.184 1 98.25 152 VAL B O 1
ATOM 3206 N N . LEU B 1 153 ? 16.453 -22.859 -5.734 1 98.38 153 LEU B N 1
ATOM 3207 C CA . LEU B 1 153 ? 16.562 -21.75 -6.676 1 98.38 153 LEU B CA 1
ATOM 3208 C C . LEU B 1 153 ? 18 -21.609 -7.18 1 98.38 153 LEU B C 1
ATOM 3210 O O . LEU B 1 153 ? 18.219 -21.234 -8.328 1 98.38 153 LEU B O 1
ATOM 3214 N N . ASN B 1 154 ? 18.953 -21.938 -6.336 1 97.94 154 ASN B N 1
ATOM 3215 C CA . ASN B 1 154 ? 20.344 -21.828 -6.719 1 97.94 154 ASN B CA 1
ATOM 3216 C C . ASN B 1 154 ? 20.703 -22.812 -7.832 1 97.94 154 ASN B C 1
ATOM 3218 O O . ASN B 1 154 ? 21.75 -22.672 -8.469 1 97.94 154 ASN B O 1
ATOM 3222 N N . LYS B 1 155 ? 19.891 -23.766 -8.031 1 98.31 155 LYS B N 1
ATOM 3223 C CA . LYS B 1 155 ? 20.156 -24.797 -9.039 1 98.31 155 LYS B CA 1
ATOM 3224 C C . LYS B 1 155 ? 19.547 -24.406 -10.383 1 98.31 155 LYS B C 1
ATOM 3226 O O . LYS B 1 155 ? 19.766 -25.078 -11.391 1 98.31 155 LYS B O 1
ATOM 3231 N N . ILE B 1 156 ? 18.734 -23.375 -10.367 1 98.44 156 ILE B N 1
ATOM 3232 C CA . ILE B 1 156 ? 18.062 -23 -11.602 1 98.44 156 ILE B CA 1
ATOM 3233 C C . ILE B 1 156 ? 18.312 -21.531 -11.906 1 98.44 156 ILE B C 1
ATOM 3235 O O . ILE B 1 156 ? 17.375 -20.797 -12.242 1 98.44 156 ILE B O 1
ATOM 3239 N N . ILE B 1 157 ? 19.5 -21.078 -11.719 1 98.5 157 ILE B N 1
ATOM 3240 C CA . ILE B 1 157 ? 19.875 -19.688 -11.906 1 98.5 157 ILE B CA 1
ATOM 3241 C C . ILE B 1 157 ? 19.703 -19.297 -13.367 1 98.5 157 ILE B C 1
ATOM 3243 O O . ILE B 1 157 ? 19.203 -18.203 -13.664 1 98.5 157 ILE B O 1
ATOM 3247 N N . ASP B 1 158 ? 20.047 -20.156 -14.25 1 97.94 158 ASP B N 1
ATOM 3248 C CA . ASP B 1 158 ? 20.016 -19.844 -15.672 1 97.94 158 ASP B CA 1
ATOM 3249 C C . ASP B 1 158 ? 18.688 -20.266 -16.297 1 97.94 158 ASP B C 1
ATOM 3251 O O . ASP B 1 158 ? 18.062 -21.234 -15.852 1 97.94 158 ASP B O 1
ATOM 3255 N N . PRO B 1 159 ? 18.312 -19.594 -17.344 1 96.5 159 PRO B N 1
ATOM 3256 C CA . PRO B 1 159 ? 17.031 -19.906 -18 1 96.5 159 PRO B CA 1
ATOM 3257 C C . PRO B 1 159 ? 16.984 -21.344 -18.516 1 96.5 159 PRO B C 1
ATOM 3259 O O . PRO B 1 159 ? 18 -21.875 -18.969 1 96.5 159 PRO B O 1
ATOM 3262 N N . ALA B 1 160 ? 15.812 -21.938 -18.484 1 95.44 160 ALA B N 1
ATOM 3263 C CA . ALA B 1 160 ? 15.492 -23.266 -19.016 1 95.44 160 ALA B CA 1
ATOM 3264 C C . ALA B 1 160 ? 15.984 -24.359 -18.062 1 95.44 160 ALA B C 1
ATOM 3266 O O . ALA B 1 160 ? 15.734 -25.547 -18.297 1 95.44 160 ALA B O 1
ATOM 3267 N N . GLN B 1 161 ? 16.688 -23.969 -17.094 1 97.88 161 GLN B N 1
ATOM 3268 C CA . GLN B 1 161 ? 17.016 -24.953 -16.078 1 97.88 161 GLN B CA 1
ATOM 3269 C C . GLN B 1 161 ? 15.797 -25.281 -15.219 1 97.88 161 GLN B C 1
ATOM 3271 O O . GLN B 1 161 ? 14.977 -24.406 -14.922 1 97.88 161 GLN B O 1
ATOM 3276 N N . SER B 1 162 ? 15.695 -26.531 -14.828 1 98.31 162 SER B N 1
ATOM 3277 C CA . SER B 1 162 ? 14.57 -27 -14.031 1 98.31 162 SER B CA 1
ATOM 3278 C C . SER B 1 162 ? 15.023 -27.984 -12.961 1 98.31 162 SER B C 1
ATOM 3280 O O . SER B 1 162 ? 16.109 -28.547 -13.047 1 98.31 162 SER B O 1
ATOM 3282 N N . GLU B 1 163 ? 14.305 -28.094 -11.961 1 98.38 163 GLU B N 1
ATOM 3283 C CA . GLU B 1 163 ? 14.531 -29 -10.852 1 98.38 163 GLU B CA 1
ATOM 3284 C C . GLU B 1 163 ? 13.227 -29.594 -10.344 1 98.38 163 GLU B C 1
ATOM 3286 O O . GLU B 1 163 ? 12.164 -28.984 -10.469 1 98.38 163 GLU B O 1
ATOM 3291 N N . GLN B 1 164 ? 13.305 -30.844 -9.906 1 98 164 GLN B N 1
ATOM 3292 C CA . GLN B 1 164 ? 12.172 -31.406 -9.172 1 98 164 GLN B CA 1
ATOM 3293 C C . GLN B 1 164 ? 12.055 -30.781 -7.785 1 98 164 GLN B C 1
ATOM 3295 O O . GLN B 1 164 ? 13.07 -30.5 -7.137 1 98 164 GLN B O 1
ATOM 3300 N N . ILE B 1 165 ? 10.867 -30.516 -7.395 1 97.62 165 ILE B N 1
ATOM 3301 C CA . ILE B 1 165 ? 10.602 -29.953 -6.082 1 97.62 165 ILE B CA 1
ATOM 3302 C C . ILE B 1 165 ? 9.492 -30.75 -5.387 1 97.62 165 ILE B C 1
ATOM 3304 O O . ILE B 1 165 ? 8.617 -31.297 -6.047 1 97.62 165 ILE B O 1
ATOM 3308 N N . GLN B 1 166 ? 9.594 -30.875 -4.066 1 96.5 166 GLN B N 1
ATOM 3309 C CA . GLN B 1 166 ? 8.625 -31.656 -3.314 1 96.5 166 GLN B CA 1
ATOM 3310 C C . GLN B 1 166 ? 8.266 -30.969 -1.996 1 96.5 166 GLN B C 1
ATOM 3312 O O . GLN B 1 166 ? 8.938 -30.016 -1.582 1 96.5 166 GLN B O 1
ATOM 3317 N N . GLY B 1 167 ? 7.195 -31.406 -1.415 1 96.5 167 GLY B N 1
ATOM 3318 C CA . GLY B 1 167 ? 6.801 -30.938 -0.096 1 96.5 167 GLY B CA 1
ATOM 3319 C C . GLY B 1 167 ? 6.148 -29.562 -0.118 1 96.5 167 GLY B C 1
ATOM 3320 O O . GLY B 1 167 ? 6.117 -28.875 0.9 1 96.5 167 GLY B O 1
ATOM 3321 N N . ILE B 1 168 ? 5.652 -29.234 -1.254 1 97.12 168 ILE B N 1
ATOM 3322 C CA . ILE B 1 168 ? 5.051 -27.906 -1.38 1 97.12 168 ILE B CA 1
ATOM 3323 C C . ILE B 1 168 ? 3.664 -27.906 -0.738 1 97.12 168 ILE B C 1
ATOM 3325 O O . ILE B 1 168 ? 2.83 -28.75 -1.05 1 97.12 168 ILE B O 1
ATOM 3329 N N . LEU B 1 169 ? 3.439 -27.062 0.139 1 97.62 169 LEU B N 1
ATOM 3330 C CA . LEU B 1 169 ? 2.135 -26.812 0.741 1 97.62 169 LEU B CA 1
ATOM 3331 C C . LEU B 1 169 ? 1.581 -25.469 0.302 1 97.62 169 LEU B C 1
ATOM 3333 O O . LEU B 1 169 ? 2.068 -24.422 0.735 1 97.62 169 LEU B O 1
ATOM 3337 N N . LEU B 1 170 ? 0.528 -25.484 -0.496 1 98.19 170 LEU B N 1
ATOM 3338 C CA . LEU B 1 170 ? -0.019 -24.25 -1.051 1 98.19 170 LEU B CA 1
ATOM 3339 C C . LEU B 1 170 ? -0.621 -23.391 0.047 1 98.19 170 LEU B C 1
ATOM 3341 O O . LEU B 1 170 ? -0.633 -22.156 -0.064 1 98.19 170 LEU B O 1
ATOM 3345 N N . ASP B 1 171 ? -1.073 -24 1.101 1 98.06 171 ASP B N 1
ATOM 3346 C CA . ASP B 1 171 ? -1.645 -23.266 2.225 1 98.06 171 ASP B CA 1
ATOM 3347 C C . ASP B 1 171 ? -0.648 -22.25 2.779 1 98.06 171 ASP B C 1
ATOM 3349 O O . ASP B 1 171 ? -1.044 -21.188 3.283 1 98.06 171 ASP B O 1
ATOM 3353 N N . ASP B 1 172 ? 0.625 -22.531 2.693 1 97.94 172 ASP B N 1
ATOM 3354 C CA . ASP B 1 172 ? 1.671 -21.625 3.182 1 97.94 172 ASP B CA 1
ATOM 3355 C C . ASP B 1 172 ? 1.799 -20.391 2.293 1 97.94 172 ASP B C 1
ATOM 3357 O O . ASP B 1 172 ? 2.43 -19.406 2.68 1 97.94 172 ASP B O 1
ATOM 3361 N N . LYS B 1 173 ? 1.194 -20.484 1.135 1 98.25 173 LYS B N 1
ATOM 3362 C CA . LYS B 1 173 ? 1.328 -19.422 0.152 1 98.25 173 LYS B CA 1
ATOM 3363 C C . LYS B 1 173 ? 0.081 -18.531 0.123 1 98.25 173 LYS B C 1
ATOM 3365 O O . LYS B 1 173 ? -0.036 -17.641 -0.718 1 98.25 173 LYS B O 1
ATOM 3370 N N . LEU B 1 174 ? -0.819 -18.828 0.96 1 98.62 174 LEU B N 1
ATOM 3371 C CA . LEU B 1 174 ? -2.016 -18.016 1.144 1 98.62 174 LEU B CA 1
ATOM 3372 C C . LEU B 1 174 ? -1.957 -17.25 2.463 1 98.62 174 LEU B C 1
ATOM 3374 O O . LEU B 1 174 ? -1.321 -17.703 3.418 1 98.62 174 LEU B O 1
ATOM 3378 N N . PRO B 1 175 ? -2.602 -16.094 2.486 1 98.06 175 PRO B N 1
ATOM 3379 C CA . PRO B 1 175 ? -2.643 -15.383 3.764 1 98.06 175 PRO B CA 1
ATOM 3380 C C . PRO B 1 175 ? -3.43 -16.125 4.836 1 98.06 175 PRO B C 1
ATOM 3382 O O . PRO B 1 175 ? -4.215 -17.031 4.52 1 98.06 175 PRO B O 1
ATOM 3385 N N . LYS B 1 176 ? -3.184 -15.758 6.047 1 96.38 176 LYS B N 1
ATOM 3386 C CA . LYS B 1 176 ? -3.941 -16.344 7.156 1 96.38 176 LYS B CA 1
ATOM 3387 C C . LYS B 1 176 ? -5.406 -15.914 7.102 1 96.38 176 LYS B C 1
ATOM 3389 O O . LYS B 1 176 ? -6.305 -16.734 7.289 1 96.38 176 LYS B O 1
ATOM 3394 N N . ASN B 1 177 ? -5.621 -14.656 6.922 1 96.44 177 ASN B N 1
ATOM 3395 C CA . ASN B 1 177 ? -6.977 -14.156 6.719 1 96.44 177 ASN B CA 1
ATOM 3396 C C . ASN B 1 177 ? -7.363 -14.172 5.242 1 96.44 177 ASN B C 1
ATOM 3398 O O . ASN B 1 177 ? -6.84 -13.391 4.449 1 96.44 177 ASN B O 1
ATOM 3402 N N . ARG B 1 178 ? -8.297 -15.016 4.871 1 97.06 178 ARG B N 1
ATOM 3403 C CA . ARG B 1 178 ? -8.68 -15.195 3.475 1 97.06 178 ARG B CA 1
ATOM 3404 C C . ARG B 1 178 ? -10.102 -14.688 3.23 1 97.06 178 ARG B C 1
ATOM 3406 O O . ARG B 1 178 ? -10.734 -15.07 2.244 1 97.06 178 ARG B O 1
ATOM 3413 N N . LYS B 1 179 ? -10.57 -13.828 4.113 1 96.75 179 LYS B N 1
ATOM 3414 C CA . LYS B 1 179 ? -11.969 -13.414 4.062 1 96.75 179 LYS B CA 1
ATOM 3415 C C . LYS B 1 179 ? -12.141 -12.148 3.227 1 96.75 179 LYS B C 1
ATOM 3417 O O . LYS B 1 179 ? -13.266 -11.711 2.977 1 96.75 179 LYS B O 1
ATOM 3422 N N . SER B 1 180 ? -11.062 -11.547 2.855 1 97.19 180 SER B N 1
ATOM 3423 C CA . SER B 1 180 ? -11.18 -10.32 2.076 1 97.19 180 SER B CA 1
ATOM 3424 C C . SER B 1 180 ? -10.211 -10.32 0.895 1 97.19 180 SER B C 1
ATOM 3426 O O . SER B 1 180 ? -9.055 -10.719 1.035 1 97.19 180 SER B O 1
ATOM 3428 N N . PHE B 1 181 ? -10.727 -9.953 -0.253 1 98.19 181 PHE B N 1
ATOM 3429 C CA . PHE B 1 181 ? -9.938 -9.898 -1.478 1 98.19 181 PHE B CA 1
ATOM 3430 C C . PHE B 1 181 ? -10.578 -8.969 -2.498 1 98.19 181 PHE B C 1
ATOM 3432 O O . PHE B 1 181 ? -11.75 -8.594 -2.361 1 98.19 181 PHE B O 1
ATOM 3439 N N . TRP B 1 182 ? -9.789 -8.547 -3.469 1 98.19 182 TRP B N 1
ATOM 3440 C CA . TRP B 1 182 ? -10.297 -7.828 -4.633 1 98.19 182 TRP B CA 1
ATOM 3441 C C . TRP B 1 182 ? -10.586 -8.789 -5.781 1 98.19 182 TRP B C 1
ATOM 3443 O O . TRP B 1 182 ? -9.859 -9.758 -5.992 1 98.19 182 TRP B O 1
ATOM 3453 N N . ARG B 1 183 ? -11.648 -8.492 -6.465 1 98.25 183 ARG B N 1
ATOM 3454 C CA . ARG B 1 183 ? -12.078 -9.273 -7.621 1 98.25 183 ARG B CA 1
ATOM 3455 C C . ARG B 1 183 ? -12.273 -8.383 -8.844 1 98.25 183 ARG B C 1
ATOM 3457 O O . ARG B 1 183 ? -12.883 -7.312 -8.75 1 98.25 183 ARG B O 1
ATOM 3464 N N . TYR B 1 184 ? -11.703 -8.797 -9.938 1 98.38 184 TYR B N 1
ATOM 3465 C CA . TYR B 1 184 ? -11.977 -8.117 -11.203 1 98.38 184 TYR B CA 1
ATOM 3466 C C . TYR B 1 184 ? -11.68 -9.031 -12.383 1 98.38 184 TYR B C 1
ATOM 3468 O O . TYR B 1 184 ? -10.953 -10.023 -12.25 1 98.38 184 TYR B O 1
ATOM 3476 N N . MET B 1 185 ? -12.32 -8.758 -13.508 1 98 185 MET B N 1
ATOM 3477 C CA . MET B 1 185 ? -12.039 -9.461 -14.758 1 98 185 MET B CA 1
ATOM 3478 C C . MET B 1 185 ? -10.898 -8.789 -15.516 1 98 185 MET B C 1
ATOM 3480 O O . MET B 1 185 ? -10.898 -7.566 -15.688 1 98 185 MET B O 1
ATOM 3484 N N . GLY B 1 186 ? -9.969 -9.586 -15.883 1 98.56 186 GLY B N 1
ATOM 3485 C CA . GLY B 1 186 ? -8.82 -9.023 -16.562 1 98.56 186 GLY B CA 1
ATOM 3486 C C . GLY B 1 186 ? -8.172 -9.984 -17.547 1 98.56 186 GLY B C 1
ATOM 3487 O O . GLY B 1 186 ? -8.852 -10.828 -18.125 1 98.56 186 GLY B O 1
ATOM 3488 N N . SER B 1 187 ? -6.938 -9.766 -17.844 1 98.62 187 SER B N 1
ATOM 3489 C CA . SER B 1 187 ? -6.164 -10.539 -18.812 1 98.62 187 SER B CA 1
ATOM 3490 C C . SER B 1 187 ? -4.98 -11.234 -18.156 1 98.62 187 SER B C 1
ATOM 3492 O O . SER B 1 187 ? -4.684 -10.984 -16.984 1 98.62 187 SER B O 1
ATOM 3494 N N . LEU B 1 188 ? -4.418 -12.102 -18.891 1 98.06 188 LEU B N 1
ATOM 3495 C CA . LEU B 1 188 ? -3.061 -12.523 -18.562 1 98.06 188 LEU B CA 1
ATOM 3496 C C . LEU B 1 188 ? -2.117 -11.328 -18.516 1 98.06 188 LEU B C 1
ATOM 3498 O O . LEU B 1 188 ? -2.34 -10.32 -19.203 1 98.06 188 LEU B O 1
ATOM 3502 N N . THR B 1 189 ? -1.035 -11.484 -17.656 1 98.06 189 THR B N 1
ATOM 3503 C CA . THR B 1 189 ? -0.085 -10.383 -17.531 1 98.06 189 THR B CA 1
ATOM 3504 C C . THR B 1 189 ? 1.149 -10.633 -18.406 1 98.06 189 THR B C 1
ATOM 3506 O O . THR B 1 189 ? 2.131 -9.891 -18.312 1 98.06 189 THR B O 1
ATOM 3509 N N . THR B 1 190 ? 1.154 -11.703 -19.125 1 96.25 190 THR B N 1
ATOM 3510 C CA . THR B 1 190 ? 2.158 -12.055 -20.125 1 96.25 190 THR B CA 1
ATOM 3511 C C . THR B 1 190 ? 1.497 -12.43 -21.453 1 96.25 190 THR B C 1
ATOM 3513 O O . THR B 1 190 ? 0.296 -12.711 -21.5 1 96.25 190 THR B O 1
ATOM 3516 N N . PRO B 1 191 ? 2.277 -12.375 -22.469 1 95.19 191 PRO B N 1
ATOM 3517 C CA . PRO B 1 191 ? 1.676 -12.734 -23.766 1 95.19 191 PRO B CA 1
ATOM 3518 C C . PRO B 1 191 ? 0.973 -14.086 -23.734 1 95.19 191 PRO B C 1
ATOM 3520 O O . PRO B 1 191 ? 1.474 -15.031 -23.109 1 95.19 191 PRO B O 1
ATOM 3523 N N . PRO B 1 192 ? -0.189 -14.117 -24.406 1 94.81 192 PRO B N 1
ATOM 3524 C CA . PRO B 1 192 ? -0.77 -13.203 -25.391 1 94.81 192 PRO B CA 1
ATOM 3525 C C . PRO B 1 192 ? -1.704 -12.172 -24.75 1 94.81 192 PRO B C 1
ATOM 3527 O O . PRO B 1 192 ? -2.529 -11.57 -25.453 1 94.81 192 PRO B O 1
ATOM 3530 N N . CYS B 1 193 ? -1.764 -12.07 -23.5 1 97.31 193 CYS B N 1
ATOM 3531 C CA . CYS B 1 193 ? -2.514 -11.047 -22.781 1 97.31 193 CYS B CA 1
ATOM 3532 C C . CYS B 1 193 ? -4.012 -11.211 -23 1 97.31 193 CYS B C 1
ATOM 3534 O O . CYS B 1 193 ? -4.738 -10.227 -23.109 1 97.31 193 CYS B O 1
ATOM 3536 N N . SER B 1 194 ? -4.398 -12.469 -23.125 1 97.44 194 SER B N 1
ATOM 3537 C CA . SER B 1 194 ? -5.809 -12.773 -23.359 1 97.44 194 SER B CA 1
ATOM 3538 C C . SER B 1 194 ? -6.664 -12.328 -22.172 1 97.44 194 SER B C 1
ATOM 3540 O O . SER B 1 194 ? -6.309 -12.57 -21.016 1 97.44 194 SER B O 1
ATOM 3542 N N . GLU B 1 195 ? -7.797 -11.719 -22.484 1 98 195 GLU B N 1
ATOM 3543 C CA . GLU B 1 195 ? -8.695 -11.18 -21.469 1 98 195 GLU B CA 1
ATOM 3544 C C . GLU B 1 195 ? -9.703 -12.227 -21 1 98 195 GLU B C 1
ATOM 3546 O O . GLU B 1 195 ? -10.906 -12.062 -21.219 1 98 195 GLU B O 1
ATOM 3551 N N . VAL B 1 196 ? -9.172 -13.242 -20.312 1 98.31 196 VAL B N 1
ATOM 3552 C CA . VAL B 1 196 ? -9.977 -14.406 -19.953 1 98.31 196 VAL B CA 1
ATOM 3553 C C . VAL B 1 196 ? -9.797 -14.727 -18.469 1 98.31 196 VAL B C 1
ATOM 3555 O O . VAL B 1 196 ? -10.148 -15.82 -18.016 1 98.31 196 VAL B O 1
ATOM 3558 N N . VAL B 1 197 ? -9.258 -13.797 -17.734 1 98.75 197 VAL B N 1
ATOM 3559 C CA . VAL B 1 197 ? -8.836 -14.109 -16.359 1 98.75 197 VAL B CA 1
ATOM 3560 C C . VAL B 1 197 ? -9.789 -13.453 -15.367 1 98.75 197 VAL B C 1
ATOM 3562 O O . VAL B 1 197 ? -10.094 -12.266 -15.484 1 98.75 197 VAL B O 1
ATOM 3565 N N . THR B 1 198 ? -10.234 -14.203 -14.422 1 98.81 198 THR B N 1
ATOM 3566 C CA . THR B 1 198 ? -10.805 -13.656 -13.195 1 98.81 198 THR B CA 1
ATOM 3567 C C . THR B 1 198 ? -9.742 -13.539 -12.109 1 98.81 198 THR B C 1
ATOM 3569 O O . THR B 1 198 ? -9.203 -14.547 -11.648 1 98.81 198 THR B O 1
ATOM 3572 N N . TRP B 1 199 ? -9.508 -12.344 -11.703 1 98.88 199 TRP B N 1
ATOM 3573 C CA . TRP B 1 199 ? -8.461 -12.078 -10.719 1 98.88 199 TRP B CA 1
ATOM 3574 C C . TRP B 1 199 ? -9.047 -12.055 -9.305 1 98.88 199 TRP B C 1
ATOM 3576 O O . TRP B 1 199 ? -10.109 -11.477 -9.078 1 98.88 199 TRP B O 1
ATOM 3586 N N . THR B 1 200 ? -8.391 -12.688 -8.461 1 98.81 200 THR B N 1
ATOM 3587 C CA . THR B 1 200 ? -8.578 -12.586 -7.016 1 98.81 200 THR B CA 1
ATOM 3588 C C . THR B 1 200 ? -7.281 -12.172 -6.328 1 98.81 200 THR B C 1
ATOM 3590 O O . THR B 1 200 ? -6.301 -12.922 -6.332 1 98.81 200 THR B O 1
ATOM 3593 N N . ILE B 1 201 ? -7.266 -10.984 -5.762 1 98.81 201 ILE B N 1
ATOM 3594 C CA . ILE B 1 201 ? -6.07 -10.523 -5.066 1 98.81 201 ILE B CA 1
ATOM 3595 C C . ILE B 1 201 ? -6.367 -10.359 -3.576 1 98.81 201 ILE B C 1
ATOM 3597 O O . ILE B 1 201 ? -7.203 -9.531 -3.191 1 98.81 201 ILE B O 1
ATOM 3601 N N . PHE B 1 202 ? -5.672 -11.141 -2.76 1 98.62 202 PHE B N 1
ATOM 3602 C CA . PHE B 1 202 ? -5.934 -11.078 -1.326 1 98.62 202 PHE B CA 1
ATOM 3603 C C . PHE B 1 202 ? -5.449 -9.758 -0.74 1 98.62 202 PHE B C 1
ATOM 3605 O O . PHE B 1 202 ? -4.418 -9.234 -1.155 1 98.62 202 PHE B O 1
ATOM 3612 N N . THR B 1 203 ? -6.195 -9.273 0.259 1 97.69 203 THR B N 1
ATOM 3613 C CA . THR B 1 203 ? -5.875 -8.008 0.902 1 97.69 203 THR B CA 1
ATOM 3614 C C . THR B 1 203 ? -4.695 -8.164 1.857 1 97.69 203 THR B C 1
ATOM 3616 O O . THR B 1 203 ? -3.947 -7.215 2.092 1 97.69 203 THR B O 1
ATOM 3619 N N . GLU B 1 204 ? -4.531 -9.312 2.443 1 97.94 204 GLU B N 1
ATOM 3620 C CA . GLU B 1 204 ? -3.422 -9.586 3.355 1 97.94 204 GLU B CA 1
ATOM 3621 C C . GLU B 1 204 ? -2.234 -10.188 2.615 1 97.94 204 GLU B C 1
ATOM 3623 O O . GLU B 1 204 ? -2.367 -11.227 1.956 1 97.94 204 GLU B O 1
ATOM 3628 N N . PRO B 1 205 ? -1.064 -9.586 2.686 1 98.19 205 PRO B N 1
ATOM 3629 C CA . PRO B 1 205 ? 0.132 -10.18 2.086 1 98.19 205 PRO B CA 1
ATOM 3630 C C . PRO B 1 205 ? 0.708 -11.32 2.922 1 98.19 205 PRO B C 1
ATOM 3632 O O . PRO B 1 205 ? 0.264 -11.547 4.051 1 98.19 205 PRO B O 1
ATOM 3635 N N . ILE B 1 206 ? 1.616 -12.023 2.346 1 98.44 206 ILE B N 1
ATOM 3636 C CA . ILE B 1 206 ? 2.348 -13.023 3.115 1 98.44 206 ILE B CA 1
ATOM 3637 C C . ILE B 1 206 ? 3.801 -12.586 3.281 1 98.44 206 ILE B C 1
ATOM 3639 O O . ILE B 1 206 ? 4.293 -11.75 2.525 1 98.44 206 ILE B O 1
ATOM 3643 N N . VAL B 1 207 ? 4.449 -13.188 4.238 1 97.88 207 VAL B N 1
ATOM 3644 C CA . VAL B 1 207 ? 5.789 -12.75 4.613 1 97.88 207 VAL B CA 1
ATOM 3645 C C . VAL B 1 207 ? 6.832 -13.633 3.941 1 97.88 207 VAL B C 1
ATOM 3647 O O . VAL B 1 207 ? 6.676 -14.859 3.889 1 97.88 207 VAL B O 1
ATOM 3650 N N . VAL B 1 208 ? 7.836 -13.039 3.398 1 98.31 208 VAL B N 1
ATOM 3651 C CA . VAL B 1 208 ? 9.047 -13.711 2.945 1 98.31 208 VAL B CA 1
ATOM 3652 C C . VAL B 1 208 ? 10.273 -13 3.51 1 98.31 208 VAL B C 1
ATOM 3654 O O . VAL B 1 208 ? 10.203 -11.836 3.902 1 98.31 208 VAL B O 1
ATOM 3657 N N . THR B 1 209 ? 11.367 -13.656 3.525 1 98.31 209 THR B N 1
ATOM 3658 C CA . THR B 1 209 ? 12.562 -13.047 4.094 1 98.31 209 THR B CA 1
ATOM 3659 C C . THR B 1 209 ? 13.383 -12.352 3.008 1 98.31 209 THR B C 1
ATOM 3661 O O . THR B 1 209 ? 13.242 -12.664 1.823 1 98.31 209 THR B O 1
ATOM 3664 N N . LYS B 1 210 ? 14.234 -11.453 3.467 1 97.56 210 LYS B N 1
ATOM 3665 C CA . LYS B 1 210 ? 15.156 -10.773 2.557 1 97.56 210 LYS B CA 1
ATOM 3666 C C . LYS B 1 210 ? 16.062 -11.781 1.848 1 97.56 210 LYS B C 1
ATOM 3668 O O . LYS B 1 210 ? 16.344 -11.641 0.657 1 97.56 210 LYS B O 1
ATOM 3673 N N . SER B 1 211 ? 16.469 -12.789 2.576 1 98.25 211 SER B N 1
ATOM 3674 C CA . SER B 1 211 ? 17.344 -13.805 2.006 1 98.25 211 SER B CA 1
ATOM 3675 C C . SER B 1 211 ? 16.625 -14.594 0.912 1 98.25 211 SER B C 1
ATOM 3677 O O . SER B 1 211 ? 17.234 -14.922 -0.114 1 98.25 211 SER B O 1
ATOM 3679 N N . GLN B 1 212 ? 15.422 -14.93 1.135 1 98.5 212 GLN B N 1
ATOM 3680 C CA . GLN B 1 212 ? 14.656 -15.648 0.127 1 98.5 212 GLN B CA 1
ATOM 3681 C C . GLN B 1 212 ? 14.484 -14.812 -1.138 1 98.5 212 GLN B C 1
ATOM 3683 O O . GLN B 1 212 ? 14.68 -15.305 -2.248 1 98.5 212 GLN B O 1
ATOM 3688 N N . LEU B 1 213 ? 14.125 -13.555 -0.939 1 98.31 213 LEU B N 1
ATOM 3689 C CA . LEU B 1 213 ? 13.922 -12.688 -2.094 1 98.31 213 LEU B CA 1
ATOM 3690 C C . LEU B 1 213 ? 15.234 -12.461 -2.836 1 98.31 213 LEU B C 1
ATOM 3692 O O . LEU B 1 213 ? 15.25 -12.32 -4.062 1 98.31 213 LEU B O 1
ATOM 3696 N N . ALA B 1 214 ? 16.344 -12.453 -2.113 1 98.19 214 ALA B N 1
ATOM 3697 C CA . ALA B 1 214 ? 17.656 -12.305 -2.73 1 98.19 214 ALA B CA 1
ATOM 3698 C C . ALA B 1 214 ? 17.953 -13.453 -3.689 1 98.19 214 ALA B C 1
ATOM 3700 O O . ALA B 1 214 ? 18.594 -13.266 -4.719 1 98.19 214 ALA B O 1
ATOM 3701 N N . LEU B 1 215 ? 17.5 -14.625 -3.393 1 98.5 215 LEU B N 1
ATOM 3702 C CA . LEU B 1 215 ? 17.672 -15.758 -4.297 1 98.5 215 LEU B CA 1
ATOM 3703 C C . LEU B 1 215 ? 16.938 -15.516 -5.609 1 98.5 215 LEU B C 1
ATOM 3705 O O . LEU B 1 215 ? 17.469 -15.789 -6.684 1 98.5 215 LEU B O 1
ATOM 3709 N N . PHE B 1 216 ? 15.727 -15.008 -5.539 1 98.5 216 PHE B N 1
ATOM 3710 C CA . PHE B 1 216 ? 14.984 -14.664 -6.746 1 98.5 216 PHE B CA 1
ATOM 3711 C C . PHE B 1 216 ? 15.727 -13.609 -7.555 1 98.5 216 PHE B C 1
ATOM 3713 O O . PHE B 1 216 ? 15.82 -13.719 -8.781 1 98.5 216 PHE B O 1
ATOM 3720 N N . ARG B 1 217 ? 16.266 -12.656 -6.855 1 98.25 217 ARG B N 1
ATOM 3721 C CA . ARG B 1 217 ? 16.922 -11.516 -7.488 1 98.25 217 ARG B CA 1
ATOM 3722 C C . ARG B 1 217 ? 18.266 -11.93 -8.086 1 98.25 217 ARG B C 1
ATOM 3724 O O . ARG B 1 217 ? 18.922 -11.125 -8.766 1 98.25 217 ARG B O 1
ATOM 3731 N N . SER B 1 218 ? 18.656 -13.156 -7.906 1 98.31 218 SER B N 1
ATOM 3732 C CA . SER B 1 218 ? 19.906 -13.65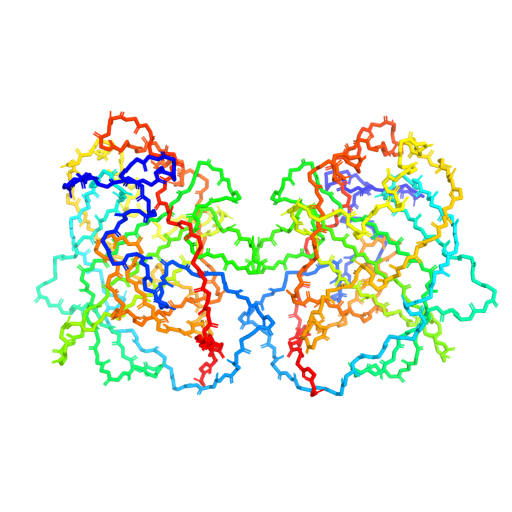6 -8.469 1 98.31 218 SER B CA 1
ATOM 3733 C C . SER B 1 218 ? 19.672 -14.43 -9.758 1 98.31 218 SER B C 1
ATOM 3735 O O . SER B 1 218 ? 20.609 -14.789 -10.453 1 98.31 218 SER B O 1
ATOM 3737 N N . LEU B 1 219 ? 18.5 -14.703 -10.062 1 98.38 219 LEU B N 1
ATOM 3738 C CA . LEU B 1 219 ? 18.172 -15.508 -11.227 1 98.38 219 LEU B CA 1
ATOM 3739 C C . LEU B 1 219 ? 18.422 -14.727 -12.516 1 98.38 219 LEU B C 1
ATOM 3741 O O . LEU B 1 219 ? 18.25 -13.5 -12.547 1 98.38 219 LEU B O 1
ATOM 3745 N N . HIS B 1 220 ? 18.688 -15.453 -13.508 1 98.06 220 HIS B N 1
ATOM 3746 C CA . HIS B 1 220 ? 19.016 -14.844 -14.797 1 98.06 220 HIS B CA 1
ATOM 3747 C C . HIS B 1 220 ? 17.828 -14.922 -15.75 1 98.06 220 HIS B C 1
ATOM 3749 O O . HIS B 1 220 ? 17 -15.828 -15.656 1 98.06 220 HIS B O 1
ATOM 3755 N N . ASP B 1 221 ? 17.781 -13.93 -16.609 1 95.06 221 ASP B N 1
ATOM 3756 C CA . ASP B 1 221 ? 16.781 -13.953 -17.672 1 95.06 221 ASP B CA 1
ATOM 3757 C C . ASP B 1 221 ? 17.328 -14.617 -18.922 1 95.06 221 ASP B C 1
ATOM 3759 O O . ASP B 1 221 ? 18.391 -15.242 -18.906 1 95.06 221 ASP B O 1
ATOM 3763 N N . LYS B 1 222 ? 16.578 -14.562 -19.984 1 91.38 222 LYS B N 1
ATOM 3764 C CA . LYS B 1 222 ? 16.906 -15.266 -21.234 1 91.38 222 LYS B CA 1
ATOM 3765 C C . LYS B 1 222 ? 18.234 -14.789 -21.797 1 91.38 222 LYS B C 1
ATOM 3767 O O . LYS B 1 222 ? 18.875 -15.5 -22.562 1 91.38 222 LYS B O 1
ATOM 3772 N N . THR B 1 223 ? 18.625 -13.586 -21.438 1 91.5 223 THR B N 1
ATOM 3773 C CA . THR B 1 223 ? 19.875 -13.031 -21.953 1 91.5 223 THR B CA 1
ATOM 3774 C C . THR B 1 223 ? 21.062 -13.477 -21.094 1 91.5 223 THR B C 1
ATOM 3776 O O . THR B 1 223 ? 22.219 -13.188 -21.406 1 91.5 223 THR B O 1
ATOM 3779 N N . GLY B 1 224 ? 20.75 -14.156 -20.062 1 93.81 224 GLY B N 1
ATOM 3780 C CA . GLY B 1 224 ? 21.812 -14.609 -19.172 1 93.81 224 GLY B CA 1
ATOM 3781 C C . GLY B 1 224 ? 22.188 -13.578 -18.125 1 93.81 224 GLY B C 1
ATOM 3782 O O . GLY B 1 224 ? 23.141 -13.773 -17.375 1 93.81 224 GLY B O 1
ATOM 3783 N N . GLN B 1 225 ? 21.516 -12.531 -18.141 1 95.5 225 GLN B N 1
ATOM 3784 C CA . GLN B 1 225 ? 21.75 -11.484 -17.156 1 95.5 225 GLN B CA 1
ATOM 3785 C C . GLN B 1 225 ? 20.75 -11.594 -16 1 95.5 225 GLN B C 1
ATOM 3787 O O . GLN B 1 225 ? 19.734 -12.289 -16.109 1 95.5 225 GLN B O 1
ATOM 3792 N N . ILE B 1 226 ? 21.078 -10.938 -14.961 1 97.06 226 ILE B N 1
ATOM 3793 C CA . ILE B 1 226 ? 20.172 -10.898 -13.82 1 97.06 226 ILE B CA 1
ATOM 3794 C C . ILE B 1 226 ? 18.812 -10.359 -14.273 1 97.06 226 ILE B C 1
ATOM 3796 O O . ILE B 1 226 ? 18.734 -9.367 -15 1 97.06 226 ILE B O 1
ATOM 3800 N N . MET B 1 227 ? 17.812 -11.078 -13.938 1 96.06 227 MET B N 1
ATOM 3801 C CA . MET B 1 227 ? 16.438 -10.648 -14.219 1 96.06 227 MET B CA 1
ATOM 3802 C C . MET B 1 227 ? 16.062 -9.461 -13.344 1 96.06 227 MET B C 1
ATOM 3804 O O . MET B 1 227 ? 15.547 -9.641 -12.234 1 96.06 227 MET B O 1
ATOM 3808 N N . LYS B 1 228 ? 16.203 -8.289 -13.734 1 93.5 228 LYS B N 1
ATOM 3809 C CA . LYS B 1 228 ? 16.078 -7.07 -12.945 1 93.5 228 LYS B CA 1
ATOM 3810 C C . LYS B 1 228 ? 14.609 -6.746 -12.672 1 93.5 228 LYS B C 1
ATOM 3812 O O . LYS B 1 228 ? 14.281 -6.125 -11.656 1 93.5 228 LYS B O 1
ATOM 3817 N N . LYS B 1 229 ? 13.82 -7.117 -13.617 1 94.75 229 LYS B N 1
ATOM 3818 C CA . LYS B 1 229 ? 12.391 -6.812 -13.562 1 94.75 229 LYS B CA 1
ATOM 3819 C C . LYS B 1 229 ? 11.586 -7.824 -14.375 1 94.75 229 LYS B C 1
ATOM 3821 O O . LYS B 1 229 ? 11.906 -8.094 -15.531 1 94.75 229 LYS B O 1
ATOM 3826 N N . ASN B 1 230 ? 10.492 -8.367 -13.75 1 97.38 230 ASN B N 1
ATOM 3827 C CA . ASN B 1 230 ? 9.664 -9.297 -14.516 1 97.38 230 ASN B CA 1
ATOM 3828 C C . ASN B 1 230 ? 8.172 -9.031 -14.297 1 97.38 230 ASN B C 1
ATOM 3830 O O . ASN B 1 230 ? 7.395 -9.961 -14.086 1 97.38 230 ASN B O 1
ATOM 3834 N N . PHE B 1 231 ? 7.836 -7.812 -14.297 1 97.62 231 PHE B N 1
ATOM 3835 C CA . PHE B 1 231 ? 6.434 -7.449 -14.156 1 97.62 231 PHE B CA 1
ATOM 3836 C C . PHE B 1 231 ? 6.02 -6.453 -15.234 1 97.62 231 PHE B C 1
ATOM 3838 O O . PHE B 1 231 ? 6.832 -5.641 -15.68 1 97.62 231 PHE B O 1
ATOM 3845 N N . ARG B 1 232 ? 4.812 -6.586 -15.672 1 97.19 232 ARG B N 1
ATOM 3846 C CA . ARG B 1 232 ? 4.207 -5.738 -16.688 1 97.19 232 ARG B CA 1
ATOM 3847 C C . ARG B 1 232 ? 3.777 -4.398 -16.109 1 97.19 232 ARG B C 1
ATOM 3849 O O . ARG B 1 232 ? 3.314 -4.332 -14.969 1 97.19 232 ARG B O 1
ATOM 3856 N N . PRO B 1 233 ? 3.91 -3.242 -16.875 1 96.56 233 PRO B N 1
ATOM 3857 C CA . PRO B 1 233 ? 3.395 -1.967 -16.359 1 96.56 233 PRO B CA 1
ATOM 3858 C C . PRO B 1 233 ? 1.896 -2.012 -16.078 1 96.56 233 PRO B C 1
ATOM 3860 O O . PRO B 1 233 ? 1.155 -2.744 -16.734 1 96.56 233 PRO B O 1
ATOM 3863 N N . ILE B 1 234 ? 1.507 -1.262 -15.125 1 97.94 234 ILE B N 1
ATOM 3864 C CA . ILE B 1 234 ? 0.101 -1.146 -14.75 1 97.94 234 ILE B CA 1
ATOM 3865 C C . ILE B 1 234 ? -0.728 -0.765 -15.977 1 97.94 234 ILE B C 1
ATOM 3867 O O . ILE B 1 234 ? -0.325 0.094 -16.766 1 97.94 234 ILE B O 1
ATOM 3871 N N . GLN B 1 235 ? -1.853 -1.415 -16.109 1 98.06 235 GLN B N 1
ATOM 3872 C CA . GLN B 1 235 ? -2.783 -1.149 -17.203 1 98.06 235 GLN B CA 1
ATOM 3873 C C . GLN B 1 235 ? -3.953 -0.29 -16.734 1 98.06 235 GLN B C 1
ATOM 3875 O O . GLN B 1 235 ? -4.273 -0.267 -15.539 1 98.06 235 GLN B O 1
ATOM 3880 N N . LYS B 1 236 ? -4.605 0.346 -17.734 1 96.94 236 LYS B N 1
ATOM 3881 C CA . LYS B 1 236 ? -5.738 1.215 -17.422 1 96.94 236 LYS B CA 1
ATOM 3882 C C . LYS B 1 236 ? -6.949 0.402 -16.984 1 96.94 236 LYS B C 1
ATOM 3884 O O . LYS B 1 236 ? -7.207 -0.678 -17.516 1 96.94 236 LYS B O 1
ATOM 3889 N N . LEU B 1 237 ? -7.605 0.97 -16.062 1 97 237 LEU B N 1
ATOM 3890 C CA . LEU B 1 237 ? -8.797 0.311 -15.539 1 97 237 LEU B CA 1
ATOM 3891 C C . LEU B 1 237 ? -9.953 0.41 -16.531 1 97 237 LEU B C 1
ATOM 3893 O O . LEU B 1 237 ? -10.695 -0.554 -16.734 1 97 237 LEU B O 1
ATOM 3897 N N . TYR B 1 238 ? -10.117 1.586 -17.203 1 96.12 238 TYR B N 1
ATOM 3898 C CA . TYR B 1 238 ? -11.227 1.939 -18.078 1 96.12 238 TYR B CA 1
ATOM 3899 C C . TYR B 1 238 ? -12.555 1.818 -17.344 1 96.12 238 TYR B C 1
ATOM 3901 O O . TYR B 1 238 ? -12.758 2.445 -16.312 1 96.12 238 TYR B O 1
ATOM 3909 N N . GLN B 1 239 ? -13.492 1.039 -17.859 1 94 239 GLN B N 1
ATOM 3910 C CA . GLN B 1 239 ? -14.836 1.003 -17.281 1 94 239 GLN B CA 1
ATOM 3911 C C . GLN B 1 239 ? -15.008 -0.208 -16.375 1 94 239 GLN B C 1
ATOM 3913 O O . GLN B 1 239 ? -16.109 -0.476 -15.891 1 94 239 GLN B O 1
ATOM 3918 N N . ARG B 1 240 ? -13.977 -0.839 -16.109 1 95.38 240 ARG B N 1
ATOM 3919 C CA . ARG B 1 240 ? -14.102 -2.049 -15.297 1 95.38 240 ARG B CA 1
ATOM 3920 C C . ARG B 1 240 ? -14.352 -1.706 -13.828 1 95.38 240 ARG B C 1
ATOM 3922 O O . ARG B 1 240 ? -13.898 -0.67 -13.344 1 95.38 240 ARG B O 1
ATOM 3929 N N . GLU B 1 241 ? -15.023 -2.604 -13.258 1 94.94 241 GLU B N 1
ATOM 3930 C CA . GLU B 1 241 ? -15.281 -2.52 -11.82 1 94.94 241 GLU B CA 1
ATOM 3931 C C . GLU B 1 241 ? -14.305 -3.385 -11.031 1 94.94 241 GLU B C 1
ATOM 3933 O O . GLU B 1 241 ? -14.008 -4.512 -11.43 1 94.94 241 GLU B O 1
ATOM 3938 N N . ILE B 1 242 ? -13.812 -2.822 -10.008 1 97.06 242 ILE B N 1
ATOM 3939 C CA . ILE B 1 242 ? -13.055 -3.592 -9.023 1 97.06 242 ILE B CA 1
ATOM 3940 C C . ILE B 1 242 ? -13.906 -3.812 -7.773 1 97.06 242 ILE B C 1
ATOM 3942 O O . ILE B 1 242 ? -14.422 -2.857 -7.188 1 97.06 242 ILE B O 1
ATOM 3946 N N . GLN B 1 243 ? -14.078 -5.027 -7.41 1 97.44 243 GLN B N 1
ATOM 3947 C CA . GLN B 1 243 ? -14.852 -5.344 -6.215 1 97.44 243 GLN B CA 1
ATOM 3948 C C . GLN B 1 243 ? -13.938 -5.625 -5.023 1 97.44 243 GLN B C 1
ATOM 3950 O O . GLN B 1 243 ? -12.945 -6.34 -5.156 1 97.44 243 GLN B O 1
ATOM 3955 N N . PHE B 1 244 ? -14.227 -4.996 -4 1 96.69 244 PHE B N 1
ATOM 3956 C CA . PHE B 1 244 ? -13.68 -5.395 -2.709 1 96.69 244 PHE B CA 1
ATOM 3957 C C . PHE B 1 244 ? -14.633 -6.336 -1.987 1 96.69 244 PHE B C 1
ATOM 3959 O O . PHE B 1 244 ? -15.688 -5.914 -1.506 1 96.69 244 PHE B O 1
ATOM 3966 N N . ILE B 1 245 ? -14.211 -7.555 -1.856 1 97.06 245 ILE B N 1
ATOM 3967 C CA . ILE B 1 245 ? -15.117 -8.594 -1.381 1 97.06 245 ILE B CA 1
ATOM 3968 C C . ILE B 1 245 ? -14.727 -9 0.04 1 97.06 245 ILE B C 1
ATOM 3970 O O . ILE B 1 245 ? -13.555 -9.211 0.334 1 97.06 245 ILE B O 1
ATOM 3974 N N . VAL B 1 246 ? -15.68 -9.07 0.903 1 95.56 246 VAL B N 1
ATOM 3975 C CA . VAL B 1 246 ? -15.555 -9.688 2.217 1 95.56 246 VAL B CA 1
ATOM 3976 C C . VAL B 1 246 ? -16.484 -10.898 2.303 1 95.56 246 VAL B C 1
ATOM 3978 O O . VAL B 1 246 ? -17.656 -10.812 1.957 1 95.56 246 VAL B O 1
ATOM 3981 N N . THR B 1 247 ? -15.898 -11.922 2.705 1 93.88 247 THR B N 1
ATOM 3982 C CA . THR B 1 247 ? -16.703 -13.141 2.75 1 93.88 247 THR B CA 1
ATOM 3983 C C . THR B 1 247 ? -17.266 -13.359 4.148 1 93.88 247 THR B C 1
ATOM 3985 O O . THR B 1 247 ? -16.734 -12.852 5.133 1 93.88 247 THR B O 1
ATOM 3988 N N . ALA B 1 248 ? -18.469 -14.062 4.266 1 82.56 248 ALA B N 1
ATOM 3989 C CA . ALA B 1 248 ? -19.156 -14.367 5.512 1 82.56 248 ALA B CA 1
ATOM 3990 C C . ALA B 1 248 ? -18.422 -15.438 6.305 1 82.56 248 ALA B C 1
ATOM 3992 O O . ALA B 1 248 ? -17.875 -16.391 5.727 1 82.56 248 ALA B O 1
#

Radius of gyration: 24.21 Å; Cα contacts (8 Å, |Δi|>4): 1333; chains: 2; bounding box: 45×74×66 Å

InterPro domains:
  IPR001148 Alpha carbonic anhydrase domain [PF00194] (15-243)
  IPR001148 Alpha carbonic anhydrase domain [PS51144] (4-246)
  IPR001148 Alpha carbonic anhydrase domain [SM01057] (6-246)
  IPR018338 Carbonic anhydrase, alpha-class, conserved site [PS00162] (104-120)
  IPR023561 Carbonic anhydrase, alpha-class [PTHR18952] (5-240)
  IPR036398 Alpha carbonic anhydrase domain superfamily [G3DSA:3.10.200.10] (3-247)
  IPR036398 Alpha carbonic anhydrase domain superfamily [SSF51069] (4-244)

Secondary structure (DSSP, 8-state):
---S---S-TTSTTSGGGSTTTT-SS-S-BEE-TTSPEEEEEPPEEEESTTS-EEEEEEE-SS-EEEEEE-SSS--EEEETT-SS-EEEEEEEEEEBSSTT---SSEETTEE-SEEEEEEEEESS-TT-EEEEEEEEEESS---TTHHHHTTGGG--STT-EEEEEEE-GGGGS-S--SEEEEEEE--SSTT--S-EEEEEESS-EEE-HHHHHHHTT-B-TTSSB--B--PPPBP-TT---EEEEE-/---S---S-TTSTTSGGGSTTTT-SS-S-BEE-TTSPEEEEEPPEEEESTTS-EEEEEEE-SSSEEEEE--SSS--EEEETT-SS-EEEEEEEEEEBSSTT---SSEETTEE-SEEEEEEEEESS-TT-EEEEEEEEEESS---TTHHHHTTGGG--STT-EEEEEEE-GGGGS-S--SEEEEEEE--SSTT--S-EEEEEESS-EEE-HHHHHHHTT-B-TTSSB--B--PPPBP-TT---EEEEE-